Protein AF-A0A920KVA8-F1 (afdb_monomer_lite)

Structure (mmCIF, N/CA/C/O backbone):
data_AF-A0A920KVA8-F1
#
_entry.id   AF-A0A920KVA8-F1
#
loop_
_atom_site.group_PDB
_atom_site.id
_atom_site.type_symbol
_atom_site.label_atom_id
_atom_site.label_alt_id
_atom_site.label_comp_id
_atom_site.label_asym_id
_atom_site.label_entity_id
_atom_site.label_seq_id
_atom_site.pdbx_PDB_ins_code
_atom_site.Cartn_x
_atom_site.Cartn_y
_atom_site.Cartn_z
_atom_site.occupancy
_atom_site.B_iso_or_equiv
_atom_site.auth_seq_id
_atom_site.auth_comp_id
_atom_site.auth_asym_id
_atom_site.auth_atom_id
_atom_site.pdbx_PDB_model_num
ATOM 1 N N . MET A 1 1 ? 0.304 60.661 -22.947 1.00 27.61 1 MET A N 1
ATOM 2 C CA . MET A 1 1 ? 0.912 62.003 -22.865 1.00 27.61 1 MET A CA 1
ATOM 3 C C . MET A 1 1 ? 0.736 62.508 -21.443 1.00 27.61 1 MET A C 1
ATOM 5 O O . MET A 1 1 ? -0.394 62.587 -20.994 1.00 27.61 1 MET A O 1
ATOM 9 N N . SER A 1 2 ? 1.863 62.785 -20.783 1.00 23.61 2 SER A N 1
ATOM 10 C CA . SER A 1 2 ? 2.029 63.747 -19.680 1.00 23.61 2 SER A CA 1
ATOM 11 C C . SER A 1 2 ? 1.386 63.460 -18.308 1.00 23.61 2 SER A C 1
ATOM 13 O O . SER A 1 2 ? 0.220 63.736 -18.070 1.00 23.61 2 SER A O 1
ATOM 15 N N . TYR A 1 3 ? 2.236 62.929 -17.419 1.00 21.69 3 TYR A N 1
ATOM 16 C CA . TYR A 1 3 ? 2.513 63.321 -16.024 1.00 21.69 3 TYR A CA 1
ATOM 17 C C . TYR A 1 3 ? 1.590 64.331 -15.313 1.00 21.69 3 TYR A C 1
ATOM 19 O O . TYR A 1 3 ? 1.323 65.394 -15.859 1.00 21.69 3 TYR A O 1
ATOM 27 N N . ILE A 1 4 ? 1.326 64.089 -14.015 1.00 22.12 4 ILE A N 1
ATOM 28 C CA . ILE A 1 4 ? 1.802 64.928 -12.888 1.00 22.12 4 ILE A CA 1
ATOM 29 C C . ILE A 1 4 ? 1.651 64.169 -11.548 1.00 22.12 4 ILE A C 1
ATOM 31 O O . ILE A 1 4 ? 0.615 63.591 -11.237 1.00 22.12 4 ILE A O 1
ATOM 35 N N . TYR A 1 5 ? 2.747 64.175 -10.786 1.00 22.56 5 TYR A N 1
ATOM 36 C CA . TYR A 1 5 ? 2.920 63.760 -9.387 1.00 22.56 5 TYR A CA 1
ATOM 37 C C . TYR A 1 5 ? 2.296 64.786 -8.423 1.00 22.56 5 TYR A C 1
ATOM 39 O O . TYR A 1 5 ? 2.352 65.965 -8.739 1.00 22.56 5 TYR A O 1
ATOM 47 N N . ILE A 1 6 ? 1.894 64.384 -7.206 1.00 22.53 6 ILE A N 1
ATOM 48 C CA . ILE A 1 6 ? 2.215 65.078 -5.932 1.00 22.53 6 ILE A CA 1
ATOM 49 C C . ILE A 1 6 ? 2.002 64.118 -4.737 1.00 22.53 6 ILE A C 1
ATOM 51 O O . ILE A 1 6 ? 1.169 63.219 -4.759 1.00 22.53 6 ILE A O 1
ATOM 55 N N . LYS A 1 7 ? 2.868 64.303 -3.735 1.00 23.50 7 LYS A N 1
ATOM 56 C CA . LYS A 1 7 ? 3.206 63.501 -2.546 1.00 23.50 7 LYS A CA 1
ATOM 57 C C . LYS A 1 7 ? 2.140 63.517 -1.419 1.00 23.50 7 LYS A C 1
ATOM 59 O O . LYS A 1 7 ? 1.704 64.599 -1.063 1.00 23.50 7 LYS A O 1
ATOM 64 N N . SER A 1 8 ? 1.843 62.332 -0.845 1.00 21.55 8 SER A N 1
ATOM 65 C CA . SER A 1 8 ? 2.000 61.867 0.574 1.00 21.55 8 SER A CA 1
ATOM 66 C C . SER A 1 8 ? 1.672 62.802 1.775 1.00 21.55 8 SER A C 1
ATOM 68 O O . SER A 1 8 ? 1.954 63.990 1.648 1.00 21.55 8 SER A O 1
ATOM 70 N N . PRO A 1 9 ? 1.343 62.319 3.012 1.00 34.34 9 PRO A N 1
ATOM 71 C CA . PRO A 1 9 ? 0.908 60.982 3.488 1.00 34.34 9 PRO A CA 1
ATOM 72 C C . PRO A 1 9 ? -0.302 60.996 4.480 1.00 34.34 9 PRO A C 1
ATOM 74 O O . PRO A 1 9 ? -0.787 62.040 4.901 1.00 34.34 9 PRO A O 1
ATOM 77 N N . ILE A 1 10 ? -0.615 59.790 4.982 1.00 21.80 10 ILE A N 1
ATOM 78 C CA . ILE A 1 10 ? -1.175 59.419 6.304 1.00 21.80 10 ILE A CA 1
ATOM 79 C C . ILE A 1 10 ? -2.674 59.029 6.324 1.00 21.80 10 ILE A C 1
ATOM 81 O O . ILE A 1 10 ? -3.561 59.834 6.073 1.00 21.80 10 ILE A O 1
ATOM 85 N N . VAL A 1 11 ? -2.877 57.781 6.783 1.00 22.89 11 VAL A N 1
ATOM 86 C CA . VAL A 1 11 ? -4.024 57.182 7.503 1.00 22.89 11 VAL A CA 1
ATOM 87 C C . VAL A 1 11 ? -4.801 56.091 6.733 1.00 22.89 11 VAL A C 1
ATOM 89 O O . VAL A 1 11 ? -5.525 56.364 5.785 1.00 22.89 11 VAL A O 1
ATOM 92 N N . SER A 1 12 ? -4.673 54.860 7.261 1.00 24.38 12 SER A N 1
ATOM 93 C CA . SER A 1 12 ? -5.563 53.683 7.143 1.00 24.38 12 SER A CA 1
ATOM 94 C C . SER A 1 12 ? -5.568 52.935 5.803 1.00 24.38 12 SER A C 1
ATOM 96 O O . SER A 1 12 ? -6.163 53.359 4.825 1.00 24.38 12 SER A O 1
ATOM 98 N N . ILE A 1 13 ? -4.841 51.819 5.662 1.00 27.45 13 ILE A N 1
ATOM 99 C CA . ILE A 1 13 ? -5.216 50.475 6.162 1.00 27.45 13 ILE A CA 1
ATOM 100 C C . ILE A 1 13 ? -6.702 50.194 5.918 1.00 27.45 13 ILE A C 1
ATOM 102 O O . ILE A 1 13 ? -7.503 50.285 6.834 1.00 27.45 13 ILE A O 1
ATOM 106 N N . LEU A 1 14 ? -7.056 49.877 4.674 1.00 24.69 14 LEU A N 1
ATOM 107 C CA . LEU A 1 14 ? -8.008 48.829 4.302 1.00 24.69 14 LEU A CA 1
ATOM 108 C C . LEU A 1 14 ? -8.015 48.722 2.764 1.00 24.69 14 LEU A C 1
ATOM 110 O O . LEU A 1 14 ? -8.048 49.734 2.069 1.00 24.69 14 LEU A O 1
ATOM 114 N N . THR A 1 15 ? -8.099 47.495 2.245 1.00 25.34 15 THR A N 1
ATOM 115 C CA . THR A 1 15 ? -8.475 47.160 0.852 1.00 25.34 15 THR A CA 1
ATOM 116 C C . THR A 1 15 ? -7.378 47.163 -0.228 1.00 25.34 15 THR A C 1
ATOM 118 O O . THR A 1 15 ? -7.405 47.973 -1.142 1.00 25.34 15 THR A O 1
ATOM 121 N N . VAL A 1 16 ? -6.495 46.156 -0.220 1.00 22.83 16 VAL A N 1
ATOM 122 C CA . VAL A 1 16 ? -6.057 45.467 -1.458 1.00 22.83 16 VAL A CA 1
ATOM 123 C C . VAL A 1 16 ? -5.792 43.999 -1.115 1.00 22.83 16 VAL A C 1
ATOM 125 O O . VAL A 1 16 ? -4.697 43.660 -0.694 1.00 22.83 16 VAL A O 1
ATOM 128 N N . PHE A 1 17 ? -6.797 43.134 -1.254 1.00 23.02 17 PHE A N 1
ATOM 129 C CA . PHE A 1 17 ? -6.610 41.683 -1.414 1.00 23.02 17 PHE A CA 1
ATOM 130 C C . PHE A 1 17 ? -7.886 41.069 -2.004 1.00 23.02 17 PHE A C 1
ATOM 132 O O . PHE A 1 17 ? -8.590 40.293 -1.370 1.00 23.02 17 PHE A O 1
ATOM 139 N N . VAL A 1 18 ? -8.221 41.451 -3.236 1.00 27.81 18 VAL A N 1
ATOM 140 C CA . VAL A 1 18 ? -9.149 40.691 -4.083 1.00 27.81 18 VAL A CA 1
ATOM 141 C C . VAL A 1 18 ? -8.575 40.731 -5.497 1.00 27.81 18 VAL A C 1
ATOM 143 O O . VAL A 1 18 ? -8.206 41.807 -5.955 1.00 27.81 18 VAL A O 1
ATOM 146 N N . PHE A 1 19 ? -8.515 39.562 -6.143 1.00 23.75 19 PHE A N 1
ATOM 147 C CA . PHE A 1 19 ? -7.924 39.225 -7.454 1.00 23.75 19 PHE A CA 1
ATOM 148 C C . PHE A 1 19 ? -6.528 38.587 -7.444 1.00 23.75 19 PHE A C 1
ATOM 150 O O . PHE A 1 19 ? -5.557 39.183 -7.892 1.00 23.75 19 PHE A O 1
ATOM 157 N N . LEU A 1 20 ? -6.473 37.323 -6.997 1.00 22.80 20 LEU A N 1
ATOM 158 C CA . LEU A 1 20 ? -5.722 36.215 -7.625 1.00 22.80 20 LEU A CA 1
ATOM 159 C C . LEU A 1 20 ? -5.926 34.926 -6.804 1.00 22.80 20 LEU A C 1
ATOM 161 O O . LEU A 1 20 ? -5.044 34.485 -6.079 1.00 22.80 20 LEU A O 1
ATOM 165 N N . ILE A 1 21 ? -7.113 34.322 -6.895 1.00 26.53 21 ILE A N 1
ATOM 166 C CA . ILE A 1 21 ? -7.332 32.930 -6.472 1.00 26.53 21 ILE A CA 1
ATOM 167 C C . ILE A 1 21 ? -8.195 32.272 -7.541 1.00 26.53 21 ILE A C 1
ATOM 169 O O . ILE A 1 21 ? -9.412 32.320 -7.459 1.00 26.53 21 ILE A O 1
ATOM 173 N N . TYR A 1 22 ? -7.558 31.712 -8.565 1.00 24.75 22 TYR A N 1
ATOM 174 C CA . TYR A 1 22 ? -8.063 30.572 -9.329 1.00 24.75 22 TYR A CA 1
ATOM 175 C C . TYR A 1 22 ? -6.853 29.882 -9.975 1.00 24.75 22 TYR A C 1
ATOM 177 O O . TYR A 1 22 ? -6.018 30.545 -10.586 1.00 24.75 22 TYR A O 1
ATOM 185 N N . CYS A 1 23 ? -6.798 28.557 -9.819 1.00 24.09 23 CYS A N 1
ATOM 186 C CA . CYS A 1 23 ? -5.817 27.606 -10.361 1.00 24.09 23 CYS A CA 1
ATOM 187 C C . CYS A 1 23 ? -4.449 27.503 -9.661 1.00 24.09 23 CYS A C 1
ATOM 189 O O . CYS A 1 23 ? -3.454 28.022 -10.148 1.00 24.09 23 CYS A O 1
ATOM 191 N N . PHE A 1 24 ? -4.390 26.673 -8.613 1.00 22.62 24 PHE A N 1
ATOM 192 C CA . PHE A 1 24 ? -3.280 25.738 -8.376 1.00 22.62 24 PHE A CA 1
ATOM 193 C C . PHE A 1 24 ? -3.856 24.409 -7.846 1.00 22.62 24 PHE A C 1
ATOM 195 O O . PHE A 1 24 ? -4.851 24.447 -7.118 1.00 22.62 24 PHE A O 1
ATOM 202 N N . PRO A 1 25 ? -3.302 23.242 -8.228 1.00 26.17 25 PRO A N 1
ATOM 203 C CA . PRO A 1 25 ? -3.740 21.953 -7.708 1.00 26.17 25 PRO A CA 1
ATOM 204 C C . PRO A 1 25 ? -3.435 21.871 -6.209 1.00 26.17 25 PRO A C 1
ATOM 206 O O . PRO A 1 25 ? -2.351 22.242 -5.758 1.00 26.17 25 PRO A O 1
ATOM 209 N N . THR A 1 26 ? -4.409 21.394 -5.443 1.00 23.05 26 THR A N 1
ATOM 210 C CA . THR A 1 26 ? -4.281 21.068 -4.025 1.00 23.05 26 THR A CA 1
ATOM 211 C C . THR A 1 26 ? -3.357 19.863 -3.862 1.00 23.05 26 THR A C 1
ATOM 213 O O . THR A 1 26 ? -3.827 18.736 -3.779 1.00 23.05 26 THR A O 1
ATOM 216 N N . PHE A 1 27 ? -2.046 20.090 -3.806 1.00 25.67 27 PHE A N 1
ATOM 217 C CA . PHE A 1 27 ? -1.196 19.229 -2.991 1.00 25.67 27 PHE A CA 1
ATOM 218 C C . PHE A 1 27 ? -1.536 19.564 -1.540 1.00 25.67 27 PHE A C 1
ATOM 220 O O . PHE A 1 27 ? -1.301 20.691 -1.095 1.00 25.67 27 PHE A O 1
ATOM 227 N N . SER A 1 28 ? -2.155 18.626 -0.822 1.00 27.39 28 SER A N 1
ATOM 228 C CA . SER A 1 28 ? -2.306 18.749 0.625 1.00 27.39 28 SER A CA 1
ATOM 229 C C . SER A 1 28 ? -0.901 18.704 1.216 1.00 27.39 28 SER A C 1
ATOM 231 O O . SER A 1 28 ? -0.279 17.651 1.322 1.00 27.39 28 SER A O 1
ATOM 233 N N . ALA A 1 29 ? -0.344 19.879 1.494 1.00 27.50 29 ALA A N 1
ATOM 234 C CA . ALA A 1 29 ? 0.937 19.990 2.152 1.00 27.50 29 ALA A CA 1
ATOM 235 C C . ALA A 1 29 ? 0.803 19.361 3.541 1.00 27.50 29 ALA A C 1
ATOM 237 O O . ALA A 1 29 ? 0.185 19.945 4.434 1.00 27.50 29 ALA A O 1
ATOM 238 N N . VAL A 1 30 ? 1.419 18.190 3.730 1.00 33.53 30 VAL A N 1
ATOM 239 C CA . VAL A 1 30 ? 1.909 17.753 5.039 1.00 33.53 30 VAL A CA 1
ATOM 240 C C . VAL A 1 30 ? 2.523 18.994 5.684 1.00 33.53 30 VAL A C 1
ATOM 242 O O . VAL A 1 30 ? 3.420 19.614 5.106 1.00 33.53 30 VAL A O 1
ATOM 245 N N . LYS A 1 31 ? 2.007 19.438 6.835 1.00 30.92 31 LYS A N 1
ATOM 246 C CA . LYS A 1 31 ? 2.659 20.501 7.604 1.00 30.92 31 LYS A CA 1
ATOM 247 C C . LYS A 1 31 ? 3.991 19.931 8.082 1.00 30.92 31 LYS A C 1
ATOM 249 O O . LYS A 1 31 ? 4.070 19.331 9.146 1.00 30.92 31 LYS A O 1
ATOM 254 N N . ILE A 1 32 ? 5.032 20.108 7.271 1.00 35.34 32 ILE A N 1
ATOM 255 C CA . ILE A 1 32 ? 6.410 19.751 7.593 1.00 35.34 32 ILE A CA 1
ATOM 256 C C . ILE A 1 32 ? 6.805 20.588 8.816 1.00 35.34 32 ILE A C 1
ATOM 258 O O . ILE A 1 32 ? 7.227 21.734 8.689 1.00 35.34 32 ILE A O 1
ATOM 262 N N . LYS A 1 33 ? 6.678 20.017 10.017 1.00 36.16 33 LYS A N 1
ATOM 263 C CA . LYS A 1 33 ? 7.358 20.492 11.235 1.00 36.16 33 LYS A CA 1
ATOM 264 C C . LYS A 1 33 ? 8.818 19.999 11.279 1.00 36.16 33 LYS A C 1
ATOM 266 O O . LYS A 1 33 ? 9.376 19.800 12.349 1.00 36.16 33 LYS A O 1
ATOM 271 N N . GLY A 1 34 ? 9.444 19.782 10.122 1.00 32.84 34 GLY A N 1
ATOM 272 C CA . GLY A 1 34 ? 10.799 19.246 10.021 1.00 32.84 34 GLY A CA 1
ATOM 273 C C . GLY A 1 34 ? 11.842 20.263 10.477 1.00 32.84 34 GLY A C 1
ATOM 274 O O . GLY A 1 34 ? 12.143 21.222 9.765 1.00 32.84 34 GLY A O 1
ATOM 275 N N . GLY A 1 35 ? 12.411 20.043 11.661 1.00 38.97 35 GLY A N 1
ATOM 276 C CA . GLY A 1 35 ? 13.688 20.639 12.039 1.00 38.97 35 GLY A CA 1
ATOM 277 C C . GLY A 1 35 ? 14.836 19.984 11.265 1.00 38.97 35 GLY A C 1
ATOM 278 O O . GLY A 1 35 ? 14.750 18.836 10.840 1.00 38.97 35 GLY A O 1
ATOM 279 N N . VAL A 1 36 ? 15.945 20.701 11.074 1.00 42.09 36 VAL A N 1
ATOM 280 C CA . VAL A 1 36 ? 17.163 20.111 10.497 1.00 42.09 36 VAL A CA 1
ATOM 281 C C . VAL A 1 36 ? 17.782 19.165 11.533 1.00 42.09 36 VAL A C 1
ATOM 283 O O . VAL A 1 36 ? 18.306 19.627 12.544 1.00 42.09 36 VAL A O 1
ATOM 286 N N . ILE A 1 37 ? 17.735 17.848 11.303 1.00 53.16 37 ILE A N 1
ATOM 287 C CA . ILE A 1 37 ? 18.464 16.874 12.129 1.00 53.16 37 ILE A CA 1
ATOM 288 C C . ILE A 1 37 ? 19.926 16.832 11.686 1.00 53.16 37 ILE A C 1
ATOM 290 O O . ILE A 1 37 ? 20.227 16.580 10.519 1.00 53.16 37 ILE A O 1
ATOM 294 N N . THR A 1 38 ? 20.855 16.988 12.625 1.00 51.69 38 THR A N 1
ATOM 295 C CA . THR A 1 38 ? 22.242 16.569 12.420 1.00 51.69 38 THR A CA 1
ATOM 296 C C . THR A 1 38 ? 22.356 15.076 12.746 1.00 51.69 38 THR A C 1
ATOM 298 O O . THR A 1 38 ? 21.931 14.603 13.801 1.00 51.69 38 THR A O 1
ATOM 301 N N . SER A 1 39 ? 22.926 14.286 11.834 1.00 55.16 39 SER A N 1
ATOM 302 C CA . SER A 1 39 ? 23.033 12.824 11.972 1.00 55.16 39 SER A CA 1
ATOM 303 C C . SER A 1 39 ? 23.941 12.356 13.125 1.00 55.16 39 SER A C 1
ATOM 305 O O . SER A 1 39 ? 24.064 11.157 13.342 1.00 55.16 39 SER A O 1
ATOM 307 N N . ALA A 1 40 ? 24.606 13.272 13.838 1.00 52.56 40 ALA A N 1
ATOM 308 C CA . ALA A 1 40 ? 25.680 12.963 14.782 1.00 52.56 40 ALA A CA 1
ATOM 309 C C . ALA A 1 40 ? 25.247 12.907 16.259 1.00 52.56 40 ALA A C 1
ATOM 311 O O . ALA A 1 40 ? 25.910 12.243 17.052 1.00 52.56 40 ALA A O 1
ATOM 312 N N . GLU A 1 41 ? 24.161 13.576 16.653 1.00 64.19 41 GLU A N 1
ATOM 313 C CA . GLU A 1 41 ? 23.796 13.674 18.072 1.00 64.19 41 GLU A CA 1
ATOM 314 C C . GLU A 1 41 ? 22.977 12.467 18.545 1.00 64.19 41 GLU A C 1
ATOM 316 O O . GLU A 1 41 ? 21.982 12.083 17.921 1.00 64.19 41 GLU A O 1
ATOM 321 N N . ILE A 1 42 ? 23.396 11.878 19.669 1.00 67.62 42 ILE A N 1
ATOM 322 C CA . ILE A 1 42 ? 22.612 10.889 20.415 1.00 67.62 42 ILE A CA 1
ATOM 323 C C . ILE A 1 42 ? 21.618 11.667 21.275 1.00 67.62 42 ILE A C 1
ATOM 325 O O . ILE A 1 42 ? 22.004 12.369 22.211 1.00 67.62 42 ILE A O 1
ATOM 329 N N . LEU A 1 43 ? 20.338 11.557 20.936 1.00 81.00 43 LEU A N 1
ATOM 330 C CA . LEU A 1 43 ? 19.275 12.265 21.637 1.00 81.00 43 LEU A CA 1
ATOM 331 C C . LEU A 1 43 ? 18.841 11.453 22.857 1.00 81.00 43 LEU A C 1
ATOM 333 O O . LEU A 1 43 ? 18.553 10.262 22.736 1.00 81.00 43 LEU A O 1
ATOM 337 N N . LYS A 1 44 ? 18.807 12.097 24.027 1.00 78.31 44 LYS A N 1
ATOM 338 C CA . LYS A 1 44 ? 18.371 11.463 25.276 1.00 78.31 44 LYS A CA 1
ATOM 339 C C . LYS A 1 44 ? 16.861 11.260 25.272 1.00 78.31 44 LYS A C 1
ATOM 341 O O . LYS A 1 44 ? 16.118 12.154 24.872 1.00 78.31 44 LYS A O 1
ATOM 346 N N . THR A 1 45 ? 16.430 10.118 25.782 1.00 88.19 45 THR A N 1
ATOM 347 C CA . THR A 1 45 ? 15.018 9.762 25.929 1.00 88.19 45 THR A CA 1
ATOM 348 C C . THR A 1 45 ? 14.715 9.429 27.384 1.00 88.19 45 THR A C 1
ATOM 350 O O . THR A 1 45 ? 15.632 9.242 28.189 1.00 88.19 45 THR A O 1
ATOM 353 N N . GLN A 1 46 ? 13.436 9.428 27.747 1.00 88.31 46 GLN A N 1
ATOM 354 C CA . GLN A 1 46 ? 12.988 9.149 29.109 1.00 88.31 46 GLN A CA 1
ATOM 355 C C . GLN A 1 46 ? 12.122 7.901 29.127 1.00 88.31 46 GLN A C 1
ATOM 357 O O . GLN A 1 46 ? 11.431 7.597 28.156 1.00 88.31 46 GLN A O 1
ATOM 362 N N . LYS A 1 47 ? 12.167 7.177 30.245 1.00 93.38 47 LYS A N 1
ATOM 363 C CA . LYS A 1 47 ? 11.274 6.046 30.460 1.00 93.38 47 LYS A CA 1
ATOM 364 C C . LYS A 1 47 ? 9.832 6.567 30.576 1.00 93.38 47 LYS A C 1
ATOM 366 O O . LYS A 1 47 ? 9.626 7.530 31.312 1.00 93.38 47 LYS A O 1
ATOM 371 N N . PRO A 1 48 ? 8.856 5.956 29.888 1.00 94.50 48 PRO A N 1
ATOM 372 C CA . PRO A 1 48 ? 7.465 6.373 29.980 1.00 94.50 48 PRO A CA 1
ATOM 373 C C . PRO A 1 48 ? 6.866 6.061 31.351 1.00 94.50 48 PRO A C 1
ATOM 375 O O . PRO A 1 48 ? 7.248 5.087 32.010 1.00 94.50 48 PRO A O 1
ATOM 378 N N . GLU A 1 49 ? 5.888 6.872 31.746 1.00 92.62 49 GLU A N 1
ATOM 379 C CA . GLU A 1 49 ? 5.128 6.662 32.974 1.00 92.62 49 GLU A CA 1
ATOM 380 C C . GLU A 1 49 ? 4.239 5.405 32.878 1.00 92.62 49 GLU A C 1
ATOM 382 O O . GLU A 1 49 ? 3.692 5.102 31.809 1.00 92.62 49 GLU A O 1
ATOM 387 N N . PRO A 1 50 ? 4.060 4.649 33.978 1.00 93.81 50 PRO A N 1
ATOM 388 C CA . PRO A 1 50 ? 3.135 3.520 34.009 1.00 93.81 50 PRO A CA 1
ATOM 389 C C . PRO A 1 50 ? 1.679 3.947 33.765 1.00 93.81 50 PRO A C 1
ATOM 391 O O . PRO A 1 50 ? 1.219 4.959 34.286 1.00 93.81 50 PRO A O 1
ATOM 394 N N . ARG A 1 51 ? 0.919 3.117 33.041 1.00 95.56 51 ARG A N 1
ATOM 395 C CA . ARG A 1 51 ? -0.515 3.315 32.759 1.00 95.56 51 ARG A CA 1
ATOM 396 C C . ARG A 1 51 ? -1.370 2.261 33.453 1.00 95.56 51 ARG A C 1
ATOM 398 O O . ARG A 1 51 ? -1.857 1.316 32.832 1.00 95.56 51 ARG A O 1
ATOM 405 N N . ASN A 1 52 ? -1.499 2.398 34.773 1.00 95.38 52 ASN A N 1
ATOM 406 C CA . ASN A 1 52 ? -2.292 1.479 35.602 1.00 95.38 52 ASN A CA 1
ATOM 407 C C . ASN A 1 52 ? -3.797 1.574 35.310 1.00 95.38 52 ASN A C 1
ATOM 409 O O . ASN A 1 52 ? -4.525 0.616 35.538 1.00 95.38 52 ASN A O 1
ATOM 413 N N . ASP A 1 53 ? -4.243 2.706 34.767 1.00 96.38 53 ASP A N 1
ATOM 414 C CA . ASP A 1 53 ? -5.605 2.948 34.291 1.00 96.38 53 ASP A CA 1
ATOM 415 C C . ASP A 1 53 ? -6.003 2.065 33.097 1.00 96.38 53 ASP A C 1
ATOM 417 O O . ASP A 1 53 ? -7.187 1.891 32.842 1.00 96.38 53 ASP A O 1
ATOM 421 N N . LEU A 1 54 ? -5.035 1.468 32.390 1.00 96.81 54 LEU A N 1
ATOM 422 C CA . LEU A 1 54 ? -5.276 0.559 31.264 1.00 96.81 54 LEU A CA 1
ATOM 423 C C . LEU A 1 54 ? -5.260 -0.928 31.662 1.00 96.81 54 LEU A C 1
ATOM 425 O O . LEU A 1 54 ? -5.296 -1.800 30.791 1.00 96.81 54 LEU A O 1
ATOM 429 N N . ILE A 1 55 ? -5.161 -1.235 32.959 1.00 95.94 55 ILE A N 1
ATOM 430 C CA . ILE A 1 55 ? -5.079 -2.605 33.473 1.00 95.94 55 ILE A CA 1
ATOM 431 C C . ILE A 1 55 ? -6.441 -3.025 34.028 1.00 95.94 55 ILE A C 1
ATOM 433 O O . ILE A 1 55 ? -6.956 -2.421 34.964 1.00 95.94 55 ILE A O 1
ATOM 437 N N . PHE A 1 56 ? -6.987 -4.114 33.492 1.00 97.88 56 PHE A N 1
ATOM 438 C CA . PHE A 1 56 ? -8.242 -4.715 33.930 1.00 97.88 56 PHE A CA 1
ATOM 439 C C . PHE A 1 56 ? -8.083 -6.227 34.113 1.00 97.88 56 PHE A C 1
ATOM 441 O O . PHE A 1 56 ? -7.546 -6.933 33.252 1.00 97.88 56 PHE A O 1
ATOM 448 N N . ASN A 1 57 ? -8.591 -6.760 35.224 1.00 97.25 57 ASN A N 1
ATOM 449 C CA . ASN A 1 57 ? -8.653 -8.200 35.437 1.00 97.25 57 ASN A CA 1
ATOM 450 C C . ASN A 1 57 ? -9.827 -8.791 34.645 1.00 97.25 57 ASN A C 1
ATOM 452 O O . ASN A 1 57 ? -10.972 -8.744 35.072 1.00 97.25 57 ASN A O 1
ATOM 456 N N . LEU A 1 58 ? -9.540 -9.405 33.494 1.00 96.25 58 LEU A N 1
ATOM 457 C CA . LEU A 1 58 ? -10.558 -9.938 32.570 1.00 96.25 58 LEU A CA 1
ATOM 458 C C . LEU A 1 58 ? -11.490 -11.016 33.168 1.00 96.25 58 LEU A C 1
ATOM 460 O O . LEU A 1 58 ? -12.469 -11.396 32.521 1.00 96.25 58 LEU A O 1
ATOM 464 N N . ASN A 1 59 ? -11.198 -11.537 34.363 1.00 96.00 59 ASN A N 1
ATOM 465 C CA . ASN A 1 59 ? -12.114 -12.419 35.088 1.00 96.00 59 ASN A CA 1
ATOM 466 C C . ASN A 1 59 ? -13.296 -11.661 35.711 1.00 96.00 59 ASN A C 1
ATOM 468 O O . ASN A 1 59 ? -14.353 -12.262 35.883 1.00 96.00 59 ASN A O 1
ATOM 472 N N . ASP A 1 60 ? -13.131 -10.364 35.969 1.00 96.50 60 ASP A N 1
ATOM 473 C CA . ASP A 1 60 ? -14.133 -9.495 36.595 1.00 96.50 60 ASP A CA 1
ATOM 474 C C . ASP A 1 60 ? -15.115 -8.910 35.564 1.00 96.50 60 ASP A C 1
ATOM 476 O O . ASP A 1 60 ? -16.079 -8.239 35.920 1.00 96.50 60 ASP A O 1
ATOM 480 N N . PHE A 1 61 ? -14.901 -9.187 34.271 1.00 96.19 61 PHE A N 1
ATOM 481 C CA . PHE A 1 61 ? -15.785 -8.751 33.194 1.00 96.19 61 PHE A CA 1
ATOM 482 C C . PHE A 1 61 ? -17.185 -9.366 33.341 1.00 96.19 61 PHE A C 1
ATOM 484 O O . PHE A 1 61 ? -17.339 -10.592 33.276 1.00 96.19 61 PHE A O 1
ATOM 491 N N . ASP A 1 62 ? -18.206 -8.515 33.476 1.00 94.00 62 ASP A N 1
ATOM 492 C CA . ASP A 1 62 ? -19.610 -8.927 33.522 1.00 94.00 62 ASP A CA 1
ATOM 493 C C . ASP A 1 62 ? -20.043 -9.541 32.181 1.00 94.00 62 ASP A C 1
ATOM 495 O O . ASP A 1 62 ? -20.070 -8.888 31.138 1.00 94.00 62 ASP A O 1
ATOM 499 N N . LYS A 1 63 ? -20.392 -10.829 32.217 1.00 94.88 63 LYS A N 1
ATOM 500 C CA . LYS A 1 63 ? -20.846 -11.606 31.052 1.00 94.88 63 LYS A CA 1
ATOM 501 C C . LYS A 1 63 ? -22.348 -11.867 31.072 1.00 94.88 63 LYS A C 1
ATOM 503 O O . LYS A 1 63 ? -22.852 -12.521 30.163 1.00 94.88 63 LYS A O 1
ATOM 508 N N . THR A 1 64 ? -23.071 -11.399 32.088 1.00 96.38 64 THR A N 1
ATOM 509 C CA . THR A 1 64 ? -24.487 -11.746 32.283 1.00 96.38 64 THR A CA 1
ATOM 510 C C . THR A 1 64 ? -25.361 -11.279 31.120 1.00 96.38 64 THR A C 1
ATOM 512 O O . THR A 1 64 ? -26.261 -12.004 30.691 1.00 96.38 64 THR A O 1
ATOM 515 N N . HIS A 1 65 ? -25.063 -10.117 30.527 1.00 96.38 65 HIS A N 1
ATOM 516 C CA . HIS A 1 65 ? -25.793 -9.610 29.361 1.00 96.38 65 HIS A CA 1
ATOM 517 C C . HIS A 1 65 ? -25.577 -10.452 28.104 1.00 96.38 65 HIS A C 1
ATOM 519 O O . HIS A 1 65 ? -26.395 -10.347 27.190 1.00 96.38 65 HIS A O 1
ATOM 525 N N . LEU A 1 66 ? -24.518 -11.268 28.032 1.00 97.94 66 LEU A N 1
ATOM 526 C CA . LEU A 1 66 ? -24.203 -12.085 26.857 1.00 97.94 66 LEU A CA 1
ATOM 527 C C . LEU A 1 66 ? -25.105 -13.320 26.714 1.00 97.94 66 LEU A C 1
ATOM 529 O O . LEU A 1 66 ? -25.191 -13.883 25.624 1.00 97.94 66 LEU A O 1
ATOM 533 N N . GLU A 1 67 ? -25.809 -13.708 27.779 1.00 98.12 67 GLU A N 1
ATOM 534 C CA . GLU A 1 67 ? -26.771 -14.820 27.771 1.00 98.12 67 GLU A CA 1
ATOM 535 C C . GLU A 1 67 ? -28.157 -14.401 27.237 1.00 98.12 67 GLU A C 1
ATOM 537 O O . GLU A 1 67 ? -29.041 -15.236 27.039 1.00 98.12 67 GLU A O 1
ATOM 542 N N . GLN A 1 68 ? -28.363 -13.107 26.955 1.00 97.50 68 GLN A N 1
ATOM 543 C CA . GLN A 1 68 ? -29.600 -12.608 26.348 1.00 97.50 68 GLN A CA 1
ATOM 544 C C . GLN A 1 68 ? -29.735 -13.102 24.903 1.00 97.50 68 GLN A C 1
ATOM 546 O O . GLN A 1 68 ? -28.774 -13.057 24.131 1.00 97.50 68 GLN A O 1
ATOM 551 N N . LYS A 1 69 ? -30.937 -13.566 24.541 1.00 97.88 69 LYS A N 1
ATOM 552 C CA . LYS A 1 69 ? -31.255 -14.040 23.189 1.00 97.88 69 LYS A CA 1
ATOM 553 C C . LYS A 1 69 ? -31.517 -12.878 22.240 1.00 97.88 69 LYS A C 1
ATOM 555 O O . LYS A 1 69 ? -32.249 -11.963 22.597 1.00 97.88 69 LYS A O 1
ATOM 560 N N . LEU A 1 70 ? -30.987 -12.973 21.025 1.00 96.88 70 LEU A N 1
ATOM 561 C CA . LEU A 1 70 ? -31.165 -11.967 19.988 1.00 96.88 70 LEU A CA 1
ATOM 562 C C . LEU A 1 70 ? -32.578 -12.018 19.419 1.00 96.88 70 LEU A C 1
ATOM 564 O O . LEU A 1 70 ? -33.018 -13.030 18.857 1.00 96.88 70 LEU A O 1
ATOM 568 N N . THR A 1 71 ? -33.251 -10.879 19.507 1.00 93.44 71 THR A N 1
ATOM 569 C CA . THR A 1 71 ? -34.410 -10.554 18.675 1.00 93.44 71 THR A CA 1
ATOM 570 C C . THR A 1 71 ? -34.000 -10.363 17.209 1.00 93.44 71 THR A C 1
ATOM 572 O O . THR A 1 71 ? -32.816 -10.312 16.866 1.00 93.44 71 THR A O 1
ATOM 575 N N . LEU A 1 72 ? -34.985 -10.239 16.314 1.00 89.12 72 LEU A N 1
ATOM 576 C CA . LEU A 1 72 ? -34.731 -9.895 14.913 1.00 89.12 72 LEU A CA 1
ATOM 577 C C . LEU A 1 72 ? -33.978 -8.559 14.783 1.00 89.12 72 LEU A C 1
ATOM 579 O O . LEU A 1 72 ? -32.999 -8.481 14.049 1.00 89.12 72 LEU A O 1
ATOM 583 N N . GLU A 1 73 ? -34.412 -7.526 15.501 1.00 86.75 73 GLU A N 1
ATOM 584 C CA . GLU A 1 73 ? -33.808 -6.187 15.448 1.00 86.75 73 GLU A CA 1
ATOM 585 C C . GLU A 1 73 ? -32.357 -6.203 15.935 1.00 86.75 73 GLU A C 1
ATOM 587 O O . GLU A 1 73 ? -31.471 -5.674 15.263 1.00 86.75 73 GLU A O 1
ATOM 592 N N . GLU A 1 74 ? -32.081 -6.891 17.047 1.00 91.19 74 GLU A N 1
ATOM 593 C CA . GLU A 1 74 ? -30.714 -7.048 17.552 1.00 91.19 74 GLU A CA 1
ATOM 594 C C . GLU A 1 74 ? -29.828 -7.836 16.584 1.00 91.19 74 GLU A C 1
ATOM 596 O O . GLU A 1 74 ? -28.667 -7.480 16.404 1.00 91.19 74 GLU A O 1
ATOM 601 N N . ALA A 1 75 ? -30.361 -8.868 15.923 1.00 93.81 75 ALA A N 1
ATOM 602 C CA . ALA A 1 75 ? -29.634 -9.609 14.894 1.00 93.81 75 ALA A CA 1
ATOM 603 C C . ALA A 1 75 ? -29.292 -8.737 13.674 1.00 93.81 75 ALA A C 1
ATOM 605 O O . ALA A 1 75 ? -28.187 -8.840 13.137 1.00 93.81 75 ALA A O 1
ATOM 606 N N . ILE A 1 76 ? -30.210 -7.862 13.247 1.00 90.00 76 ILE A N 1
ATOM 607 C CA . ILE A 1 76 ? -29.980 -6.911 12.148 1.00 90.00 76 ILE A CA 1
ATOM 608 C C . ILE A 1 76 ? -28.921 -5.882 12.545 1.00 90.00 76 ILE A C 1
ATOM 610 O O . ILE A 1 76 ? -28.009 -5.614 11.760 1.00 90.00 76 ILE A O 1
ATOM 614 N N . ARG A 1 77 ? -29.020 -5.308 13.750 1.00 89.25 77 ARG A N 1
ATOM 615 C CA . ARG A 1 77 ? -28.042 -4.341 14.267 1.00 89.25 77 ARG A CA 1
ATOM 616 C C . ARG A 1 77 ? -26.660 -4.971 14.412 1.00 89.25 77 ARG A C 1
ATOM 618 O O . ARG A 1 77 ? -25.680 -4.380 13.969 1.00 89.25 77 ARG A O 1
ATOM 625 N N . PHE A 1 78 ? -26.590 -6.177 14.977 1.00 94.25 78 PHE A N 1
ATOM 626 C CA . PHE A 1 78 ? -25.344 -6.920 15.140 1.00 94.25 78 PHE A CA 1
ATOM 627 C C . PHE A 1 78 ? -24.636 -7.112 13.798 1.00 94.25 78 PHE A C 1
ATOM 629 O O . PHE A 1 78 ? -23.492 -6.693 13.661 1.00 94.25 78 PHE A O 1
ATOM 636 N N . GLU A 1 79 ? -25.328 -7.654 12.790 1.00 93.62 79 GLU A N 1
ATOM 637 C CA . GLU A 1 79 ? -24.744 -7.894 11.464 1.00 93.62 79 GLU A CA 1
ATOM 638 C C . GLU A 1 79 ? -24.329 -6.592 10.757 1.00 93.62 79 GLU A C 1
ATOM 640 O O . GLU A 1 79 ? -23.237 -6.533 10.191 1.00 93.62 79 GLU A O 1
ATOM 645 N N . ASN A 1 80 ? -25.152 -5.537 10.838 1.00 89.19 80 ASN A N 1
ATOM 646 C CA . ASN A 1 80 ? -24.845 -4.231 10.243 1.00 89.19 80 ASN A CA 1
ATOM 647 C C . ASN A 1 80 ? -23.591 -3.577 10.836 1.00 89.19 80 ASN A C 1
ATOM 649 O O . ASN A 1 80 ? -22.893 -2.875 10.111 1.00 89.19 80 ASN A O 1
ATOM 653 N N . ARG A 1 81 ? -23.331 -3.765 12.137 1.00 91.00 81 ARG A N 1
ATOM 654 C CA . ARG A 1 81 ? -22.185 -3.158 12.829 1.00 91.00 81 ARG A CA 1
ATOM 655 C C . ARG A 1 81 ? -20.870 -3.816 12.478 1.00 91.00 81 ARG A C 1
ATOM 657 O O . ARG A 1 81 ? -19.858 -3.142 12.339 1.00 91.00 81 ARG A O 1
ATOM 664 N N . ILE A 1 82 ? -20.874 -5.136 12.367 1.00 94.62 82 ILE A N 1
ATOM 665 C CA . ILE A 1 82 ? -19.637 -5.914 12.274 1.00 94.62 82 ILE A CA 1
ATOM 666 C C . ILE A 1 82 ? -19.249 -6.249 10.830 1.00 94.62 82 ILE A C 1
ATOM 668 O O . ILE A 1 82 ? -18.136 -6.706 10.604 1.00 94.62 82 ILE A O 1
ATOM 672 N N . GLY A 1 83 ? -20.138 -6.041 9.855 1.00 92.75 83 GLY A N 1
ATOM 673 C CA . GLY A 1 83 ? -19.894 -6.329 8.442 1.00 92.75 83 GLY A CA 1
ATOM 674 C C . GLY A 1 83 ? -20.494 -5.280 7.504 1.00 92.75 83 GLY A C 1
ATOM 675 O O . GLY A 1 83 ? -20.701 -4.130 7.874 1.00 92.75 83 GLY A O 1
ATOM 676 N N . PHE A 1 84 ? -20.783 -5.687 6.266 1.00 90.31 84 PHE A N 1
ATOM 677 C CA . PHE A 1 84 ? -21.383 -4.830 5.243 1.00 90.31 84 PHE A CA 1
ATOM 678 C C . PHE A 1 84 ? -22.867 -5.148 5.059 1.00 90.31 84 PHE A C 1
ATOM 680 O O . PHE A 1 84 ? -23.231 -6.136 4.419 1.00 90.31 84 PHE A O 1
ATOM 687 N N . GLY A 1 85 ? -23.729 -4.276 5.582 1.00 87.75 85 GLY A N 1
ATOM 688 C CA . GLY A 1 85 ? -25.179 -4.465 5.521 1.00 87.75 85 GLY A CA 1
ATOM 689 C C . GLY A 1 85 ? -25.665 -5.651 6.360 1.00 87.75 85 GLY A C 1
ATOM 690 O O . GLY A 1 85 ? -24.906 -6.262 7.102 1.00 87.75 85 GLY A O 1
ATOM 691 N N . ALA A 1 86 ? -26.943 -5.991 6.224 1.00 89.31 86 ALA A N 1
ATOM 692 C CA . ALA A 1 86 ? -27.594 -7.078 6.947 1.00 89.31 86 ALA A CA 1
ATOM 693 C C . ALA A 1 86 ? -28.487 -7.915 6.013 1.00 89.31 86 ALA A C 1
ATOM 695 O O . ALA A 1 86 ? -29.715 -7.874 6.115 1.00 89.31 86 ALA A O 1
ATOM 696 N N . PRO A 1 87 ? -27.899 -8.683 5.074 1.00 85.88 87 PRO A N 1
ATOM 697 C CA . PRO A 1 87 ? -28.668 -9.571 4.207 1.00 85.88 87 PRO A CA 1
ATOM 698 C C . PRO A 1 87 ? -29.467 -10.586 5.022 1.00 85.88 87 PRO A C 1
ATOM 700 O O . PRO A 1 87 ? -28.972 -11.129 6.011 1.00 85.88 87 PRO A O 1
ATOM 703 N N . TYR A 1 88 ? -30.673 -10.908 4.557 1.00 85.06 88 TYR A N 1
ATOM 704 C CA . TYR A 1 88 ? -31.582 -11.848 5.220 1.00 85.06 88 TYR A CA 1
ATOM 705 C C . TYR A 1 88 ? -30.910 -13.170 5.630 1.00 85.06 88 TYR A C 1
ATOM 707 O O . TYR A 1 88 ? -31.000 -13.588 6.786 1.00 85.06 88 TYR A O 1
ATOM 715 N N . ASP A 1 89 ? -30.172 -13.799 4.709 1.00 86.12 89 ASP A N 1
ATOM 716 C CA . ASP A 1 89 ? -29.512 -15.087 4.953 1.00 86.12 89 ASP A CA 1
ATOM 717 C C . ASP A 1 89 ? -28.416 -15.019 6.029 1.00 86.12 89 ASP A C 1
ATOM 719 O O . ASP A 1 89 ? -28.096 -16.040 6.642 1.00 86.12 89 ASP A O 1
ATOM 723 N N . ARG A 1 90 ? -27.862 -13.827 6.284 1.00 91.31 90 ARG A N 1
ATOM 724 C CA . ARG A 1 90 ? -26.907 -13.581 7.370 1.00 91.31 90 ARG A CA 1
ATOM 725 C C . ARG A 1 90 ? -27.645 -13.372 8.692 1.00 91.31 90 ARG A C 1
ATOM 727 O O . ARG A 1 90 ? -27.383 -14.091 9.650 1.00 91.31 90 ARG A O 1
ATOM 734 N N . VAL A 1 91 ? -28.622 -12.464 8.714 1.00 91.62 91 VAL A N 1
ATOM 735 C CA . VAL A 1 91 ? -29.387 -12.084 9.917 1.00 91.62 91 VAL A CA 1
ATOM 736 C C . VAL A 1 91 ? -30.081 -13.281 10.564 1.00 91.62 91 VAL A C 1
ATOM 738 O O . VAL A 1 91 ? -29.979 -13.479 11.776 1.00 91.62 91 VAL A O 1
ATOM 741 N N . LYS A 1 92 ? -30.756 -14.121 9.768 1.00 91.94 92 LYS A N 1
ATOM 742 C CA . LYS A 1 92 ? -31.560 -15.243 10.285 1.00 91.94 92 LYS A CA 1
ATOM 743 C C . LYS A 1 92 ? -30.760 -16.259 11.106 1.00 91.94 92 LYS A C 1
ATOM 745 O O . LYS A 1 92 ? -31.336 -17.007 11.886 1.00 91.94 92 LYS A O 1
ATOM 750 N N . ARG A 1 93 ? -29.433 -16.284 10.947 1.00 95.06 93 ARG A N 1
ATOM 751 C CA . ARG A 1 93 ? -28.530 -17.184 11.676 1.00 95.06 93 ARG A CA 1
ATOM 752 C C . ARG A 1 93 ? -28.412 -16.842 13.159 1.00 95.06 93 ARG A C 1
ATOM 754 O O . ARG A 1 93 ? -28.026 -17.716 13.931 1.00 95.06 93 ARG A O 1
ATOM 761 N N . TYR A 1 94 ? -28.693 -15.597 13.541 1.00 97.25 94 TYR A N 1
ATOM 762 C CA . TYR A 1 94 ? -28.513 -15.111 14.911 1.00 97.25 94 TYR A CA 1
ATOM 763 C C . TYR A 1 94 ? -29.797 -15.117 15.736 1.00 97.25 94 TYR A C 1
ATOM 765 O O . TYR A 1 94 ? -29.733 -15.120 16.961 1.00 97.25 94 TYR A O 1
ATOM 773 N N . ILE A 1 95 ? -30.959 -15.122 15.086 1.00 95.56 95 ILE A N 1
ATOM 774 C CA . ILE A 1 95 ? -32.251 -14.994 15.762 1.00 95.56 95 ILE A CA 1
ATOM 775 C C . ILE A 1 95 ? -32.442 -16.152 16.745 1.00 95.56 95 ILE A C 1
ATOM 777 O O . ILE A 1 95 ? -32.306 -17.322 16.388 1.00 95.56 95 ILE A O 1
ATOM 781 N N . GLY A 1 96 ? -32.750 -15.816 17.998 1.00 96.88 96 GLY A N 1
ATOM 782 C CA . GLY A 1 96 ? -32.955 -16.781 19.076 1.00 96.88 96 GLY A CA 1
ATOM 783 C C . GLY A 1 96 ? -31.676 -17.369 19.686 1.00 96.88 96 GLY A C 1
ATOM 784 O O . GLY A 1 96 ? -31.787 -18.061 20.702 1.00 96.88 96 GLY A O 1
ATOM 785 N N . LYS A 1 97 ? -30.491 -17.081 19.126 1.00 98.50 97 LYS A N 1
ATOM 786 C CA . LYS A 1 97 ? -29.193 -17.376 19.756 1.00 98.50 97 LYS A CA 1
ATOM 787 C C . LYS A 1 97 ? -28.904 -16.387 20.871 1.00 98.50 97 LYS A C 1
ATOM 789 O O . LYS A 1 97 ? -29.369 -15.251 20.808 1.00 98.50 97 LYS A O 1
ATOM 794 N N . THR A 1 98 ? -28.109 -16.778 21.860 1.00 98.69 98 THR A N 1
ATOM 795 C CA . THR A 1 98 ? -27.561 -15.803 22.812 1.00 98.69 98 THR A CA 1
ATOM 796 C C . THR A 1 98 ? -26.550 -14.884 22.121 1.00 98.69 98 THR A C 1
ATOM 798 O O . THR A 1 98 ? -25.966 -15.242 21.092 1.00 98.69 98 THR A O 1
ATOM 801 N N . ARG A 1 99 ? -26.307 -13.688 22.671 1.00 98.38 99 ARG A N 1
ATOM 802 C CA . ARG A 1 99 ? -25.257 -12.779 22.166 1.00 98.38 99 ARG A CA 1
ATOM 803 C C . ARG A 1 99 ? -23.905 -13.467 22.113 1.00 98.38 99 ARG A C 1
ATOM 805 O O . ARG A 1 99 ? -23.200 -13.342 21.117 1.00 98.38 99 ARG A O 1
ATOM 812 N N . LYS A 1 100 ? -23.581 -14.259 23.136 1.00 98.62 100 LYS A N 1
ATOM 813 C CA . LYS A 1 100 ? -22.370 -15.082 23.165 1.00 98.62 100 LYS A CA 1
ATOM 814 C C . LYS A 1 100 ? -22.297 -16.048 21.983 1.00 98.62 100 LYS A C 1
ATOM 816 O O . LYS A 1 100 ? -21.294 -16.062 21.282 1.00 98.62 100 LYS A O 1
ATOM 821 N N . GLU A 1 101 ? -23.357 -16.813 21.730 1.00 98.69 101 GLU A N 1
ATOM 822 C CA . GLU A 1 101 ? -23.410 -17.761 20.611 1.00 98.69 101 GLU A CA 1
ATOM 823 C C . GLU A 1 101 ? -23.289 -17.064 19.246 1.00 98.69 101 GLU A C 1
ATOM 825 O O . GLU A 1 101 ? -22.643 -17.591 18.340 1.00 98.69 101 GLU A O 1
ATOM 830 N N . ALA A 1 102 ? -23.898 -15.885 19.085 1.00 98.62 102 ALA A N 1
ATOM 831 C CA . ALA A 1 102 ? -23.790 -15.088 17.864 1.00 98.62 102 ALA A CA 1
ATOM 832 C C . ALA A 1 102 ? -22.359 -14.565 17.644 1.00 98.62 102 ALA A C 1
ATOM 834 O O . ALA A 1 102 ? -21.827 -14.681 16.539 1.00 98.62 102 ALA A O 1
ATOM 835 N N . ILE A 1 103 ? -21.720 -14.056 18.704 1.00 98.75 103 ILE A N 1
ATOM 836 C CA . ILE A 1 103 ? -20.317 -13.621 18.705 1.00 98.75 103 ILE A CA 1
ATOM 837 C C . ILE A 1 103 ? -19.390 -14.794 18.378 1.00 98.75 103 ILE A C 1
ATOM 839 O O . ILE A 1 103 ? -18.569 -14.688 17.472 1.00 98.75 103 ILE A O 1
ATOM 843 N N . ASP A 1 104 ? -19.528 -15.924 19.073 1.00 98.62 104 ASP A N 1
ATOM 844 C CA . ASP A 1 104 ? -18.669 -17.095 18.880 1.00 98.62 104 ASP A CA 1
ATOM 845 C C . ASP A 1 104 ? -18.779 -17.652 17.456 1.00 98.62 104 ASP A C 1
ATOM 847 O O . ASP A 1 104 ? -17.772 -18.043 16.869 1.00 98.62 104 ASP A O 1
ATOM 851 N N . LEU A 1 105 ? -19.974 -17.614 16.861 1.00 98.44 105 LEU A N 1
ATOM 852 C CA . LEU A 1 105 ? -20.174 -17.981 15.463 1.00 98.44 105 LEU A CA 1
ATOM 853 C C . LEU A 1 105 ? -19.379 -17.068 14.512 1.00 98.44 105 LEU A C 1
ATOM 855 O O . LEU A 1 105 ? -18.736 -17.579 13.599 1.00 98.44 105 LEU A O 1
ATOM 859 N N . VAL A 1 106 ? -19.388 -15.747 14.723 1.00 98.25 106 VAL A N 1
ATOM 860 C CA . VAL A 1 106 ? -18.641 -14.790 13.885 1.00 98.25 106 VAL A CA 1
ATOM 861 C C . VAL A 1 106 ? -17.137 -14.982 14.044 1.00 98.25 106 VAL A C 1
ATOM 863 O O . VAL A 1 106 ? -16.401 -15.015 13.061 1.00 98.25 106 VAL A O 1
ATOM 866 N N . ILE A 1 107 ? -16.680 -15.126 15.286 1.00 98.50 107 ILE A N 1
ATOM 867 C CA . ILE A 1 107 ? -15.263 -15.318 15.589 1.00 98.50 107 ILE A CA 1
ATOM 868 C C . ILE A 1 107 ? -14.756 -16.622 14.977 1.00 98.50 107 ILE A C 1
ATOM 870 O O . ILE A 1 107 ? -13.707 -16.616 14.343 1.00 98.50 107 ILE A O 1
ATOM 874 N N . ASN A 1 108 ? -15.526 -17.707 15.071 1.00 98.44 108 ASN A N 1
ATOM 875 C CA . ASN A 1 108 ? -15.168 -18.968 14.434 1.00 98.44 108 ASN A CA 1
ATOM 876 C C . ASN A 1 108 ? -15.134 -18.854 12.899 1.00 98.44 108 ASN A C 1
ATOM 878 O O . ASN A 1 108 ? -14.275 -19.461 12.267 1.00 98.44 108 ASN A O 1
ATOM 882 N N . GLU A 1 109 ? -16.028 -18.083 12.273 1.00 97.38 109 GLU A N 1
ATOM 883 C CA . GLU A 1 109 ? -15.934 -17.821 10.829 1.00 97.38 109 GLU A CA 1
ATOM 884 C C . GLU A 1 109 ? -14.642 -17.093 10.460 1.00 97.38 109 GLU A C 1
ATOM 886 O O . GLU A 1 109 ? -13.997 -17.495 9.499 1.00 97.38 109 GLU A O 1
ATOM 891 N N . LEU A 1 110 ? -14.251 -16.069 11.224 1.00 98.00 110 LEU A N 1
ATOM 892 C CA . LEU A 1 110 ? -13.015 -15.315 10.994 1.00 98.00 110 LEU A CA 1
ATOM 893 C C . LEU A 1 110 ? -11.762 -16.167 11.214 1.00 98.00 110 LEU A C 1
ATOM 895 O O . LEU A 1 110 ? -10.865 -16.143 10.380 1.00 98.00 110 LEU A O 1
ATOM 899 N N . GLU A 1 111 ? -11.707 -16.947 12.296 1.00 97.19 111 GLU A N 1
ATOM 900 C CA . GLU A 1 111 ? -10.562 -17.815 12.617 1.00 97.19 111 GLU A CA 1
ATOM 901 C C . GLU A 1 111 ? -10.338 -18.905 11.554 1.00 97.19 111 GLU A C 1
ATOM 903 O O . GLU A 1 111 ? -9.205 -19.320 11.326 1.00 97.19 111 GLU A O 1
ATOM 908 N N . ASN A 1 112 ? -11.402 -19.341 10.872 1.00 97.12 112 ASN A N 1
ATOM 909 C CA . ASN A 1 112 ? -11.334 -20.336 9.799 1.00 97.12 112 ASN A CA 1
ATOM 910 C C . ASN A 1 112 ? -11.381 -19.717 8.389 1.00 97.12 112 ASN A C 1
ATOM 912 O O . ASN A 1 112 ? -11.436 -20.451 7.397 1.00 97.12 112 ASN A O 1
ATOM 916 N N . TYR A 1 113 ? -11.401 -18.387 8.277 1.00 97.06 113 TYR A N 1
ATOM 917 C CA . TYR A 1 113 ? -11.511 -17.716 6.990 1.00 97.06 113 TYR A CA 1
ATOM 918 C C . TYR A 1 113 ? -10.179 -17.763 6.239 1.00 97.06 113 TYR A C 1
ATOM 920 O O . TYR A 1 113 ? -9.124 -17.433 6.776 1.00 97.06 113 TYR A O 1
ATOM 928 N N . GLN A 1 114 ? -10.243 -18.134 4.963 1.00 95.38 114 GLN A N 1
ATOM 929 C CA . GLN A 1 114 ? -9.137 -17.994 4.025 1.00 95.38 114 GLN A CA 1
ATOM 930 C C . GLN A 1 114 ? -9.531 -16.964 2.980 1.00 95.38 114 GLN A C 1
ATOM 932 O O . GLN A 1 114 ? -10.546 -17.126 2.299 1.00 95.38 114 GLN A O 1
ATOM 937 N N . ASP A 1 115 ? -8.728 -15.909 2.863 1.00 95.12 115 ASP A N 1
ATOM 938 C CA . ASP A 1 115 ? -8.988 -14.871 1.881 1.00 95.12 115 ASP A CA 1
ATOM 939 C C . ASP A 1 115 ? -8.791 -15.404 0.460 1.00 95.12 115 ASP A C 1
ATOM 941 O O . ASP A 1 115 ? -7.704 -15.836 0.080 1.00 95.12 115 ASP A O 1
ATOM 945 N N . ASN A 1 116 ? -9.864 -15.374 -0.325 1.00 90.81 116 ASN A N 1
ATOM 946 C CA . ASN A 1 116 ? -9.901 -15.839 -1.707 1.00 90.81 116 ASN A CA 1
ATOM 947 C C . ASN A 1 116 ? -9.993 -14.674 -2.702 1.00 90.81 116 ASN A C 1
ATOM 949 O O . ASN A 1 116 ? -10.556 -14.828 -3.787 1.00 90.81 116 ASN A O 1
ATOM 953 N N . PHE A 1 117 ? -9.470 -13.505 -2.319 1.00 94.94 117 PHE A N 1
ATOM 954 C CA . PHE A 1 117 ? -9.466 -12.312 -3.152 1.00 94.94 117 PHE A CA 1
ATOM 955 C C . PHE A 1 117 ? -8.875 -12.590 -4.539 1.00 94.94 117 PHE A C 1
ATOM 957 O O . PHE A 1 117 ? -7.735 -13.033 -4.686 1.00 94.94 117 PHE A O 1
ATOM 964 N N . GLU A 1 118 ? -9.656 -12.300 -5.577 1.00 91.81 118 GLU A N 1
ATOM 965 C CA . GLU A 1 118 ? -9.225 -12.479 -6.958 1.00 91.81 118 GLU A CA 1
ATOM 966 C C . GLU A 1 118 ? -8.343 -11.312 -7.413 1.00 91.81 118 GLU A C 1
ATOM 968 O O . GLU A 1 118 ? -8.836 -10.325 -7.973 1.00 91.81 118 GLU A O 1
ATOM 973 N N . TRP A 1 119 ? -7.031 -11.445 -7.232 1.00 94.25 119 TRP A N 1
ATOM 974 C CA . TRP A 1 119 ? -6.064 -10.485 -7.761 1.00 94.25 119 TRP A CA 1
ATOM 975 C C . TRP A 1 119 ? -6.175 -10.339 -9.287 1.00 94.25 119 TRP A C 1
ATOM 977 O O . TRP A 1 119 ? -6.512 -11.297 -9.991 1.00 94.25 119 TRP A O 1
ATOM 987 N N . PRO A 1 120 ? -5.928 -9.138 -9.830 1.00 91.56 120 PRO A N 1
ATOM 988 C CA . PRO A 1 120 ? -5.964 -8.942 -11.267 1.00 91.56 120 PRO A CA 1
ATOM 989 C C . PRO A 1 120 ? -4.740 -9.573 -11.945 1.00 91.56 120 PRO A C 1
ATOM 991 O O . PRO A 1 120 ? -3.620 -9.465 -11.452 1.00 91.56 120 PRO A O 1
ATOM 994 N N . ASN A 1 121 ? -4.935 -10.172 -13.123 1.00 87.69 121 ASN A N 1
ATOM 995 C CA . ASN A 1 121 ? -3.883 -10.908 -13.845 1.00 87.69 121 ASN A CA 1
ATOM 996 C C . ASN A 1 121 ? -2.649 -10.062 -14.187 1.00 87.69 121 ASN A C 1
ATOM 998 O O . ASN A 1 121 ? -1.556 -10.599 -14.370 1.00 87.69 121 ASN A O 1
ATOM 1002 N N . TRP A 1 122 ? -2.820 -8.745 -14.317 1.00 91.44 122 TRP A N 1
ATOM 1003 C CA . TRP A 1 122 ? -1.720 -7.846 -14.643 1.00 91.44 122 TRP A CA 1
ATOM 1004 C C . TRP A 1 122 ? -0.732 -7.679 -13.494 1.00 91.44 122 TRP A C 1
ATOM 1006 O O . TRP A 1 122 ? 0.405 -7.324 -13.774 1.00 91.44 122 TRP A O 1
ATOM 1016 N N . LYS A 1 123 ? -1.116 -7.980 -12.246 1.00 92.31 123 LYS A N 1
ATOM 1017 C CA . LYS A 1 123 ? -0.225 -7.905 -11.080 1.00 92.31 123 LYS A CA 1
ATOM 1018 C C . LYS A 1 123 ? 1.109 -8.623 -11.327 1.00 92.31 123 LYS A C 1
ATOM 1020 O O . LYS A 1 123 ? 2.152 -8.104 -10.954 1.00 92.31 123 LYS A O 1
ATOM 1025 N N . ASP A 1 124 ? 1.056 -9.805 -11.941 1.00 88.31 124 ASP A N 1
ATOM 1026 C CA . ASP A 1 124 ? 2.232 -10.665 -12.113 1.00 88.31 124 ASP A CA 1
ATOM 1027 C C . ASP A 1 124 ? 2.816 -10.608 -13.539 1.00 88.31 124 ASP A C 1
ATOM 1029 O O . ASP A 1 124 ? 3.933 -11.058 -13.771 1.00 88.31 124 ASP A O 1
ATOM 1033 N N . ASN A 1 125 ? 2.071 -10.060 -14.510 1.00 84.81 125 ASN A N 1
ATOM 1034 C CA . ASN A 1 125 ? 2.408 -10.140 -15.941 1.00 84.81 125 ASN A CA 1
ATOM 1035 C C . ASN A 1 125 ? 2.646 -8.777 -16.614 1.00 84.81 125 ASN A C 1
ATOM 1037 O O . ASN A 1 125 ? 2.949 -8.720 -17.810 1.00 84.81 125 ASN A O 1
ATOM 1041 N N . TYR A 1 126 ? 2.475 -7.669 -15.888 1.00 90.69 126 TYR A N 1
ATOM 1042 C CA . TYR A 1 126 ? 2.674 -6.321 -16.409 1.00 90.69 126 TYR A CA 1
ATOM 1043 C C . TYR A 1 126 ? 3.935 -5.687 -15.823 1.00 90.69 126 TYR A C 1
ATOM 1045 O O . TYR A 1 126 ? 4.088 -5.566 -14.615 1.00 90.69 126 TYR A O 1
ATOM 1053 N N . ILE A 1 127 ? 4.827 -5.212 -16.691 1.00 93.50 127 ILE A N 1
ATOM 1054 C CA . ILE A 1 127 ? 6.020 -4.491 -16.252 1.00 93.50 127 ILE A CA 1
ATOM 1055 C C . ILE A 1 127 ? 5.626 -3.045 -15.904 1.00 93.50 127 ILE A C 1
ATOM 1057 O O . ILE A 1 127 ? 5.062 -2.349 -16.765 1.00 93.50 127 ILE A O 1
ATOM 1061 N N . PRO A 1 128 ? 5.956 -2.539 -14.702 1.00 94.25 128 PRO A N 1
ATOM 1062 C CA . PRO A 1 128 ? 5.629 -1.172 -14.323 1.00 94.25 128 PRO A CA 1
ATOM 1063 C C . PRO A 1 128 ? 6.296 -0.130 -15.229 1.00 94.25 128 PRO A C 1
ATOM 1065 O O . PRO A 1 128 ? 7.419 -0.298 -15.695 1.00 94.25 128 PRO A O 1
ATOM 1068 N N . THR A 1 129 ? 5.624 0.998 -15.461 1.00 94.19 129 THR A N 1
ATOM 1069 C CA . THR A 1 129 ? 6.121 2.060 -16.359 1.00 94.19 129 THR A CA 1
ATOM 1070 C C . THR A 1 129 ? 6.694 3.277 -15.631 1.00 94.19 129 THR A C 1
ATOM 1072 O O . THR A 1 129 ? 7.156 4.204 -16.290 1.00 94.19 129 THR A O 1
ATOM 1075 N N . SER A 1 130 ? 6.710 3.293 -14.294 1.00 92.31 130 SER A N 1
ATOM 1076 C CA . SER A 1 130 ? 7.206 4.431 -13.495 1.00 92.31 130 SER A CA 1
ATOM 1077 C C . SER A 1 130 ? 8.649 4.813 -13.831 1.00 92.31 130 SER A C 1
ATOM 1079 O O . SER A 1 130 ? 8.981 5.989 -13.947 1.00 92.31 130 SER A O 1
ATOM 1081 N N . PHE A 1 131 ? 9.527 3.830 -14.057 1.00 94.19 131 PHE A N 1
ATOM 1082 C CA . PHE A 1 131 ? 10.942 4.088 -14.356 1.00 94.19 131 PHE A CA 1
ATOM 1083 C C . PHE A 1 131 ? 11.187 4.694 -15.752 1.00 94.19 131 PHE A C 1
ATOM 1085 O O . PHE A 1 131 ? 12.300 5.154 -16.034 1.00 94.19 131 PHE A O 1
ATOM 1092 N N . ILE A 1 132 ? 10.168 4.694 -16.621 1.00 94.31 132 ILE A N 1
ATOM 1093 C CA . ILE A 1 132 ? 10.174 5.330 -17.949 1.00 94.31 132 ILE A CA 1
ATOM 1094 C C . ILE A 1 132 ? 9.180 6.493 -18.066 1.00 94.31 132 ILE A C 1
ATOM 1096 O O . ILE A 1 132 ? 8.978 7.034 -19.154 1.00 94.31 132 ILE A O 1
ATOM 1100 N N . GLU A 1 133 ? 8.555 6.894 -16.959 1.00 91.81 133 GLU A N 1
ATOM 1101 C CA . GLU A 1 133 ? 7.458 7.860 -16.957 1.00 91.81 133 GLU A CA 1
ATOM 1102 C C . GLU A 1 133 ? 7.865 9.216 -17.532 1.00 91.81 133 GLU A C 1
ATOM 1104 O O . GLU A 1 133 ? 7.174 9.745 -18.398 1.00 91.81 133 GLU A O 1
ATOM 1109 N N . GLN A 1 134 ? 9.037 9.735 -17.157 1.00 90.06 134 GLN A N 1
ATOM 1110 C CA . GLN A 1 134 ? 9.514 11.027 -17.663 1.00 90.06 134 GLN A CA 1
ATOM 1111 C C . GLN A 1 134 ? 9.602 11.060 -19.193 1.00 90.06 134 GLN A C 1
ATOM 1113 O O . GLN A 1 134 ? 9.307 12.079 -19.824 1.00 90.06 134 GLN A O 1
ATOM 1118 N N . GLY A 1 135 ? 10.032 9.956 -19.809 1.00 89.69 135 GLY A N 1
ATOM 1119 C CA . GLY A 1 135 ? 10.091 9.865 -21.261 1.00 89.69 135 GLY A CA 1
ATOM 1120 C C . GLY A 1 135 ? 8.716 9.669 -21.900 1.00 89.69 135 GLY A C 1
ATOM 1121 O O . GLY A 1 135 ? 8.475 10.230 -22.971 1.00 89.69 135 GLY A O 1
ATOM 1122 N N . LEU A 1 136 ? 7.796 8.955 -21.240 1.00 90.81 136 LEU A N 1
ATOM 1123 C CA . LEU A 1 136 ? 6.400 8.827 -21.672 1.00 90.81 136 LEU A CA 1
ATOM 1124 C C . LEU A 1 136 ? 5.668 10.177 -21.642 1.00 90.81 136 LEU A C 1
ATOM 1126 O O . LEU A 1 136 ? 5.053 10.553 -22.640 1.00 90.81 136 LEU A O 1
ATOM 1130 N N . GLU A 1 137 ? 5.786 10.936 -20.552 1.00 88.94 137 GLU A N 1
ATOM 1131 C CA . GLU A 1 137 ? 5.171 12.257 -20.380 1.00 88.94 137 GLU A CA 1
ATOM 1132 C C . GLU A 1 137 ? 5.656 13.260 -21.422 1.00 88.94 137 GLU A C 1
ATOM 1134 O O . GLU A 1 137 ? 4.850 13.930 -22.073 1.00 88.94 137 GLU A O 1
ATOM 1139 N N . ARG A 1 138 ? 6.977 13.341 -21.635 1.00 85.00 138 ARG A N 1
ATOM 1140 C CA . ARG A 1 138 ? 7.547 14.196 -22.688 1.00 85.00 138 ARG A CA 1
ATOM 1141 C C . ARG A 1 138 ? 7.024 13.784 -24.044 1.00 85.00 138 ARG A C 1
ATOM 1143 O O . ARG A 1 138 ? 6.524 14.607 -24.799 1.00 85.00 138 ARG A O 1
ATOM 1150 N N . SER A 1 139 ? 7.015 12.486 -24.288 1.00 83.25 139 SER A N 1
ATOM 1151 C CA . SER A 1 139 ? 6.413 11.901 -25.472 1.00 83.25 139 SER A CA 1
ATOM 1152 C C . SER A 1 139 ? 4.887 11.953 -25.455 1.00 83.25 139 SER A C 1
ATOM 1154 O O . SER A 1 139 ? 4.293 11.257 -26.262 1.00 83.25 139 SER A O 1
ATOM 1156 N N . LYS A 1 140 ? 4.213 12.706 -24.572 1.00 86.69 140 LYS A N 1
ATOM 1157 C CA . LYS A 1 140 ? 2.743 12.829 -24.486 1.00 86.69 140 LYS A CA 1
ATOM 1158 C C . LYS A 1 140 ? 2.004 11.482 -24.587 1.00 86.69 140 LYS A C 1
ATOM 1160 O O . LYS A 1 140 ? 0.883 11.405 -25.095 1.00 86.69 140 LYS A O 1
ATOM 1165 N N . ARG A 1 141 ? 2.640 10.398 -24.136 1.00 87.12 141 ARG A N 1
ATOM 1166 C CA . ARG A 1 141 ? 2.139 9.027 -24.209 1.00 87.12 141 ARG A CA 1
ATOM 1167 C C . ARG A 1 141 ? 1.554 8.688 -22.849 1.00 87.12 141 ARG A C 1
ATOM 1169 O O . ARG A 1 141 ? 2.275 8.562 -21.872 1.00 87.12 141 ARG A O 1
ATOM 1176 N N . SER A 1 142 ? 0.237 8.528 -22.790 1.00 89.19 142 SER A N 1
ATOM 1177 C CA . SER A 1 142 ? -0.436 8.096 -21.566 1.00 89.19 142 SER A CA 1
ATOM 1178 C C . SER A 1 142 ? -0.578 6.577 -21.535 1.00 89.19 142 SER A C 1
ATOM 1180 O O . SER A 1 142 ? -1.155 5.995 -22.455 1.00 89.19 142 SER A O 1
ATOM 1182 N N . CYS A 1 143 ? -0.120 5.962 -20.444 1.00 90.69 143 CYS A N 1
ATOM 1183 C CA . CYS A 1 143 ? -0.369 4.554 -20.124 1.00 90.69 143 CYS A CA 1
ATOM 1184 C C . CYS A 1 143 ? -1.588 4.361 -19.207 1.00 90.69 143 CYS A C 1
ATOM 1186 O O . CYS A 1 143 ? -1.834 3.255 -18.744 1.00 90.69 143 CYS A O 1
ATOM 1188 N N . ARG A 1 144 ? -2.375 5.422 -18.959 1.00 89.62 144 ARG A N 1
ATOM 1189 C CA . ARG A 1 144 ? -3.636 5.379 -18.194 1.00 89.62 144 ARG A CA 1
ATOM 1190 C C . ARG A 1 144 ? -3.516 4.639 -16.851 1.00 89.62 144 ARG A C 1
ATOM 1192 O O . ARG A 1 144 ? -4.306 3.742 -16.580 1.00 89.62 144 ARG A O 1
ATOM 1199 N N . ILE A 1 145 ? -2.558 5.027 -16.008 1.00 89.19 145 ILE A N 1
ATOM 1200 C CA . ILE A 1 145 ? -2.279 4.345 -14.731 1.00 89.19 145 ILE A CA 1
ATOM 1201 C C . ILE A 1 145 ? -3.518 4.231 -13.824 1.00 89.19 145 ILE A C 1
ATOM 1203 O O . ILE A 1 145 ? -3.758 3.175 -13.243 1.00 89.19 145 ILE A O 1
ATOM 1207 N N . SER A 1 146 ? -4.386 5.247 -13.810 1.00 89.06 146 SER A N 1
ATOM 1208 C CA . SER A 1 146 ? -5.664 5.227 -13.076 1.00 89.06 146 SER A CA 1
ATOM 1209 C C . SER A 1 146 ? -6.595 4.067 -13.453 1.00 89.06 146 SER A C 1
ATOM 1211 O O . SER A 1 146 ? -7.455 3.675 -12.673 1.00 89.06 146 SER A O 1
ATOM 1213 N N . SER A 1 147 ? -6.420 3.471 -14.634 1.00 91.44 147 SER A N 1
ATOM 1214 C CA . SER A 1 147 ? -7.196 2.307 -15.065 1.00 91.44 147 SER A CA 1
ATOM 1215 C C . SER A 1 147 ? -6.861 1.049 -14.248 1.00 91.44 147 SER A C 1
ATOM 1217 O O . SER A 1 147 ? -7.755 0.246 -13.998 1.00 91.44 147 SER A O 1
ATOM 1219 N N . PHE A 1 148 ? -5.619 0.896 -13.774 1.00 94.19 148 PHE A N 1
ATOM 1220 C CA . PHE A 1 148 ? -5.242 -0.201 -12.872 1.00 94.19 148 PHE A CA 1
ATOM 1221 C C . PHE A 1 148 ? -5.914 -0.063 -11.505 1.00 94.19 148 PHE A C 1
ATOM 1223 O O . PHE A 1 148 ? -6.433 -1.042 -10.973 1.00 94.19 148 PHE A O 1
ATOM 1230 N N . ARG A 1 149 ? -5.986 1.168 -10.982 1.00 94.12 149 ARG A N 1
ATOM 1231 C CA . ARG A 1 149 ? -6.756 1.481 -9.773 1.00 94.12 149 ARG A CA 1
ATOM 1232 C C . ARG A 1 149 ? -8.216 1.087 -9.939 1.00 94.12 149 ARG A C 1
ATOM 1234 O O . ARG A 1 149 ? -8.751 0.362 -9.115 1.00 94.12 149 ARG A O 1
ATOM 1241 N N . THR A 1 150 ? -8.832 1.496 -11.047 1.00 92.31 150 THR A N 1
ATOM 1242 C CA . THR A 1 150 ? -10.218 1.144 -11.366 1.00 92.31 150 THR A CA 1
ATOM 1243 C C . THR A 1 150 ? -10.445 -0.371 -11.437 1.00 92.31 150 THR A C 1
ATOM 1245 O O . THR A 1 150 ? -11.482 -0.848 -10.987 1.00 92.31 150 THR A O 1
ATOM 1248 N N . ASP A 1 151 ? -9.505 -1.147 -11.982 1.00 93.31 151 ASP A N 1
ATOM 1249 C CA . ASP A 1 151 ? -9.606 -2.613 -11.977 1.00 93.31 151 ASP A CA 1
ATOM 1250 C C . ASP A 1 151 ? -9.564 -3.188 -10.548 1.00 93.31 151 ASP A C 1
ATOM 1252 O O . ASP A 1 151 ? -10.450 -3.954 -10.163 1.00 93.31 151 ASP A O 1
ATOM 1256 N N . LEU A 1 152 ? -8.620 -2.732 -9.713 1.00 95.62 152 LEU A N 1
ATOM 1257 C CA . LEU A 1 152 ? -8.563 -3.106 -8.293 1.00 95.62 152 LEU A CA 1
ATOM 1258 C C . LEU A 1 152 ? -9.843 -2.719 -7.544 1.00 95.62 152 LEU A C 1
ATOM 1260 O O . LEU A 1 152 ? -10.354 -3.511 -6.755 1.00 95.62 152 LEU A O 1
ATOM 1264 N N . GLU A 1 153 ? -10.382 -1.523 -7.796 1.00 95.38 153 GLU A N 1
ATOM 1265 C CA . GLU A 1 153 ? -11.609 -1.033 -7.164 1.00 95.38 153 GLU A CA 1
ATOM 1266 C C . GLU A 1 153 ? -12.776 -1.971 -7.491 1.00 95.38 153 GLU A C 1
ATOM 1268 O O . GLU A 1 153 ? -13.568 -2.306 -6.610 1.00 95.38 153 GLU A O 1
ATOM 1273 N N . PHE A 1 154 ? -12.872 -2.459 -8.734 1.00 92.69 154 PHE A N 1
ATOM 1274 C CA . PHE A 1 154 ? -13.888 -3.438 -9.123 1.00 92.69 154 PHE A CA 1
ATOM 1275 C C . PHE A 1 154 ? -13.670 -4.813 -8.494 1.00 92.69 154 PHE A C 1
ATOM 1277 O O . PHE A 1 154 ? -14.649 -5.444 -8.087 1.00 92.69 154 PHE A O 1
ATOM 1284 N N . LYS A 1 155 ? -12.423 -5.280 -8.371 1.00 93.00 155 LYS A N 1
ATOM 1285 C CA . LYS A 1 155 ? -12.109 -6.525 -7.652 1.00 93.00 155 LYS A CA 1
ATOM 1286 C C . LYS A 1 155 ? -12.500 -6.433 -6.175 1.00 93.00 155 LYS A C 1
ATOM 1288 O O . LYS A 1 155 ? -13.194 -7.316 -5.673 1.00 93.00 155 LYS A O 1
ATOM 1293 N N . TRP A 1 156 ? -12.180 -5.322 -5.516 1.00 95.19 156 TRP A N 1
ATOM 1294 C CA . TRP A 1 156 ? -12.579 -5.058 -4.132 1.00 95.19 156 TRP A CA 1
ATOM 1295 C C . TRP A 1 156 ? -14.090 -4.896 -3.965 1.00 95.19 156 TRP A C 1
ATOM 1297 O O . TRP A 1 156 ? -14.681 -5.461 -3.047 1.00 95.19 156 TRP A O 1
ATOM 1307 N N . SER A 1 157 ? -14.748 -4.216 -4.905 1.00 92.69 157 SER A N 1
ATOM 1308 C CA . SER A 1 157 ? -16.211 -4.107 -4.953 1.00 92.69 157 SER A CA 1
ATOM 1309 C C . SER A 1 157 ? -16.875 -5.483 -4.959 1.00 92.69 157 SER A C 1
ATOM 1311 O O . SER A 1 157 ? -17.841 -5.713 -4.232 1.00 92.69 157 SER A O 1
ATOM 1313 N N . ARG A 1 158 ? -16.353 -6.418 -5.766 1.00 90.38 158 ARG A N 1
ATOM 1314 C CA . ARG A 1 158 ? -16.848 -7.799 -5.801 1.00 90.38 158 ARG A CA 1
ATOM 1315 C C . ARG A 1 158 ? -16.620 -8.500 -4.468 1.00 90.38 158 ARG A C 1
ATOM 1317 O O . ARG A 1 158 ? -17.563 -9.102 -3.968 1.00 90.38 158 ARG A O 1
ATOM 1324 N N . ALA A 1 159 ? -15.432 -8.366 -3.879 1.00 92.69 159 ALA A N 1
ATOM 1325 C CA . ALA A 1 159 ? -15.113 -8.957 -2.582 1.00 92.69 159 ALA A CA 1
ATOM 1326 C C . ALA A 1 159 ? -16.111 -8.516 -1.493 1.00 92.69 159 ALA A C 1
ATOM 1328 O O . ALA A 1 159 ? -16.764 -9.370 -0.895 1.00 92.69 159 ALA A O 1
ATOM 1329 N N . ILE A 1 160 ? -16.354 -7.207 -1.327 1.00 92.56 160 ILE A N 1
ATOM 1330 C CA . ILE A 1 160 ? -17.342 -6.683 -0.360 1.00 92.56 160 ILE A CA 1
ATOM 1331 C C . ILE A 1 160 ? -18.732 -7.300 -0.580 1.00 92.56 160 ILE A C 1
ATOM 1333 O O . ILE A 1 160 ? -19.415 -7.708 0.366 1.00 92.56 160 ILE A O 1
ATOM 1337 N N . LEU A 1 161 ? -19.171 -7.379 -1.834 1.00 89.00 161 LEU A N 1
ATOM 1338 C CA . LEU A 1 161 ? -20.511 -7.850 -2.166 1.00 89.00 161 LEU A CA 1
ATOM 1339 C C . LEU A 1 161 ? -20.669 -9.368 -1.982 1.00 89.00 161 LEU A C 1
ATOM 1341 O O . LEU A 1 161 ? -21.669 -9.787 -1.406 1.00 89.00 161 LEU A O 1
ATOM 1345 N N . SER A 1 162 ? -19.712 -10.195 -2.417 1.00 87.12 162 SER A N 1
ATOM 1346 C CA . SER A 1 162 ? -19.869 -11.661 -2.428 1.00 87.12 162 SER A CA 1
ATOM 1347 C C . SER A 1 162 ? -19.235 -12.409 -1.258 1.00 87.12 162 SER A C 1
ATOM 1349 O O . SER A 1 162 ? -19.532 -13.592 -1.081 1.00 87.12 162 SER A O 1
ATOM 1351 N N . ASN A 1 163 ? -18.354 -11.783 -0.472 1.00 90.25 163 ASN A N 1
ATOM 1352 C CA . ASN A 1 163 ? -17.642 -12.490 0.593 1.00 90.25 163 ASN A CA 1
ATOM 1353 C C . ASN A 1 163 ? -18.626 -13.033 1.644 1.00 90.25 163 ASN A C 1
ATOM 1355 O O . ASN A 1 163 ? -19.495 -12.313 2.137 1.00 90.25 163 ASN A O 1
ATOM 1359 N N . LYS A 1 164 ? -18.514 -14.315 1.999 1.00 90.31 164 LYS A N 1
ATOM 1360 C CA . LYS A 1 164 ? -19.390 -14.968 2.988 1.00 90.31 164 LYS A CA 1
ATOM 1361 C C . LYS A 1 164 ? -19.090 -14.542 4.432 1.00 90.31 164 LYS A C 1
ATOM 1363 O O . LYS A 1 164 ? -19.975 -14.676 5.281 1.00 90.31 164 LYS A O 1
ATOM 1368 N N . VAL A 1 165 ? -17.901 -13.985 4.670 1.00 95.12 165 VAL A N 1
ATOM 1369 C CA . VAL A 1 165 ? -17.426 -13.422 5.941 1.00 95.12 165 VAL A CA 1
ATOM 1370 C C . VAL A 1 165 ? -17.220 -11.908 5.762 1.00 95.12 165 VAL A C 1
ATOM 1372 O O . VAL A 1 165 ? -16.091 -11.434 5.667 1.00 95.12 165 VAL A O 1
ATOM 1375 N N . PRO A 1 166 ? -18.300 -11.105 5.666 1.00 94.31 166 PRO A N 1
ATOM 1376 C CA . PRO A 1 166 ? -18.193 -9.658 5.440 1.00 94.31 166 PRO A CA 1
ATOM 1377 C C . PRO A 1 166 ? -17.452 -8.916 6.564 1.00 94.31 166 PRO A C 1
ATOM 1379 O O . PRO A 1 166 ? -16.984 -7.803 6.348 1.00 94.31 166 PRO A O 1
ATOM 1382 N N . GLN A 1 167 ? -17.314 -9.535 7.739 1.00 97.25 167 GLN A N 1
ATOM 1383 C CA . GLN A 1 167 ? -16.497 -9.038 8.844 1.00 97.25 167 GLN A CA 1
ATOM 1384 C C . GLN A 1 167 ? -15.021 -8.926 8.452 1.00 97.25 167 GLN A C 1
ATOM 1386 O O . GLN A 1 167 ? -14.356 -7.977 8.857 1.00 97.25 167 GLN A O 1
ATOM 1391 N N . PHE A 1 168 ? -14.519 -9.852 7.626 1.00 98.38 168 PHE A N 1
ATOM 1392 C CA . PHE A 1 168 ? -13.157 -9.778 7.103 1.00 98.38 168 PHE A CA 1
ATOM 1393 C C . PHE A 1 168 ? -12.981 -8.539 6.225 1.00 98.38 168 PHE A C 1
ATOM 1395 O O . PHE A 1 168 ? -12.038 -7.783 6.420 1.00 98.38 168 PHE A O 1
ATOM 1402 N N . GLU A 1 169 ? -13.913 -8.289 5.300 1.00 97.62 169 GLU A N 1
ATOM 1403 C CA . GLU A 1 169 ? -13.844 -7.105 4.434 1.00 97.62 169 GLU A CA 1
ATOM 1404 C C . GLU A 1 169 ? -13.957 -5.808 5.243 1.00 97.62 169 GLU A C 1
ATOM 1406 O O . GLU A 1 169 ? -13.321 -4.816 4.892 1.00 97.62 169 GLU A O 1
ATOM 1411 N N . LYS A 1 170 ? -14.761 -5.798 6.319 1.00 97.44 170 LYS A N 1
ATOM 1412 C CA . LYS A 1 170 ? -14.897 -4.622 7.189 1.00 97.44 170 LYS A CA 1
ATOM 1413 C C . LYS A 1 170 ? -13.588 -4.337 7.927 1.00 97.44 170 LYS A C 1
ATOM 1415 O O . LYS A 1 170 ? -13.120 -3.203 7.906 1.00 97.44 170 LYS A O 1
ATOM 1420 N N . LEU A 1 171 ? -12.952 -5.367 8.491 1.00 98.31 171 LEU A N 1
ATOM 1421 C CA . LEU A 1 171 ? -11.614 -5.244 9.076 1.00 98.31 171 LEU A CA 1
ATOM 1422 C C . LEU A 1 171 ? -10.578 -4.811 8.031 1.00 98.31 171 LEU A C 1
ATOM 1424 O O . LEU A 1 171 ? -9.780 -3.923 8.305 1.00 98.31 171 LEU A O 1
ATOM 1428 N N . ALA A 1 172 ? -10.607 -5.377 6.824 1.00 98.31 172 ALA A N 1
ATOM 1429 C CA . ALA A 1 172 ? -9.676 -5.006 5.763 1.00 98.31 172 ALA A CA 1
ATOM 1430 C C . ALA A 1 172 ? -9.816 -3.533 5.355 1.00 98.31 172 ALA A C 1
ATOM 1432 O O . ALA A 1 172 ? -8.806 -2.863 5.161 1.00 98.31 172 ALA A O 1
ATOM 1433 N N . LEU A 1 173 ? -11.041 -3.000 5.273 1.00 97.94 173 LEU A N 1
ATOM 1434 C CA . LEU A 1 173 ? -11.258 -1.574 5.016 1.00 97.94 173 LEU A CA 1
ATOM 1435 C C . LEU A 1 173 ? -10.799 -0.699 6.194 1.00 97.94 173 LEU A C 1
ATOM 1437 O O . LEU A 1 173 ? -10.171 0.329 5.959 1.00 97.94 173 LEU A O 1
ATOM 1441 N N . PHE A 1 174 ? -11.059 -1.119 7.436 1.00 97.88 174 PHE A N 1
ATOM 1442 C CA . PHE A 1 174 ? -10.570 -0.431 8.635 1.00 97.88 174 PHE A CA 1
ATOM 1443 C C . PHE A 1 174 ? -9.036 -0.335 8.647 1.00 97.88 174 PHE A C 1
ATOM 1445 O O . PHE A 1 174 ? -8.474 0.724 8.913 1.00 97.88 174 PHE A O 1
ATOM 1452 N N . TRP A 1 175 ? -8.337 -1.423 8.317 1.00 98.19 175 TRP A N 1
ATOM 1453 C CA . TRP A 1 175 ? -6.874 -1.430 8.288 1.00 98.19 175 TRP A CA 1
ATOM 1454 C C . TRP A 1 175 ? -6.298 -0.677 7.091 1.00 98.19 175 TRP A C 1
ATOM 1456 O O . TRP A 1 175 ? -5.264 -0.031 7.240 1.00 98.19 175 TRP A O 1
ATOM 1466 N N . LEU A 1 176 ? -6.975 -0.707 5.939 1.00 98.19 176 LEU A N 1
ATOM 1467 C CA . LEU A 1 176 ? -6.631 0.128 4.786 1.00 98.19 176 LEU A CA 1
ATOM 1468 C C . LEU A 1 176 ? -6.729 1.625 5.118 1.00 98.19 176 LEU A C 1
ATOM 1470 O O . LEU A 1 176 ? -5.922 2.411 4.637 1.00 98.19 176 LEU A O 1
ATOM 1474 N N . ASP A 1 177 ? -7.709 2.015 5.936 1.00 97.69 177 ASP A N 1
ATOM 1475 C CA . ASP A 1 177 ? -7.843 3.381 6.448 1.00 97.69 177 ASP A CA 1
ATOM 1476 C C . ASP A 1 177 ? -6.798 3.716 7.524 1.00 97.69 177 ASP A C 1
ATOM 1478 O O . ASP A 1 177 ? -6.300 4.834 7.590 1.00 97.69 177 ASP A O 1
ATOM 1482 N N . HIS A 1 178 ? -6.427 2.754 8.370 1.00 97.81 178 HIS A N 1
ATOM 1483 C CA . HIS A 1 178 ? -5.427 2.971 9.415 1.00 97.81 178 HIS A CA 1
ATOM 1484 C C . HIS A 1 178 ? -4.005 3.129 8.854 1.00 97.81 178 HIS A C 1
ATOM 1486 O O . HIS A 1 178 ? -3.280 4.031 9.261 1.00 97.81 178 HIS A O 1
ATOM 1492 N N . PHE A 1 179 ? -3.610 2.277 7.907 1.00 97.94 179 PHE A N 1
ATOM 1493 C CA . PHE A 1 179 ? -2.310 2.326 7.232 1.00 97.94 179 PHE A CA 1
ATOM 1494 C C . PHE A 1 179 ? -2.443 3.009 5.869 1.00 97.94 179 PHE A C 1
ATOM 1496 O O . PHE A 1 179 ? -2.089 2.444 4.841 1.00 97.94 179 PHE A O 1
ATOM 1503 N N . SER A 1 180 ? -3.027 4.203 5.845 1.00 96.56 180 SER A N 1
ATOM 1504 C CA . SER A 1 180 ? -3.543 4.767 4.602 1.00 96.56 180 SER A CA 1
ATOM 1505 C C . SER A 1 180 ? -2.455 5.230 3.625 1.00 96.56 180 SER A C 1
ATOM 1507 O O . SER A 1 180 ? -1.443 5.812 3.999 1.00 96.56 180 SER A O 1
ATOM 1509 N N . VAL A 1 181 ? -2.679 5.005 2.332 1.00 96.69 181 VAL A N 1
ATOM 1510 C CA . VAL A 1 181 ? -1.874 5.561 1.235 1.00 96.69 181 VAL A CA 1
ATOM 1511 C C . VAL A 1 181 ? -2.807 5.911 0.081 1.00 96.69 181 VAL A C 1
ATOM 1513 O O . VAL A 1 181 ? -3.735 5.159 -0.222 1.00 96.69 181 VAL A O 1
ATOM 1516 N N . ALA A 1 182 ? -2.578 7.045 -0.581 1.00 96.06 182 ALA A N 1
ATOM 1517 C CA . ALA A 1 182 ? -3.387 7.451 -1.731 1.00 96.06 182 ALA A CA 1
ATOM 1518 C C . ALA A 1 182 ? -2.710 7.052 -3.043 1.00 96.06 182 ALA A C 1
ATOM 1520 O O . ALA A 1 182 ? -1.605 7.506 -3.335 1.00 96.06 182 ALA A O 1
ATOM 1521 N N . PHE A 1 183 ? -3.383 6.202 -3.826 1.00 95.12 183 PHE A N 1
ATOM 1522 C CA . PHE A 1 183 ? -2.876 5.668 -5.094 1.00 95.12 183 PHE A CA 1
ATOM 1523 C C . PHE A 1 183 ? -2.451 6.774 -6.068 1.00 95.12 183 PHE A C 1
ATOM 1525 O O . PHE A 1 183 ? -1.449 6.631 -6.756 1.00 95.12 183 PHE A O 1
ATOM 1532 N N . ASP A 1 184 ? -3.216 7.864 -6.155 1.00 91.38 184 ASP A N 1
ATOM 1533 C CA . ASP A 1 184 ? -2.985 8.926 -7.142 1.00 91.38 184 ASP A CA 1
ATOM 1534 C C . ASP A 1 184 ? -1.831 9.874 -6.760 1.00 91.38 184 ASP A C 1
ATOM 1536 O O . ASP A 1 184 ? -1.379 10.646 -7.604 1.00 91.38 184 ASP A O 1
ATOM 1540 N N . GLU A 1 185 ? -1.336 9.821 -5.518 1.00 89.75 185 GLU A N 1
ATOM 1541 C CA . GLU A 1 185 ? -0.232 10.680 -5.059 1.00 89.75 185 GLU A CA 1
ATOM 1542 C C . GLU A 1 185 ? 1.136 10.192 -5.560 1.00 89.75 185 GLU A C 1
ATOM 1544 O O . GLU A 1 185 ? 2.120 10.932 -5.512 1.00 89.75 185 GLU A O 1
ATOM 1549 N N . TYR A 1 186 ? 1.221 8.950 -6.051 1.00 86.50 186 TYR A N 1
ATOM 1550 C CA . TYR A 1 186 ? 2.467 8.358 -6.524 1.00 86.50 186 TYR A CA 1
ATOM 1551 C C . TYR A 1 186 ? 2.219 7.323 -7.639 1.00 86.50 186 TYR A C 1
ATOM 1553 O O . TYR A 1 186 ? 1.334 6.477 -7.569 1.00 86.50 186 TYR A O 1
ATOM 1561 N N . ASN A 1 187 ? 3.026 7.339 -8.701 1.00 85.81 187 ASN A N 1
ATOM 1562 C CA . ASN A 1 187 ? 2.843 6.475 -9.876 1.00 85.81 187 ASN A CA 1
ATOM 1563 C C . ASN A 1 187 ? 3.417 5.046 -9.711 1.00 85.81 187 ASN A C 1
ATOM 1565 O O . ASN A 1 187 ? 4.049 4.509 -10.628 1.00 85.81 187 ASN A O 1
ATOM 1569 N N . GLN A 1 188 ? 3.198 4.396 -8.560 1.00 92.31 188 GLN A N 1
ATOM 1570 C CA . GLN A 1 188 ? 3.723 3.058 -8.244 1.00 92.31 188 GLN A CA 1
ATOM 1571 C C . GLN A 1 188 ? 2.607 2.020 -8.039 1.00 92.31 188 GLN A C 1
ATOM 1573 O O . GLN A 1 188 ? 2.357 1.527 -6.941 1.00 92.31 188 GLN A O 1
ATOM 1578 N N . THR A 1 189 ? 1.952 1.649 -9.140 1.00 93.56 189 THR A N 1
ATOM 1579 C CA . THR A 1 189 ? 0.824 0.703 -9.180 1.00 93.56 189 THR A CA 1
ATOM 1580 C C . THR A 1 189 ? 1.068 -0.628 -8.454 1.00 93.56 189 THR A C 1
ATOM 1582 O O . THR A 1 189 ? 0.184 -1.093 -7.741 1.00 93.56 189 THR A O 1
ATOM 1585 N N . HIS A 1 190 ? 2.237 -1.254 -8.609 1.00 95.00 190 HIS A N 1
ATOM 1586 C CA . HIS A 1 190 ? 2.524 -2.549 -7.974 1.00 95.00 190 HIS A CA 1
ATOM 1587 C C . HIS A 1 190 ? 2.920 -2.400 -6.507 1.00 95.00 190 HIS A C 1
ATOM 1589 O O . HIS A 1 190 ? 2.679 -3.319 -5.726 1.00 95.00 190 HIS A O 1
ATOM 1595 N N . SER A 1 191 ? 3.468 -1.245 -6.110 1.00 97.00 191 SER A N 1
ATOM 1596 C CA . SER A 1 191 ? 3.627 -0.922 -4.689 1.00 97.00 191 SER A CA 1
ATOM 1597 C C . SER A 1 191 ? 2.262 -0.851 -4.004 1.00 97.00 191 SER A C 1
ATOM 1599 O O . SER A 1 191 ? 2.098 -1.417 -2.931 1.00 97.00 191 SER A O 1
ATOM 1601 N N . PHE A 1 192 ? 1.254 -0.254 -4.651 1.00 97.25 192 PHE A N 1
ATOM 1602 C CA . PHE A 1 192 ? -0.108 -0.233 -4.109 1.00 97.25 192 PHE A CA 1
ATOM 1603 C C . PHE A 1 192 ? -0.755 -1.628 -4.057 1.00 97.25 192 PHE A C 1
ATOM 1605 O O . PHE A 1 192 ? -1.486 -1.940 -3.124 1.00 97.25 192 PHE A O 1
ATOM 1612 N N . VAL A 1 193 ? -0.486 -2.506 -5.029 1.00 96.62 193 VAL A N 1
ATOM 1613 C CA . VAL A 1 193 ? -0.988 -3.893 -4.965 1.00 96.62 193 VAL A CA 1
ATOM 1614 C C . VAL A 1 193 ? -0.383 -4.635 -3.772 1.00 96.62 193 VAL A C 1
ATOM 1616 O O . VAL A 1 193 ? -1.125 -5.262 -3.022 1.00 96.62 193 VAL A O 1
ATOM 1619 N N . GLN A 1 194 ? 0.929 -4.500 -3.552 1.00 96.94 194 GLN A N 1
ATOM 1620 C CA . GLN A 1 194 ? 1.603 -5.043 -2.365 1.00 96.94 194 GLN A CA 1
ATOM 1621 C C . GLN A 1 194 ? 1.022 -4.480 -1.069 1.00 96.94 194 GLN A C 1
ATOM 1623 O O . GLN A 1 194 ? 0.846 -5.229 -0.113 1.00 96.94 194 GLN A O 1
ATOM 1628 N N . HIS A 1 195 ? 0.650 -3.201 -1.063 1.00 98.25 195 HIS A N 1
ATOM 1629 C CA . HIS A 1 195 ? -0.033 -2.587 0.065 1.00 98.25 195 HIS A CA 1
ATOM 1630 C C . HIS A 1 195 ? -1.373 -3.267 0.361 1.00 98.25 195 HIS A C 1
ATOM 1632 O O . HIS A 1 195 ? -1.625 -3.676 1.491 1.00 98.25 195 HIS A O 1
ATOM 1638 N N . LEU A 1 196 ? -2.216 -3.484 -0.654 1.00 98.12 196 LEU A N 1
ATOM 1639 C CA . LEU A 1 196 ? -3.469 -4.221 -0.467 1.00 98.12 196 LEU A CA 1
ATOM 1640 C C . LEU A 1 196 ? -3.227 -5.660 0.018 1.00 98.12 196 LEU A C 1
ATOM 1642 O O . LEU A 1 196 ? -3.979 -6.149 0.860 1.00 98.12 196 LEU A O 1
ATOM 1646 N N . GLU A 1 197 ? -2.194 -6.343 -0.483 1.00 97.06 197 GLU A N 1
ATOM 1647 C CA . GLU A 1 197 ? -1.811 -7.680 -0.008 1.00 97.06 197 GLU A CA 1
ATOM 1648 C C . GLU A 1 197 ? -1.403 -7.655 1.466 1.00 97.06 197 GLU A C 1
ATOM 1650 O O . GLU A 1 197 ? -1.872 -8.486 2.245 1.00 97.06 197 GLU A O 1
ATOM 1655 N N . PHE A 1 198 ? -0.583 -6.679 1.858 1.00 97.06 198 PHE A N 1
ATOM 1656 C CA . PHE A 1 198 ? -0.195 -6.415 3.239 1.00 97.06 198 PHE A CA 1
ATOM 1657 C C . PHE A 1 198 ? -1.424 -6.199 4.132 1.00 97.06 198 PHE A C 1
ATOM 1659 O O . PHE A 1 198 ? -1.547 -6.871 5.159 1.00 97.06 198 PHE A O 1
ATOM 1666 N N . ILE A 1 199 ? -2.366 -5.343 3.727 1.00 98.31 199 ILE A N 1
ATOM 1667 C CA . ILE A 1 199 ? -3.596 -5.095 4.487 1.00 98.31 199 ILE A CA 1
ATOM 1668 C C . ILE A 1 199 ? -4.397 -6.384 4.660 1.00 98.31 199 ILE A C 1
ATOM 1670 O O . ILE A 1 199 ? -4.699 -6.792 5.785 1.00 98.31 199 ILE A O 1
ATOM 1674 N N . ARG A 1 200 ? -4.735 -7.058 3.556 1.00 97.44 200 ARG A N 1
ATOM 1675 C CA . ARG A 1 200 ? -5.622 -8.229 3.584 1.00 97.44 200 ARG A CA 1
ATOM 1676 C C . ARG A 1 200 ? -4.999 -9.393 4.348 1.00 97.44 200 ARG A C 1
ATOM 1678 O O . ARG A 1 200 ? -5.667 -9.987 5.191 1.00 97.44 200 ARG A O 1
ATOM 1685 N N . LYS A 1 201 ? -3.709 -9.671 4.131 1.00 96.25 201 LYS A N 1
ATOM 1686 C CA . LYS A 1 201 ? -2.975 -10.749 4.815 1.00 96.25 201 LYS A CA 1
ATOM 1687 C C . LYS A 1 201 ? -3.001 -10.592 6.335 1.00 96.25 201 LYS A C 1
ATOM 1689 O O . LYS A 1 201 ? -3.122 -11.589 7.042 1.00 96.25 201 LYS A O 1
ATOM 1694 N N . ASN A 1 202 ? -2.879 -9.364 6.833 1.00 96.94 202 ASN A N 1
ATOM 1695 C CA . ASN A 1 202 ? -2.751 -9.113 8.265 1.00 96.94 202 ASN A CA 1
ATOM 1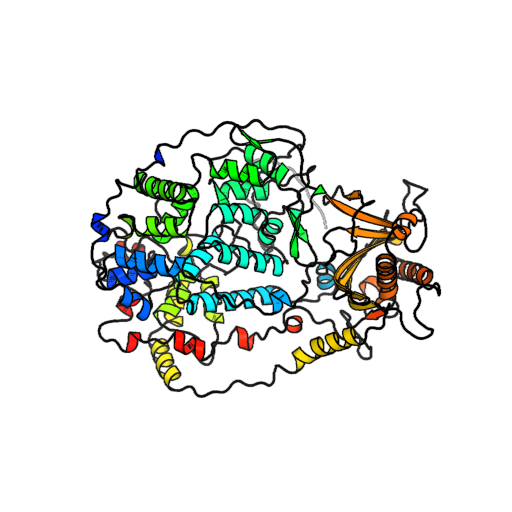696 C C . ASN A 1 202 ? -4.092 -8.785 8.949 1.00 96.94 202 ASN A C 1
ATOM 1698 O O . ASN A 1 202 ? -4.164 -8.847 10.172 1.00 96.94 202 ASN A O 1
ATOM 1702 N N . SER A 1 203 ? -5.176 -8.530 8.198 1.00 96.88 203 SER A N 1
ATOM 1703 C CA . SER A 1 203 ? -6.472 -8.016 8.700 1.00 96.88 203 SER A CA 1
ATOM 1704 C C . SER A 1 203 ? -7.105 -8.786 9.867 1.00 96.88 203 SER A C 1
ATOM 1706 O O . SER A 1 203 ? -7.864 -8.207 10.643 1.00 96.88 203 SER A O 1
ATOM 1708 N N . ILE A 1 204 ? -6.803 -10.080 9.997 1.00 96.38 204 ILE A N 1
ATOM 1709 C CA . ILE A 1 204 ? -7.284 -10.963 11.076 1.00 96.38 204 ILE A CA 1
ATOM 1710 C C . ILE A 1 204 ? -6.142 -11.594 11.892 1.00 96.38 204 ILE A C 1
ATOM 1712 O O . ILE A 1 204 ? -6.372 -12.496 12.695 1.00 96.38 204 ILE A O 1
ATOM 1716 N N . GLY A 1 205 ? -4.909 -11.139 11.672 1.00 96.12 205 GLY A N 1
ATOM 1717 C CA . GLY A 1 205 ? -3.708 -11.608 12.351 1.00 96.12 205 GLY A CA 1
ATOM 1718 C C . GLY A 1 205 ? -3.456 -10.862 13.658 1.00 96.12 205 GLY A C 1
ATOM 1719 O O . GLY A 1 205 ? -4.356 -10.680 14.490 1.00 96.12 205 GLY A O 1
ATOM 1720 N N . LYS A 1 206 ? -2.207 -10.439 13.843 1.00 96.88 206 LYS A N 1
ATOM 1721 C CA . LYS A 1 206 ? -1.767 -9.683 15.010 1.00 96.88 206 LYS A CA 1
ATOM 1722 C C . LYS A 1 206 ? -1.378 -8.259 14.631 1.00 96.88 206 LYS A C 1
ATOM 1724 O O . LYS A 1 206 ? -0.908 -7.995 13.525 1.00 96.88 206 LYS A O 1
ATOM 1729 N N . PHE A 1 207 ? -1.589 -7.330 15.556 1.00 97.19 207 PHE A N 1
ATOM 1730 C CA . PHE A 1 207 ? -1.279 -5.922 15.323 1.00 97.19 207 PHE A CA 1
ATOM 1731 C C . PHE A 1 207 ? 0.234 -5.636 15.302 1.00 97.19 207 PHE A C 1
ATOM 1733 O O . PHE A 1 207 ? 0.674 -4.725 14.605 1.00 97.19 207 PHE A O 1
ATOM 1740 N N . ASP A 1 208 ? 1.052 -6.431 15.994 1.00 94.44 208 ASP A N 1
ATOM 1741 C CA . ASP A 1 208 ? 2.514 -6.318 15.929 1.00 94.44 208 ASP A CA 1
ATOM 1742 C C . ASP A 1 208 ? 3.059 -6.669 14.534 1.00 94.44 208 ASP A C 1
ATOM 1744 O O . ASP A 1 208 ? 3.886 -5.933 13.994 1.00 94.44 208 ASP A O 1
ATOM 1748 N N . ASP A 1 209 ? 2.539 -7.728 13.907 1.00 95.06 209 ASP A N 1
ATOM 1749 C CA . ASP A 1 209 ? 2.879 -8.113 12.533 1.00 95.06 209 ASP A CA 1
ATOM 1750 C C . ASP A 1 209 ? 2.550 -6.996 11.531 1.00 95.06 209 ASP A C 1
ATOM 1752 O O . ASP A 1 209 ? 3.316 -6.758 10.590 1.00 95.06 209 ASP A O 1
ATOM 1756 N N . PHE A 1 210 ? 1.436 -6.286 11.748 1.00 95.12 210 PHE A N 1
ATOM 1757 C CA . PHE A 1 210 ? 1.057 -5.103 10.973 1.00 95.12 210 PHE A CA 1
ATOM 1758 C C . PHE A 1 210 ? 2.096 -3.985 11.091 1.00 95.12 210 PHE A C 1
ATOM 1760 O O . PHE A 1 210 ? 2.533 -3.439 10.079 1.00 95.12 210 PHE A O 1
ATOM 1767 N N . LEU A 1 211 ? 2.523 -3.662 12.314 1.00 97.00 211 LEU A N 1
ATOM 1768 C CA . LEU A 1 211 ? 3.506 -2.608 12.563 1.00 97.00 211 LEU A CA 1
ATOM 1769 C C . LEU A 1 211 ? 4.874 -2.935 11.965 1.00 97.00 211 LEU A C 1
ATOM 1771 O O . LEU A 1 211 ? 5.500 -2.071 11.357 1.00 97.00 211 LEU A O 1
ATOM 1775 N N . ARG A 1 212 ? 5.333 -4.183 12.082 1.00 96.31 212 ARG A N 1
ATOM 1776 C CA . ARG A 1 212 ? 6.613 -4.601 11.489 1.00 96.31 212 ARG A CA 1
ATOM 1777 C C . ARG A 1 212 ? 6.584 -4.548 9.968 1.00 96.31 212 ARG A C 1
ATOM 1779 O O . ARG A 1 212 ? 7.538 -4.089 9.347 1.00 96.31 212 ARG A O 1
ATOM 1786 N N . GLN A 1 213 ? 5.485 -4.986 9.357 1.00 96.75 213 GLN A N 1
ATOM 1787 C CA . GLN A 1 213 ? 5.353 -4.963 7.901 1.00 96.75 213 GLN A CA 1
ATOM 1788 C C . GLN A 1 213 ? 5.128 -3.548 7.348 1.00 96.75 213 GLN A C 1
ATOM 1790 O O . GLN A 1 213 ? 5.582 -3.277 6.239 1.00 96.75 213 GLN A O 1
ATOM 1795 N N . SER A 1 214 ? 4.516 -2.625 8.101 1.00 97.06 214 SER A N 1
ATOM 1796 C CA . SER A 1 214 ? 4.232 -1.265 7.610 1.00 97.06 214 SER A CA 1
ATOM 1797 C C . SER A 1 214 ? 5.499 -0.472 7.262 1.00 97.06 214 SER A C 1
ATOM 1799 O O . SER A 1 214 ? 5.525 0.232 6.256 1.00 97.06 214 SER A O 1
ATOM 1801 N N . ILE A 1 215 ? 6.598 -0.646 8.007 1.00 96.12 215 ILE A N 1
ATOM 1802 C CA . ILE A 1 215 ? 7.886 0.014 7.707 1.00 96.12 215 ILE A CA 1
ATOM 1803 C C . ILE A 1 215 ? 8.641 -0.611 6.518 1.00 96.12 215 ILE A C 1
ATOM 1805 O O . ILE A 1 215 ? 9.689 -0.098 6.108 1.00 96.12 215 ILE A O 1
ATOM 1809 N N . MET A 1 216 ? 8.134 -1.728 5.988 1.00 96.44 216 MET A N 1
ATOM 1810 C CA . MET A 1 216 ? 8.645 -2.440 4.813 1.00 96.44 216 MET A CA 1
ATOM 1811 C C . MET A 1 216 ? 7.690 -2.361 3.614 1.00 96.44 216 MET A C 1
ATOM 1813 O O . MET A 1 216 ? 8.051 -2.806 2.525 1.00 96.44 216 MET A O 1
ATOM 1817 N N . ASP A 1 217 ? 6.493 -1.802 3.788 1.00 97.88 217 ASP A N 1
ATOM 1818 C CA . ASP A 1 217 ? 5.501 -1.693 2.729 1.00 97.88 217 ASP A CA 1
ATOM 1819 C C . ASP A 1 217 ? 5.945 -0.665 1.665 1.00 97.88 217 ASP A C 1
ATOM 1821 O O . ASP A 1 217 ? 6.155 0.510 1.987 1.00 97.88 217 ASP A O 1
ATOM 1825 N N . PRO A 1 218 ? 6.107 -1.065 0.386 1.00 97.38 218 PRO A N 1
ATOM 1826 C CA . PRO A 1 218 ? 6.593 -0.178 -0.672 1.00 97.38 218 PRO A CA 1
ATOM 1827 C C . PRO A 1 218 ? 5.759 1.086 -0.868 1.00 97.38 218 PRO A C 1
ATOM 1829 O O . PRO A 1 218 ? 6.318 2.138 -1.179 1.00 97.38 218 PRO A O 1
ATOM 1832 N N . ALA A 1 219 ? 4.438 0.992 -0.700 1.00 97.50 219 ALA A N 1
ATOM 1833 C CA . ALA A 1 219 ? 3.554 2.137 -0.845 1.00 97.50 219 ALA A CA 1
ATOM 1834 C C . ALA A 1 219 ? 3.770 3.150 0.280 1.00 97.50 219 ALA A C 1
ATOM 1836 O O . ALA A 1 219 ? 3.993 4.323 -0.009 1.00 97.50 219 ALA A O 1
ATOM 1837 N N . ILE A 1 220 ? 3.779 2.702 1.539 1.00 98.06 220 ILE A N 1
ATOM 1838 C CA . ILE A 1 220 ? 4.066 3.549 2.705 1.00 98.06 220 ILE A CA 1
ATOM 1839 C C . ILE A 1 220 ? 5.456 4.187 2.588 1.00 98.06 220 ILE A C 1
ATOM 1841 O O . ILE A 1 220 ? 5.603 5.391 2.810 1.00 98.06 220 ILE A O 1
ATOM 1845 N N . ILE A 1 221 ? 6.469 3.408 2.186 1.00 96.94 221 ILE A N 1
ATOM 1846 C CA . ILE A 1 221 ? 7.843 3.893 1.989 1.00 96.94 221 ILE A CA 1
ATOM 1847 C C . ILE A 1 221 ? 7.869 5.078 1.022 1.00 96.94 221 ILE A C 1
ATOM 1849 O O . ILE A 1 221 ? 8.464 6.099 1.358 1.00 96.94 221 ILE A O 1
ATOM 1853 N N . VAL A 1 222 ? 7.228 4.955 -0.145 1.00 95.19 222 VAL A N 1
ATOM 1854 C CA . VAL A 1 222 ? 7.195 6.017 -1.164 1.00 95.19 222 VAL A CA 1
ATOM 1855 C C . VAL A 1 222 ? 6.328 7.191 -0.716 1.00 95.19 222 VAL A C 1
ATOM 1857 O O . VAL A 1 222 ? 6.754 8.339 -0.819 1.00 95.19 222 VAL A O 1
ATOM 1860 N N . TYR A 1 223 ? 5.133 6.919 -0.187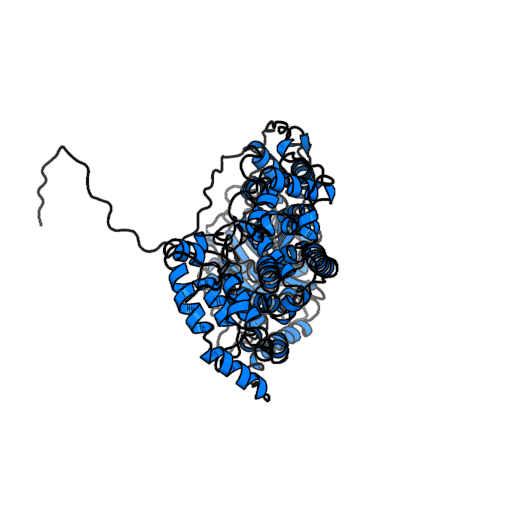 1.00 95.88 223 TYR A N 1
ATOM 1861 C CA . TYR A 1 223 ? 4.181 7.947 0.242 1.00 95.88 223 TYR A CA 1
ATOM 1862 C C . TYR A 1 223 ? 4.790 8.873 1.305 1.00 95.88 223 TYR A C 1
ATOM 1864 O O . TYR A 1 223 ? 4.608 10.090 1.280 1.00 95.88 223 TYR A O 1
ATOM 1872 N N . LEU A 1 224 ? 5.599 8.303 2.202 1.00 95.62 224 LEU A N 1
ATOM 1873 C CA . LEU A 1 224 ? 6.283 9.022 3.276 1.00 95.62 224 LEU A CA 1
ATOM 1874 C C . LEU A 1 224 ? 7.748 9.354 2.953 1.00 95.62 224 LEU A C 1
ATOM 1876 O O . LEU A 1 224 ? 8.483 9.826 3.822 1.00 95.62 224 LEU A O 1
ATOM 1880 N N . ASN A 1 225 ? 8.150 9.213 1.685 1.00 92.44 225 ASN A N 1
ATOM 1881 C CA . ASN A 1 225 ? 9.458 9.589 1.143 1.00 92.44 225 ASN A CA 1
ATOM 1882 C C . ASN A 1 225 ? 10.656 8.947 1.884 1.00 92.44 225 ASN A C 1
ATOM 1884 O O . ASN A 1 225 ? 11.722 9.565 2.027 1.00 92.44 225 ASN A O 1
ATOM 1888 N N . ASN A 1 226 ? 10.505 7.725 2.408 1.00 93.69 226 ASN A N 1
ATOM 1889 C CA . ASN A 1 226 ? 11.582 7.017 3.105 1.00 93.69 226 ASN A CA 1
ATOM 1890 C C . ASN A 1 226 ? 12.642 6.458 2.137 1.00 93.69 226 ASN A C 1
ATOM 1892 O O . ASN A 1 226 ? 13.801 6.296 2.513 1.00 93.69 226 ASN A O 1
ATOM 1896 N N . GLU A 1 227 ? 12.309 6.235 0.866 1.00 90.62 227 GLU A N 1
ATOM 1897 C CA . GLU A 1 227 ? 13.258 5.812 -0.170 1.00 90.62 227 GLU A CA 1
ATOM 1898 C C . GLU A 1 227 ? 14.373 6.849 -0.414 1.00 90.62 227 GLU A C 1
ATOM 1900 O O . GLU A 1 227 ? 15.506 6.489 -0.764 1.00 90.62 227 GLU A O 1
ATOM 1905 N N . GLN A 1 228 ? 14.072 8.127 -0.155 1.00 88.31 228 GLN A N 1
ATOM 1906 C CA . GLN A 1 228 ? 15.013 9.253 -0.197 1.00 88.31 228 GLN A CA 1
ATOM 1907 C C . GLN A 1 228 ? 15.837 9.395 1.094 1.00 88.31 228 GLN A C 1
ATOM 1909 O O . GLN A 1 228 ? 16.831 10.125 1.117 1.00 88.31 228 GLN A O 1
ATOM 1914 N N . SER A 1 229 ? 15.456 8.687 2.161 1.00 90.00 229 SER A N 1
ATOM 1915 C CA . SER A 1 229 ? 16.122 8.731 3.460 1.00 90.00 229 SER A CA 1
ATOM 1916 C C . SER A 1 229 ? 17.525 8.123 3.382 1.00 90.00 229 SER A C 1
ATOM 1918 O O . SER A 1 229 ? 17.769 7.079 2.762 1.00 90.00 229 SER A O 1
ATOM 1920 N N . THR A 1 230 ? 18.486 8.789 4.022 1.00 87.75 230 THR A N 1
ATOM 1921 C CA . THR A 1 230 ? 19.880 8.334 4.116 1.00 87.75 230 THR A CA 1
ATOM 1922 C C . THR A 1 230 ? 20.410 8.539 5.528 1.00 87.75 230 THR A C 1
ATOM 1924 O O . THR A 1 230 ? 19.911 9.379 6.267 1.00 87.75 230 THR A O 1
ATOM 1927 N N . THR A 1 231 ? 21.488 7.846 5.895 1.00 82.81 231 THR A N 1
ATOM 1928 C CA . THR A 1 231 ? 22.158 8.052 7.195 1.00 82.81 231 THR A CA 1
ATOM 1929 C C . THR A 1 231 ? 22.612 9.491 7.425 1.00 82.81 231 THR A C 1
ATOM 1931 O O . THR A 1 231 ? 22.629 9.953 8.560 1.00 82.81 231 THR A O 1
ATOM 1934 N N . GLN A 1 232 ? 22.974 10.212 6.360 1.00 82.44 232 GLN A N 1
ATOM 1935 C CA . GLN A 1 232 ? 23.421 11.607 6.439 1.00 82.44 232 GLN A CA 1
ATOM 1936 C C . GLN A 1 232 ? 22.259 12.603 6.463 1.00 82.44 232 GLN A C 1
ATOM 1938 O O . GLN A 1 232 ? 22.405 13.700 6.994 1.00 82.44 232 GLN A O 1
ATOM 1943 N N . LYS A 1 233 ? 21.126 12.239 5.856 1.00 86.50 233 LYS A N 1
ATOM 1944 C CA . LYS A 1 233 ? 19.909 13.051 5.779 1.00 86.50 233 LYS A CA 1
ATOM 1945 C C . LYS A 1 233 ? 18.693 12.159 6.044 1.00 86.50 233 LYS A C 1
ATOM 1947 O O . LYS A 1 233 ? 18.048 11.733 5.082 1.00 86.50 233 LYS A O 1
ATOM 1952 N N . PRO A 1 234 ? 18.433 11.809 7.315 1.00 89.50 234 PRO A N 1
ATOM 1953 C CA . PRO A 1 234 ? 17.262 11.023 7.676 1.00 89.50 234 PRO A CA 1
ATOM 1954 C C . PRO A 1 234 ? 15.977 11.800 7.381 1.00 89.50 234 PRO A C 1
ATOM 1956 O O . PRO A 1 234 ? 15.913 13.001 7.644 1.00 89.50 234 PRO A O 1
ATOM 1959 N N . ASN A 1 235 ? 14.963 11.117 6.855 1.00 91.38 235 ASN A N 1
ATOM 1960 C CA . ASN A 1 235 ? 13.610 11.649 6.717 1.00 91.38 235 ASN A CA 1
ATOM 1961 C C . ASN A 1 235 ? 12.756 11.206 7.917 1.00 91.38 235 ASN A C 1
ATOM 1963 O O . ASN A 1 235 ? 12.647 10.011 8.186 1.00 91.38 235 ASN A O 1
ATOM 1967 N N . GLU A 1 236 ? 12.169 12.162 8.638 1.00 94.19 236 GLU A N 1
ATOM 1968 C CA . GLU A 1 236 ? 11.367 11.903 9.840 1.00 94.19 236 GLU A CA 1
ATOM 1969 C C . GLU A 1 236 ? 9.946 11.423 9.552 1.00 94.19 236 GLU A C 1
ATOM 1971 O O . GLU A 1 236 ? 9.332 10.863 10.454 1.00 94.19 236 GLU A O 1
ATOM 1976 N N . ASN A 1 237 ? 9.415 11.636 8.343 1.00 94.31 237 ASN A N 1
ATOM 1977 C CA . ASN A 1 237 ? 7.986 11.463 8.069 1.00 94.31 237 ASN A CA 1
ATOM 1978 C C . ASN A 1 237 ? 7.500 10.063 8.457 1.00 94.31 237 ASN A C 1
ATOM 1980 O O . ASN A 1 237 ? 6.628 9.944 9.306 1.00 94.31 237 ASN A O 1
ATOM 1984 N N . LEU A 1 238 ? 8.127 9.000 7.941 1.00 96.62 238 LEU A N 1
ATOM 1985 C CA . LEU A 1 238 ? 7.720 7.635 8.289 1.00 96.62 238 LEU A CA 1
ATOM 1986 C C . LEU A 1 238 ? 7.845 7.334 9.788 1.00 96.62 238 LEU A C 1
ATOM 1988 O O . LEU A 1 238 ? 6.968 6.689 10.347 1.00 96.62 238 LEU A O 1
ATOM 1992 N N . ALA A 1 239 ? 8.886 7.828 10.462 1.00 97.06 239 ALA A N 1
ATOM 1993 C CA . ALA A 1 239 ? 9.023 7.643 11.905 1.00 97.06 239 ALA A CA 1
ATOM 1994 C C . ALA A 1 239 ? 7.922 8.367 12.698 1.00 97.06 239 ALA A C 1
ATOM 1996 O O . ALA A 1 239 ? 7.429 7.832 13.691 1.00 97.06 239 ALA A O 1
ATOM 1997 N N . ARG A 1 240 ? 7.538 9.570 12.258 1.00 97.00 240 ARG A N 1
ATOM 1998 C CA . ARG A 1 240 ? 6.482 10.375 12.873 1.00 97.00 240 ARG A CA 1
ATOM 1999 C C . ARG A 1 240 ? 5.128 9.705 12.710 1.00 97.00 240 ARG A C 1
ATOM 2001 O O . ARG A 1 240 ? 4.497 9.420 13.718 1.00 97.00 240 ARG A O 1
ATOM 2008 N N . GLU A 1 241 ? 4.741 9.368 11.482 1.00 96.94 241 GLU A N 1
ATOM 2009 C CA . GLU A 1 241 ? 3.448 8.722 11.222 1.00 96.94 241 GLU A CA 1
ATOM 2010 C C . GLU A 1 241 ? 3.369 7.332 11.870 1.00 96.94 241 GLU A C 1
ATOM 2012 O O . GLU A 1 241 ? 2.328 6.953 12.402 1.00 96.94 241 GLU A O 1
ATOM 2017 N N . PHE A 1 242 ? 4.483 6.590 11.923 1.00 98.31 242 PHE A N 1
ATOM 2018 C CA . PHE A 1 242 ? 4.532 5.305 12.620 1.00 98.31 242 PHE A CA 1
ATOM 2019 C C . PHE A 1 242 ? 4.176 5.439 14.108 1.00 98.31 242 PHE A C 1
ATOM 2021 O O . PHE A 1 242 ? 3.388 4.650 14.631 1.00 98.31 242 PHE A O 1
ATOM 2028 N N . LEU A 1 243 ? 4.738 6.432 14.800 1.00 98.25 243 LEU A N 1
ATOM 2029 C CA . LEU A 1 243 ? 4.466 6.679 16.219 1.00 98.25 243 LEU A CA 1
ATOM 2030 C C . LEU A 1 243 ? 3.081 7.304 16.443 1.00 98.25 243 LEU A C 1
ATOM 2032 O O . LEU A 1 243 ? 2.344 6.866 17.327 1.00 98.25 243 LEU A O 1
ATOM 2036 N N . GLU A 1 244 ? 2.729 8.297 15.628 1.00 96.88 244 GLU A N 1
ATOM 2037 C CA . GLU A 1 244 ? 1.534 9.131 15.776 1.00 96.88 244 GLU A CA 1
ATOM 2038 C C . GLU A 1 244 ? 0.259 8.443 15.297 1.00 96.88 244 GLU A C 1
ATOM 2040 O O . GLU A 1 244 ? -0.728 8.396 16.024 1.00 96.88 244 GLU A O 1
ATOM 2045 N N . LEU A 1 245 ? 0.274 7.901 14.081 1.00 96.44 245 LEU A N 1
ATOM 2046 C CA . LEU A 1 245 ? -0.927 7.441 13.387 1.00 96.44 245 LEU A CA 1
ATOM 2047 C C . LEU A 1 245 ? -1.044 5.926 13.314 1.00 96.44 245 LEU A C 1
ATOM 2049 O O . LEU A 1 245 ? -2.155 5.429 13.147 1.00 96.44 245 LEU A O 1
ATOM 2053 N N . PHE A 1 246 ? 0.067 5.192 13.429 1.00 97.62 246 PHE A N 1
ATOM 2054 C CA . PHE A 1 246 ? 0.046 3.734 13.300 1.00 97.62 246 PHE A CA 1
ATOM 2055 C C . PHE A 1 246 ? 0.138 2.992 14.632 1.00 97.62 246 PHE A C 1
ATOM 2057 O O . PHE A 1 246 ? -0.362 1.880 14.723 1.00 97.62 246 PHE A O 1
ATOM 2064 N N . SER A 1 247 ? 0.770 3.550 15.672 1.00 97.94 247 SER A N 1
ATOM 2065 C CA . SER A 1 247 ? 1.062 2.790 16.900 1.00 97.94 247 SER A CA 1
ATOM 2066 C C . SER A 1 247 ? 0.551 3.436 18.190 1.00 97.94 247 SER A C 1
ATOM 2068 O O . SER A 1 247 ? -0.462 2.994 18.735 1.00 97.94 247 SER A O 1
ATOM 2070 N N . LEU A 1 248 ? 1.262 4.430 18.725 1.00 97.25 248 LEU A N 1
ATOM 2071 C CA . LEU A 1 248 ? 1.052 4.939 20.082 1.00 97.25 248 LEU A CA 1
ATOM 2072 C C . LEU A 1 248 ? -0.019 6.025 20.177 1.00 97.25 248 LEU A C 1
ATOM 2074 O O . LEU A 1 248 ? -0.595 6.200 21.253 1.00 97.25 248 LEU A O 1
ATOM 2078 N N . GLY A 1 249 ? -0.292 6.743 19.089 1.00 95.56 249 GLY A N 1
ATOM 2079 C CA . GLY A 1 249 ? -1.121 7.942 19.150 1.00 95.56 249 GLY A CA 1
ATOM 2080 C C . GLY A 1 249 ? -0.335 9.154 19.655 1.00 95.56 249 GLY A C 1
ATOM 2081 O O . GLY A 1 249 ? 0.661 9.023 20.376 1.00 95.56 249 GLY A O 1
ATOM 2082 N N . GLU A 1 250 ? -0.800 10.348 19.293 1.00 91.62 250 GLU A N 1
ATOM 2083 C CA . GLU A 1 250 ? -0.212 11.615 19.734 1.00 91.62 250 GLU A CA 1
ATOM 2084 C C . GLU A 1 250 ? -0.123 11.704 21.274 1.00 91.62 250 GLU A C 1
ATOM 2086 O O . GLU A 1 250 ? -1.022 11.280 22.002 1.00 91.62 250 GLU A O 1
ATOM 2091 N N . GLY A 1 251 ? 0.984 12.261 21.779 1.00 91.00 251 GLY A N 1
ATOM 2092 C CA . GLY A 1 251 ? 1.205 12.501 23.212 1.00 91.00 251 GLY A CA 1
ATOM 2093 C C . GLY A 1 251 ? 1.911 11.374 23.978 1.00 91.00 251 GLY A C 1
ATOM 2094 O O . GLY A 1 251 ? 2.257 11.570 25.140 1.00 91.00 251 GLY A O 1
ATOM 2095 N N . ASN A 1 252 ? 2.183 10.231 23.339 1.00 94.75 252 ASN A N 1
ATOM 2096 C CA . ASN A 1 252 ? 2.826 9.062 23.963 1.00 94.75 252 ASN A CA 1
ATOM 2097 C C . ASN A 1 252 ? 4.308 8.863 23.574 1.00 94.75 252 ASN A C 1
ATOM 2099 O O . ASN A 1 252 ? 4.893 7.820 23.850 1.00 94.75 252 ASN A O 1
ATOM 2103 N N . TYR A 1 253 ? 4.925 9.843 22.917 1.00 94.94 253 TYR A N 1
ATOM 2104 C CA . TYR A 1 253 ? 6.333 9.844 22.504 1.00 94.94 253 TYR A CA 1
ATOM 2105 C C . TYR A 1 253 ? 6.857 11.284 22.480 1.00 94.94 253 TYR A C 1
ATOM 2107 O O . TYR A 1 253 ? 6.076 12.238 22.471 1.00 94.94 253 TYR A O 1
ATOM 2115 N N . SER A 1 254 ? 8.178 11.464 22.452 1.00 93.25 254 SER A N 1
ATOM 2116 C CA . SER A 1 254 ? 8.797 12.771 22.236 1.00 93.25 254 SER A CA 1
ATOM 2117 C C . SER A 1 254 ? 9.362 12.895 20.820 1.00 93.25 254 SER A C 1
ATOM 2119 O O . SER A 1 254 ? 9.523 11.927 20.076 1.00 93.25 254 SER A O 1
ATOM 2121 N N . GLU A 1 255 ? 9.737 14.117 20.453 1.00 91.81 255 GLU A N 1
ATOM 2122 C CA . GLU A 1 255 ? 10.426 14.398 19.191 1.00 91.81 255 GLU A CA 1
ATOM 2123 C C . GLU A 1 255 ? 11.756 13.622 19.060 1.00 91.81 255 GLU A C 1
ATOM 2125 O O . GLU A 1 255 ? 12.216 13.343 17.952 1.00 91.81 255 GLU A O 1
ATOM 2130 N N . ASN A 1 256 ? 12.385 13.237 20.179 1.00 93.75 256 ASN A N 1
ATOM 2131 C CA . ASN A 1 256 ? 13.635 12.481 20.150 1.00 93.75 256 ASN A CA 1
ATOM 2132 C 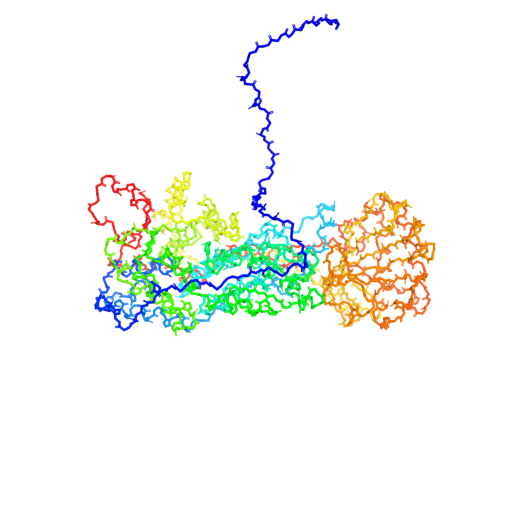C . ASN A 1 256 ? 13.428 11.032 19.687 1.00 93.75 256 ASN A C 1
ATOM 2134 O O . ASN A 1 256 ? 14.283 10.520 18.963 1.00 93.75 256 ASN A O 1
ATOM 2138 N N . GLU A 1 257 ? 12.305 10.390 20.032 1.00 95.75 257 GLU A N 1
ATOM 2139 C CA . GLU A 1 257 ? 11.952 9.062 19.513 1.00 95.75 257 GLU A CA 1
ATOM 2140 C C . GLU A 1 257 ? 11.791 9.090 17.992 1.00 95.75 257 GLU A C 1
ATOM 2142 O O . GLU A 1 257 ? 12.370 8.246 17.307 1.00 95.75 257 GLU A O 1
ATOM 2147 N N . ILE A 1 258 ? 11.099 10.104 17.458 1.00 95.00 258 ILE A N 1
ATOM 2148 C CA . ILE A 1 258 ? 10.915 10.290 16.010 1.00 95.00 258 ILE A CA 1
ATOM 2149 C C . ILE A 1 258 ? 12.275 10.381 15.317 1.00 95.00 258 ILE A C 1
ATOM 2151 O O . ILE A 1 258 ? 12.564 9.637 14.379 1.00 95.00 258 ILE A O 1
ATOM 2155 N N . LYS A 1 259 ? 13.151 11.258 15.812 1.00 93.69 259 LYS A N 1
ATOM 2156 C CA . LYS A 1 259 ? 14.482 11.480 15.234 1.00 93.69 259 LYS A CA 1
ATOM 2157 C C . LYS A 1 259 ? 15.379 10.252 15.322 1.00 93.69 259 LYS A C 1
ATOM 2159 O O . LYS A 1 259 ? 16.152 9.992 14.397 1.00 93.69 259 LYS A O 1
ATOM 2164 N N . ASN A 1 260 ? 15.315 9.506 16.423 1.00 94.75 260 ASN A N 1
ATOM 2165 C CA . ASN A 1 260 ? 16.131 8.310 16.603 1.00 94.75 260 ASN A CA 1
ATOM 2166 C C . ASN A 1 260 ? 15.621 7.141 15.745 1.00 94.75 260 ASN A C 1
ATOM 2168 O O . ASN A 1 260 ? 16.445 6.467 15.124 1.00 94.75 260 ASN A O 1
ATOM 2172 N N . LEU A 1 261 ? 14.304 6.949 15.607 1.00 95.69 261 LEU A N 1
ATOM 2173 C CA . LEU A 1 261 ? 13.739 5.980 14.660 1.00 95.69 261 LEU A CA 1
ATOM 2174 C C . LEU A 1 261 ? 14.064 6.364 13.209 1.00 95.69 261 LEU A C 1
ATOM 2176 O O . LEU A 1 261 ? 14.526 5.522 12.440 1.00 95.69 261 LEU A O 1
ATOM 2180 N N . ALA A 1 262 ? 13.934 7.642 12.841 1.00 95.06 262 ALA A N 1
ATOM 2181 C CA . ALA A 1 262 ? 14.234 8.134 11.493 1.00 95.06 262 ALA A CA 1
ATOM 2182 C C . ALA A 1 262 ? 15.670 7.819 11.043 1.00 95.06 262 ALA A C 1
ATOM 2184 O O . ALA A 1 262 ? 15.911 7.583 9.864 1.00 95.06 262 ALA A O 1
ATOM 2185 N N . LYS A 1 263 ? 16.635 7.754 11.972 1.00 93.38 263 LYS A N 1
ATOM 2186 C CA . LYS A 1 263 ? 18.030 7.351 11.700 1.00 93.38 263 LYS A CA 1
ATOM 2187 C C . LYS A 1 263 ? 18.202 5.844 11.443 1.00 93.38 263 LYS A C 1
ATOM 2189 O O . LYS A 1 263 ? 19.260 5.440 10.955 1.00 93.38 263 LYS A O 1
ATOM 2194 N N . LYS A 1 264 ? 17.199 5.018 11.763 1.00 94.62 264 LYS A N 1
ATOM 2195 C CA . LYS A 1 264 ? 17.192 3.552 11.591 1.00 94.62 264 LYS A CA 1
ATOM 2196 C C . LYS A 1 264 ? 16.342 3.034 10.435 1.00 94.62 264 LYS A C 1
ATOM 2198 O O . LYS A 1 264 ? 16.550 1.899 10.023 1.00 94.62 264 LYS A O 1
ATOM 2203 N N . LEU A 1 265 ? 15.467 3.859 9.871 1.00 95.12 265 LEU A N 1
ATOM 2204 C CA . LEU A 1 265 ? 14.682 3.534 8.675 1.00 95.12 265 LEU A CA 1
ATOM 2205 C C . LEU A 1 265 ? 15.440 3.558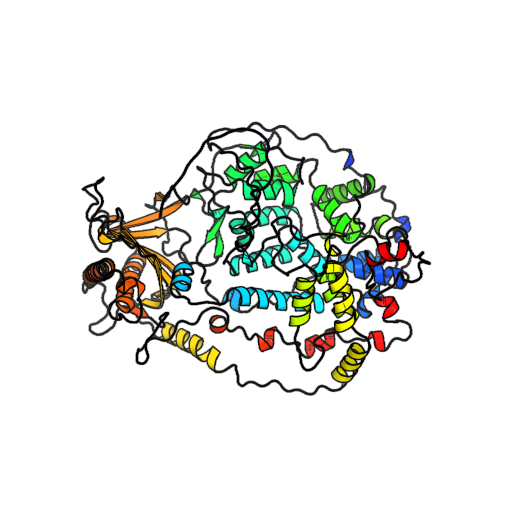 7.321 1.00 95.12 265 LEU A C 1
ATOM 2207 O O . LEU A 1 265 ? 14.966 2.909 6.380 1.00 95.12 265 LEU A O 1
ATOM 2211 N N . PRO A 1 266 ? 16.593 4.252 7.150 1.00 93.31 266 PRO A N 1
ATOM 2212 C CA . PRO A 1 266 ? 17.343 4.212 5.902 1.00 93.31 266 PRO A CA 1
ATOM 2213 C C . PRO A 1 266 ? 17.748 2.786 5.519 1.00 93.31 266 PRO A C 1
ATOM 2215 O O . PRO A 1 266 ? 18.343 2.057 6.307 1.00 93.31 266 PRO A O 1
ATOM 2218 N N . GLY A 1 267 ? 17.470 2.412 4.271 1.00 92.25 267 GLY A N 1
ATOM 2219 C CA . GLY A 1 267 ? 17.697 1.060 3.757 1.00 92.25 267 GLY A CA 1
ATOM 2220 C C . GLY A 1 267 ? 16.412 0.376 3.320 1.00 92.25 267 GLY A C 1
ATOM 2221 O O . GLY A 1 267 ? 16.445 -0.325 2.311 1.00 92.25 267 GLY A O 1
ATOM 2222 N N . ASN A 1 268 ? 15.292 0.654 3.984 1.00 95.06 268 ASN A N 1
ATOM 2223 C CA . ASN A 1 268 ? 13.973 0.236 3.519 1.00 95.06 268 ASN A CA 1
ATOM 2224 C C . ASN A 1 268 ? 13.586 1.103 2.317 1.00 95.06 268 ASN A C 1
ATOM 2226 O O . ASN A 1 268 ? 13.286 2.287 2.465 1.00 95.06 268 ASN A O 1
ATOM 2230 N N . GLY A 1 269 ? 13.673 0.537 1.116 1.00 94.19 269 GLY A N 1
ATOM 2231 C CA . GLY A 1 269 ? 13.399 1.244 -0.129 1.00 94.19 269 GLY A CA 1
ATOM 2232 C C . GLY A 1 269 ? 12.641 0.374 -1.120 1.00 94.19 269 GLY A C 1
ATOM 2233 O O . GLY A 1 269 ? 12.163 -0.711 -0.791 1.00 94.19 269 GLY A O 1
ATOM 2234 N N . ILE A 1 270 ? 12.567 0.855 -2.357 1.00 95.25 270 ILE A N 1
ATOM 2235 C CA . ILE A 1 270 ? 11.921 0.144 -3.457 1.00 95.25 270 ILE A CA 1
ATOM 2236 C C . ILE A 1 270 ? 12.895 -0.080 -4.610 1.00 95.25 270 ILE A C 1
ATOM 2238 O O . ILE A 1 270 ? 13.822 0.707 -4.829 1.00 95.25 270 ILE A O 1
ATOM 2242 N N . ASN A 1 271 ? 12.663 -1.134 -5.382 1.00 95.81 271 ASN A N 1
ATOM 2243 C CA . ASN A 1 271 ? 13.195 -1.222 -6.733 1.00 95.81 271 ASN A CA 1
ATOM 2244 C C . ASN A 1 271 ? 12.319 -0.356 -7.648 1.00 95.81 271 ASN A C 1
ATOM 2246 O O . ASN A 1 271 ? 11.122 -0.586 -7.748 1.00 95.81 271 ASN A O 1
ATOM 2250 N N . HIS A 1 272 ? 12.873 0.636 -8.340 1.00 93.19 272 HIS A N 1
ATOM 2251 C CA . HIS A 1 272 ? 12.076 1.558 -9.157 1.00 93.19 272 HIS A CA 1
ATOM 2252 C C . HIS A 1 272 ? 11.515 0.932 -10.440 1.00 93.19 272 HIS A C 1
ATOM 2254 O O . HIS A 1 272 ? 10.616 1.521 -11.044 1.00 93.19 272 HIS A O 1
ATOM 2260 N N . VAL A 1 273 ? 12.043 -0.224 -10.862 1.00 95.88 273 VAL A N 1
ATOM 2261 C CA . VAL A 1 273 ? 11.567 -0.956 -12.041 1.00 95.88 273 VAL A CA 1
ATOM 2262 C C . VAL A 1 273 ? 10.425 -1.887 -11.668 1.00 95.88 273 VAL A C 1
ATOM 2264 O O . VAL A 1 273 ? 9.363 -1.752 -12.258 1.00 95.88 273 VAL A O 1
ATOM 2267 N N . SER A 1 274 ? 10.607 -2.780 -10.688 1.00 95.56 274 SER A N 1
ATOM 2268 C CA . SER A 1 274 ? 9.537 -3.700 -10.261 1.00 95.56 274 SER A CA 1
ATOM 2269 C C . SER A 1 274 ? 8.549 -3.087 -9.273 1.00 95.56 274 SER A C 1
ATOM 2271 O O . SER A 1 274 ? 7.462 -3.620 -9.098 1.00 95.56 274 SER A O 1
ATOM 2273 N N . GLN A 1 275 ? 8.905 -1.965 -8.639 1.00 96.06 275 GLN A N 1
ATOM 2274 C CA . GLN A 1 275 ? 8.149 -1.304 -7.565 1.00 96.06 275 GLN A CA 1
ATOM 2275 C C . GLN A 1 275 ? 7.976 -2.165 -6.299 1.00 96.06 275 GLN A C 1
ATOM 2277 O O . GLN A 1 275 ? 7.174 -1.841 -5.424 1.00 96.06 275 GLN A O 1
ATOM 2282 N N . ASN A 1 276 ? 8.755 -3.242 -6.182 1.00 95.75 276 ASN A N 1
ATOM 2283 C CA . ASN A 1 276 ? 8.769 -4.120 -5.016 1.00 95.75 276 ASN A CA 1
ATOM 2284 C C . ASN A 1 276 ? 9.699 -3.589 -3.929 1.00 95.75 276 ASN A C 1
ATOM 2286 O O . ASN A 1 276 ? 10.649 -2.849 -4.212 1.00 95.75 276 ASN A O 1
ATOM 2290 N N . PHE A 1 277 ? 9.456 -4.026 -2.693 1.00 96.50 277 PHE A N 1
ATOM 2291 C CA . PHE A 1 277 ? 10.360 -3.767 -1.576 1.00 96.50 277 PHE A CA 1
ATOM 2292 C C . PHE A 1 277 ? 11.779 -4.249 -1.904 1.00 96.50 277 PHE A C 1
ATOM 2294 O O . PHE A 1 277 ? 11.985 -5.360 -2.400 1.00 96.50 277 PHE A O 1
ATOM 2301 N N . GLN A 1 278 ? 12.772 -3.419 -1.593 1.00 95.00 278 GLN A N 1
ATOM 2302 C CA . GLN A 1 278 ? 14.179 -3.771 -1.703 1.00 95.00 278 GLN A CA 1
ATOM 2303 C C . GLN A 1 278 ? 14.963 -3.198 -0.522 1.00 95.00 278 GLN A C 1
ATOM 2305 O O . GLN A 1 278 ? 15.007 -1.987 -0.303 1.00 95.00 278 GLN A O 1
ATOM 2310 N N . LEU A 1 279 ? 15.645 -4.082 0.210 1.00 94.12 279 LEU A N 1
ATOM 2311 C CA . LEU A 1 279 ? 16.510 -3.693 1.318 1.00 94.12 279 LEU A CA 1
ATOM 2312 C C . LEU A 1 279 ? 17.907 -3.290 0.821 1.00 94.12 279 LEU A C 1
ATOM 2314 O O . LEU A 1 279 ? 18.684 -4.109 0.323 1.00 94.12 279 LEU A O 1
ATOM 2318 N N . PHE A 1 280 ? 18.278 -2.035 1.049 1.00 92.69 280 PHE A N 1
ATOM 2319 C CA . PHE A 1 280 ? 19.594 -1.480 0.743 1.00 92.69 280 PHE A CA 1
ATOM 2320 C C . PHE A 1 280 ? 20.488 -1.466 1.990 1.00 92.69 280 PHE A C 1
ATOM 2322 O O . PHE A 1 280 ? 20.667 -0.432 2.629 1.00 92.69 280 PHE A O 1
ATOM 2329 N N . LYS A 1 281 ? 21.095 -2.614 2.325 1.00 91.31 281 LYS A N 1
ATOM 2330 C CA . LYS A 1 281 ? 21.873 -2.821 3.572 1.00 91.31 281 LYS A CA 1
ATOM 2331 C C . LYS A 1 281 ? 22.930 -1.749 3.879 1.00 91.31 281 LYS A C 1
ATOM 2333 O O . LYS A 1 281 ? 23.146 -1.407 5.030 1.00 91.31 281 LYS A O 1
ATOM 2338 N N . TYR A 1 282 ? 23.575 -1.196 2.858 1.00 88.19 282 TYR A N 1
ATOM 2339 C CA . TYR A 1 282 ? 24.615 -0.166 2.994 1.00 88.19 282 TYR A CA 1
ATOM 2340 C C . TYR A 1 282 ? 24.080 1.220 3.389 1.00 88.19 282 TYR A C 1
ATOM 2342 O O . TYR A 1 282 ? 24.869 2.099 3.733 1.00 88.19 282 TYR A O 1
ATOM 2350 N N . LYS A 1 283 ? 22.761 1.435 3.315 1.00 89.44 283 LYS A N 1
ATOM 2351 C CA . LYS A 1 283 ? 22.101 2.627 3.854 1.00 89.44 283 LYS A CA 1
ATOM 2352 C C . LYS A 1 283 ? 21.771 2.475 5.343 1.00 89.44 283 LYS A C 1
ATOM 2354 O O . LYS A 1 283 ? 21.430 3.477 5.947 1.00 89.44 283 LYS A O 1
ATOM 2359 N N . ILE A 1 284 ? 21.868 1.286 5.939 1.00 90.69 284 ILE A N 1
ATOM 2360 C CA . ILE A 1 284 ? 21.467 1.060 7.335 1.00 90.69 284 ILE A CA 1
ATOM 2361 C C . ILE A 1 284 ? 22.539 1.608 8.285 1.00 90.69 284 ILE A C 1
ATOM 2363 O O . ILE A 1 284 ? 23.732 1.346 8.118 1.00 90.69 284 ILE A O 1
ATOM 2367 N N . SER A 1 285 ? 22.121 2.365 9.303 1.00 88.94 285 SER A N 1
ATOM 2368 C CA . SER A 1 285 ? 23.020 2.849 10.357 1.00 88.94 285 SER A CA 1
ATOM 2369 C C . SER A 1 285 ? 23.357 1.746 11.362 1.00 88.94 285 SER A C 1
ATOM 2371 O O . SER A 1 285 ? 22.456 1.184 11.982 1.00 88.94 285 SER A O 1
ATOM 2373 N N . GLY A 1 286 ? 24.647 1.517 11.624 1.00 90.00 286 GLY A N 1
ATOM 2374 C CA . GLY A 1 286 ? 25.118 0.633 12.701 1.00 90.00 286 GLY A CA 1
ATOM 2375 C C . GLY A 1 286 ? 25.190 1.282 14.093 1.00 90.00 286 GLY A C 1
ATOM 2376 O O . GLY A 1 286 ? 25.635 0.641 15.034 1.00 90.00 286 GLY A O 1
ATOM 2377 N N . GLN A 1 287 ? 24.800 2.553 14.245 1.00 90.94 287 GLN A N 1
ATOM 2378 C CA . GLN A 1 287 ? 24.916 3.294 15.511 1.00 90.94 287 GLN A CA 1
ATOM 2379 C C . GLN A 1 287 ? 23.875 2.842 16.547 1.00 90.94 287 GLN A C 1
ATOM 2381 O O . GLN A 1 287 ? 22.691 2.872 16.239 1.00 90.94 287 GLN A O 1
ATOM 2386 N N . THR A 1 288 ? 24.257 2.513 17.779 1.00 94.81 288 THR A N 1
ATOM 2387 C CA . THR A 1 288 ? 23.284 2.316 18.874 1.00 94.81 288 THR A CA 1
ATOM 2388 C C . THR A 1 288 ? 22.632 3.645 19.262 1.00 94.81 288 THR A C 1
ATOM 2390 O O . THR A 1 288 ? 23.330 4.642 19.459 1.00 94.81 288 THR A O 1
ATOM 2393 N N . LEU A 1 289 ? 21.303 3.665 19.351 1.00 94.31 289 LEU A N 1
ATOM 2394 C CA . LEU A 1 289 ? 20.497 4.826 19.743 1.00 94.31 289 LEU A CA 1
ATOM 2395 C C . LEU A 1 289 ? 19.599 4.454 20.926 1.00 94.31 289 LEU A C 1
ATOM 2397 O O . LEU A 1 289 ? 19.548 3.293 21.311 1.00 94.31 289 LEU A O 1
ATOM 2401 N N . SER A 1 290 ? 18.892 5.434 21.492 1.00 94.94 290 SER A N 1
ATOM 2402 C CA . SER A 1 290 ? 17.994 5.215 22.627 1.00 94.94 290 SER A CA 1
ATOM 2403 C C . SER A 1 290 ? 16.569 5.685 22.333 1.00 94.94 290 SER A C 1
ATOM 2405 O O . SER A 1 290 ? 16.373 6.696 21.657 1.00 94.94 290 SER A O 1
ATOM 2407 N N . ALA A 1 291 ? 15.579 4.954 22.834 1.00 96.56 291 ALA A N 1
ATOM 2408 C CA . ALA A 1 291 ? 14.157 5.270 22.776 1.00 96.56 291 ALA A CA 1
ATOM 2409 C C . ALA A 1 291 ? 13.492 4.831 24.080 1.00 96.56 291 ALA A C 1
ATOM 2411 O O . ALA A 1 291 ? 13.811 3.760 24.597 1.00 96.56 291 ALA A O 1
ATOM 2412 N N . PHE A 1 292 ? 12.588 5.647 24.629 1.00 96.75 292 PHE A N 1
ATOM 2413 C CA . PHE A 1 292 ? 11.845 5.294 25.846 1.00 96.75 292 PHE A CA 1
ATOM 2414 C C . PHE A 1 292 ? 12.745 4.882 27.035 1.00 96.75 292 PHE A C 1
ATOM 2416 O O . PHE A 1 292 ? 12.392 4.013 27.838 1.00 96.75 292 PHE A O 1
ATOM 2423 N N . GLY A 1 293 ? 13.942 5.475 27.136 1.00 94.44 293 GLY A N 1
ATOM 2424 C CA . GLY A 1 293 ? 14.933 5.174 28.173 1.00 94.44 293 GLY A CA 1
ATOM 2425 C C . GLY A 1 293 ? 15.688 3.848 27.999 1.00 94.44 293 GLY A C 1
ATOM 2426 O O . GLY A 1 293 ? 16.349 3.416 28.942 1.00 94.44 293 GLY A O 1
ATOM 2427 N N . GLN A 1 294 ? 15.594 3.197 26.836 1.00 95.88 294 GLN A N 1
ATOM 2428 C CA . GLN A 1 294 ? 16.269 1.934 26.511 1.00 95.88 294 GLN A CA 1
ATOM 2429 C C . GLN A 1 294 ? 17.081 2.062 25.218 1.00 95.88 294 GLN A C 1
ATOM 2431 O O . GLN A 1 294 ? 16.777 2.910 24.381 1.00 95.88 294 GLN A O 1
ATOM 2436 N N . ASP A 1 295 ? 18.124 1.249 25.064 1.00 96.12 295 ASP A N 1
ATOM 2437 C CA . ASP A 1 295 ? 18.967 1.235 23.864 1.00 96.12 295 ASP A CA 1
ATOM 2438 C C . ASP A 1 295 ? 18.407 0.288 22.793 1.00 96.12 295 ASP A C 1
ATOM 2440 O O . ASP A 1 295 ? 17.815 -0.740 23.114 1.00 96.12 295 ASP A O 1
ATOM 2444 N N . PHE A 1 296 ? 18.632 0.619 21.519 1.00 96.38 296 PHE A N 1
ATOM 2445 C CA . PHE A 1 296 ? 18.252 -0.198 20.365 1.00 96.38 296 PHE A CA 1
ATOM 2446 C C . PHE A 1 296 ? 19.234 -0.028 19.193 1.00 96.38 296 PHE A C 1
ATOM 2448 O O . PHE A 1 296 ? 19.871 1.020 19.014 1.00 96.38 296 PHE A O 1
ATOM 2455 N N . GLN A 1 297 ? 19.357 -1.063 18.361 1.00 95.12 297 GLN A N 1
ATOM 2456 C CA . GLN A 1 297 ? 20.259 -1.106 17.206 1.00 95.12 297 GLN A CA 1
ATOM 2457 C C . GLN A 1 297 ? 19.540 -1.230 15.861 1.00 95.12 297 GLN A C 1
ATOM 2459 O O . GLN A 1 297 ? 20.126 -0.872 14.834 1.00 95.12 297 GLN A O 1
ATOM 2464 N N . SER A 1 298 ? 18.286 -1.669 15.830 1.00 94.88 298 SER A N 1
ATOM 2465 C CA . SER A 1 298 ? 17.528 -1.901 14.595 1.00 94.88 298 SER A CA 1
ATOM 2466 C C . SER A 1 298 ? 16.128 -1.285 14.648 1.00 94.88 298 SER A C 1
ATOM 2468 O O . SER A 1 298 ? 15.621 -0.960 15.718 1.00 94.88 298 SER A O 1
ATOM 2470 N N . ALA A 1 299 ? 15.498 -1.094 13.484 1.00 94.62 299 ALA A N 1
ATOM 2471 C CA . ALA A 1 299 ? 14.104 -0.648 13.436 1.00 94.62 299 ALA A CA 1
ATOM 2472 C C . ALA A 1 299 ? 13.172 -1.667 14.119 1.00 94.62 299 ALA A C 1
ATOM 2474 O O . ALA A 1 299 ? 12.269 -1.261 14.839 1.00 94.62 299 ALA A O 1
ATOM 2475 N N . ASP A 1 300 ? 13.444 -2.968 13.976 1.00 95.62 300 ASP A N 1
ATOM 2476 C CA . ASP A 1 300 ? 12.688 -4.030 14.648 1.00 95.62 300 ASP A CA 1
ATOM 2477 C C . ASP A 1 300 ? 12.784 -3.949 16.178 1.00 95.62 300 ASP A C 1
ATOM 2479 O O . ASP A 1 300 ? 11.759 -4.015 16.851 1.00 95.62 300 ASP A O 1
ATOM 2483 N N . GLU A 1 301 ? 13.980 -3.717 16.733 1.00 97.56 301 GLU A N 1
ATOM 2484 C CA . GLU A 1 301 ? 14.148 -3.504 18.180 1.00 97.56 301 GLU A CA 1
ATOM 2485 C C . GLU A 1 301 ? 13.412 -2.248 18.665 1.00 97.56 301 GLU A C 1
ATOM 2487 O O . GLU A 1 301 ? 12.848 -2.243 19.755 1.00 97.56 301 GLU A O 1
ATOM 2492 N N . PHE A 1 302 ? 13.366 -1.176 17.865 1.00 97.56 302 PHE A N 1
ATOM 2493 C CA . PHE A 1 302 ? 12.556 -0.005 18.212 1.00 97.56 302 PHE A CA 1
ATOM 2494 C C . PHE A 1 302 ? 11.063 -0.356 18.275 1.00 97.56 302 PHE A C 1
ATOM 2496 O O . PHE A 1 302 ? 10.360 0.101 19.176 1.00 97.56 302 PHE A O 1
ATOM 2503 N N . ILE A 1 303 ? 10.575 -1.181 17.344 1.00 97.81 303 ILE A N 1
ATOM 2504 C CA . ILE A 1 303 ? 9.189 -1.664 17.355 1.00 97.81 303 ILE A CA 1
ATOM 2505 C C . ILE A 1 303 ? 8.922 -2.496 18.617 1.00 97.81 303 ILE A C 1
ATOM 2507 O O . ILE A 1 303 ? 7.869 -2.329 19.227 1.00 97.81 303 ILE A O 1
ATOM 2511 N N . ASP A 1 304 ? 9.878 -3.308 19.076 1.00 98.00 304 ASP A N 1
ATOM 2512 C CA . ASP A 1 304 ? 9.759 -4.040 20.349 1.00 98.00 304 ASP A CA 1
ATOM 2513 C C . ASP A 1 304 ? 9.590 -3.088 21.544 1.00 98.00 304 ASP A C 1
ATOM 2515 O O . ASP A 1 304 ? 8.765 -3.333 22.433 1.00 98.00 304 ASP A O 1
ATOM 2519 N N . LEU A 1 305 ? 10.326 -1.970 21.552 1.00 98.19 305 LEU A N 1
ATOM 2520 C CA . LEU A 1 305 ? 10.187 -0.930 22.575 1.00 98.19 305 LEU A CA 1
ATOM 2521 C C . LEU A 1 305 ? 8.818 -0.239 22.512 1.00 98.19 305 LEU A C 1
ATOM 2523 O O . LEU A 1 305 ? 8.223 0.020 23.558 1.00 98.19 305 LEU A O 1
ATOM 2527 N N . VAL A 1 306 ? 8.294 0.016 21.308 1.00 98.12 306 VAL A N 1
ATOM 2528 C CA . VAL A 1 306 ? 6.941 0.563 21.105 1.00 98.12 306 VAL A CA 1
ATOM 2529 C C . VAL A 1 306 ? 5.872 -0.408 21.599 1.00 98.12 306 VAL A C 1
ATOM 2531 O O . VAL A 1 306 ? 4.977 0.004 22.330 1.00 98.12 306 VAL A O 1
ATOM 2534 N N . ILE A 1 307 ? 5.976 -1.695 21.267 1.00 97.25 307 ILE A N 1
ATOM 2535 C CA . ILE A 1 307 ? 5.025 -2.727 21.713 1.00 97.25 307 ILE A CA 1
ATOM 2536 C C . ILE A 1 307 ? 5.048 -2.871 23.242 1.00 97.25 307 ILE A C 1
ATOM 2538 O O . ILE A 1 307 ? 4.012 -3.081 23.875 1.00 97.25 307 ILE A O 1
ATOM 2542 N N . SER A 1 308 ? 6.225 -2.708 23.847 1.00 96.44 308 SER A N 1
ATOM 2543 C CA . SER A 1 308 ? 6.417 -2.750 25.301 1.00 96.44 308 SER A CA 1
ATOM 2544 C C . SER A 1 308 ? 5.992 -1.460 26.017 1.00 96.44 308 SER A C 1
ATOM 2546 O O . SER A 1 308 ? 6.025 -1.399 27.249 1.00 96.44 308 SER A O 1
ATOM 2548 N N . HIS A 1 309 ? 5.610 -0.414 25.280 1.00 97.50 309 HIS A N 1
ATOM 2549 C CA . HIS A 1 309 ? 5.253 0.878 25.850 1.00 97.50 309 HIS A CA 1
ATOM 2550 C C . HIS A 1 309 ? 3.965 0.779 26.700 1.00 97.50 309 HIS A C 1
ATOM 2552 O O . HIS A 1 309 ? 2.974 0.200 26.246 1.00 97.50 309 HIS A O 1
ATOM 2558 N N . PRO A 1 310 ? 3.891 1.391 27.902 1.00 97.06 310 PRO A N 1
ATOM 2559 C CA . PRO A 1 310 ? 2.715 1.296 28.777 1.00 97.06 310 PRO A CA 1
ATOM 2560 C C . PRO A 1 310 ? 1.399 1.807 28.177 1.00 97.06 310 PRO A C 1
ATOM 2562 O O . PRO A 1 310 ? 0.337 1.376 28.615 1.00 97.06 310 PRO A O 1
ATOM 2565 N N . ALA A 1 311 ? 1.444 2.705 27.190 1.00 96.88 311 ALA A N 1
ATOM 2566 C CA . ALA A 1 311 ? 0.263 3.184 26.458 1.00 96.88 311 ALA A CA 1
ATOM 2567 C C . ALA A 1 311 ? -0.060 2.365 25.189 1.00 96.88 311 ALA A C 1
ATOM 2569 O O . ALA A 1 311 ? -1.090 2.587 24.554 1.00 96.88 311 ALA A O 1
ATOM 2570 N N . PHE A 1 312 ? 0.793 1.409 24.798 1.00 97.75 312 PHE A N 1
ATOM 2571 C CA . PHE A 1 312 ? 0.562 0.618 23.592 1.00 97.75 312 PHE A CA 1
ATOM 2572 C C . PHE A 1 312 ? -0.738 -0.185 23.702 1.00 97.75 312 PHE A C 1
ATOM 2574 O O . PHE A 1 312 ? -1.027 -0.803 24.736 1.00 97.75 312 PHE A O 1
ATOM 2581 N N . GLY A 1 313 ? -1.523 -0.141 22.624 1.00 97.06 313 GLY A N 1
ATOM 2582 C CA . GLY A 1 313 ? -2.871 -0.697 22.543 1.00 97.06 313 GLY A CA 1
ATOM 2583 C C . GLY A 1 313 ? -3.991 0.318 22.793 1.00 97.06 313 GLY A C 1
ATOM 2584 O O . GLY A 1 313 ? -5.102 0.082 22.326 1.00 97.06 313 GLY A O 1
ATOM 2585 N N . GLU A 1 314 ? -3.736 1.448 23.466 1.00 97.81 314 GLU A N 1
ATOM 2586 C CA . GLU A 1 314 ? -4.776 2.448 23.765 1.00 97.81 314 GLU A CA 1
ATOM 2587 C C . GLU A 1 314 ? -5.358 3.063 22.491 1.00 97.81 314 GLU A C 1
ATOM 2589 O O . GLU A 1 314 ? -6.569 3.021 22.279 1.00 97.81 314 GLU A O 1
ATOM 2594 N N . PHE A 1 315 ? -4.490 3.606 21.635 1.00 97.50 315 PHE A N 1
ATOM 2595 C CA . PHE A 1 315 ? -4.894 4.301 20.416 1.00 97.50 315 PHE A CA 1
ATOM 2596 C C . PHE A 1 315 ? -5.741 3.407 19.501 1.00 97.50 315 PHE A C 1
ATOM 2598 O O . PHE A 1 315 ? -6.843 3.783 19.095 1.00 97.50 315 PHE A O 1
ATOM 2605 N N . ILE A 1 316 ? -5.276 2.180 19.247 1.00 97.50 316 ILE A N 1
ATOM 2606 C CA . ILE A 1 316 ? -6.004 1.246 18.389 1.00 97.50 316 ILE A CA 1
ATOM 2607 C C . ILE A 1 316 ? -7.296 0.732 19.039 1.00 97.50 316 ILE A C 1
ATOM 2609 O O . ILE A 1 316 ? -8.293 0.556 18.342 1.00 97.50 316 ILE A O 1
ATOM 2613 N N . SER A 1 317 ? -7.327 0.564 20.368 1.00 98.19 317 SER A N 1
ATOM 2614 C CA . SER A 1 317 ? -8.549 0.183 21.093 1.00 98.19 317 SER A CA 1
ATOM 2615 C C . SER A 1 317 ? -9.621 1.268 21.007 1.00 98.19 317 SER A C 1
ATOM 2617 O O . SER A 1 317 ? -10.787 0.938 20.801 1.00 98.19 317 SER A O 1
ATOM 2619 N N . LYS A 1 318 ? -9.236 2.552 21.095 1.00 97.81 318 LYS A N 1
ATOM 2620 C CA . LYS A 1 318 ? -10.152 3.682 20.868 1.00 97.81 318 LYS A CA 1
ATOM 2621 C C . LYS A 1 318 ? -10.689 3.683 19.436 1.00 97.81 318 LYS A C 1
ATOM 2623 O O . LYS A 1 318 ? -11.899 3.750 19.260 1.00 97.81 318 LYS A O 1
ATOM 2628 N N . LYS A 1 319 ? -9.836 3.507 18.413 1.00 96.25 319 LYS A N 1
ATOM 2629 C CA . LYS A 1 319 ? -10.315 3.406 17.016 1.00 96.25 319 LYS A CA 1
ATOM 2630 C C . LYS A 1 319 ? -11.279 2.225 16.819 1.00 96.25 319 LYS A C 1
ATOM 2632 O O . LYS A 1 319 ? -12.313 2.406 16.189 1.00 96.25 319 LYS A O 1
ATOM 2637 N N . PHE A 1 320 ? -11.001 1.048 17.391 1.00 96.25 320 PHE A N 1
ATOM 2638 C CA . PHE A 1 320 ? -11.923 -0.101 17.341 1.00 96.25 320 PHE A CA 1
ATOM 2639 C C . PHE A 1 320 ? -13.255 0.185 18.037 1.00 96.25 320 PHE A C 1
ATOM 2641 O O . PHE A 1 320 ? -14.317 -0.155 17.520 1.00 96.25 320 PHE A O 1
ATOM 2648 N N . TYR A 1 321 ? -13.218 0.809 19.212 1.00 97.50 321 TYR A N 1
ATOM 2649 C CA . TYR A 1 321 ? -14.434 1.202 19.913 1.00 97.50 321 TYR A CA 1
ATOM 2650 C C . TYR A 1 321 ? -15.273 2.171 19.063 1.00 97.50 321 TYR A C 1
ATOM 2652 O O . TYR A 1 321 ? -16.472 1.947 18.890 1.00 97.50 321 TYR A O 1
ATOM 2660 N N . ASN A 1 322 ? -14.624 3.155 18.435 1.00 94.62 322 ASN A N 1
ATOM 2661 C CA . ASN A 1 322 ? -15.282 4.141 17.578 1.00 94.62 322 ASN A CA 1
ATOM 2662 C C . ASN A 1 322 ? -15.839 3.554 16.277 1.00 94.62 322 ASN A C 1
ATOM 2664 O O . ASN A 1 322 ? -16.814 4.073 15.742 1.00 94.62 322 ASN A O 1
ATOM 2668 N N . GLU A 1 323 ? -15.259 2.459 15.791 1.00 94.25 323 GLU A N 1
ATOM 2669 C CA . GLU A 1 323 ? -15.717 1.762 14.588 1.00 94.25 323 GLU A CA 1
ATOM 2670 C C . GLU A 1 323 ? -16.943 0.865 14.840 1.00 94.25 323 GLU A C 1
ATOM 2672 O O . GLU A 1 323 ? -17.802 0.717 13.969 1.00 94.25 323 GLU A O 1
ATOM 2677 N N . PHE A 1 324 ? -17.037 0.238 16.021 1.00 94.75 324 PHE A N 1
ATOM 2678 C CA . PHE A 1 324 ? -18.018 -0.830 16.279 1.00 94.75 324 PHE A CA 1
ATOM 2679 C C . PHE A 1 324 ? -19.035 -0.525 17.391 1.00 94.75 324 PHE A C 1
ATOM 2681 O O . PHE A 1 324 ? -20.082 -1.179 17.453 1.00 94.75 324 PHE A O 1
ATOM 2688 N N . VAL A 1 325 ? -18.768 0.436 18.283 1.00 94.62 325 VAL A N 1
ATOM 2689 C CA . VAL A 1 325 ? -19.566 0.662 19.502 1.00 94.62 325 VAL A CA 1
ATOM 2690 C C . VAL A 1 325 ? -20.251 2.029 19.520 1.00 94.62 325 VAL A C 1
ATOM 2692 O O . VAL A 1 325 ? -21.487 2.070 19.576 1.00 94.62 325 VAL A O 1
ATOM 2695 N N . ASP A 1 326 ? -19.478 3.117 19.522 1.00 91.50 326 ASP A N 1
ATOM 2696 C CA . ASP A 1 326 ? -19.946 4.500 19.717 1.00 91.50 326 ASP A CA 1
ATOM 2697 C C . ASP A 1 326 ? -18.881 5.502 19.248 1.00 91.50 326 ASP A C 1
ATOM 2699 O O . ASP A 1 326 ? -17.706 5.242 19.447 1.00 91.50 326 ASP A O 1
ATOM 2703 N N . LEU A 1 327 ? -19.261 6.649 18.676 1.00 89.88 327 LEU A N 1
ATOM 2704 C CA . LEU A 1 327 ? -18.299 7.675 18.240 1.00 89.88 327 LEU A CA 1
ATOM 2705 C C . LEU A 1 327 ? -17.660 8.461 19.392 1.00 89.88 327 LEU A C 1
ATOM 2707 O O . LEU A 1 327 ? -16.652 9.133 19.175 1.00 89.88 327 LEU A O 1
ATOM 2711 N N . ASN A 1 328 ? -18.271 8.446 20.577 1.00 90.44 328 ASN A N 1
ATOM 2712 C CA . ASN A 1 328 ? -17.675 9.045 21.767 1.00 90.44 328 ASN A CA 1
ATOM 2713 C C . ASN A 1 328 ? -16.577 8.141 22.331 1.00 90.44 328 ASN A C 1
ATOM 2715 O O . ASN A 1 328 ? -16.613 6.927 22.145 1.00 90.44 328 ASN A O 1
ATOM 2719 N N . ASP A 1 329 ? -15.648 8.725 23.087 1.00 92.56 329 ASP A N 1
ATOM 2720 C CA . ASP A 1 329 ? -14.579 7.955 23.718 1.00 92.56 329 ASP A CA 1
ATOM 2721 C C . ASP A 1 329 ? -15.125 6.841 24.636 1.00 92.56 329 ASP A C 1
ATOM 2723 O O . ASP A 1 329 ? -16.142 7.031 25.322 1.00 92.56 329 ASP A O 1
ATOM 2727 N N . PRO A 1 330 ? -14.446 5.677 24.689 1.00 96.62 330 PRO A N 1
ATOM 2728 C CA . PRO A 1 330 ? -14.805 4.607 25.609 1.00 96.62 330 PRO A CA 1
ATOM 2729 C C . PRO A 1 330 ? -14.709 5.064 27.064 1.00 96.62 330 PRO A C 1
ATOM 2731 O O . PRO A 1 330 ? -13.887 5.911 27.426 1.00 96.62 330 PRO A O 1
ATOM 2734 N N . SER A 1 331 ? -15.503 4.432 27.931 1.00 97.19 331 SER A N 1
ATOM 2735 C CA . SER A 1 331 ? -15.294 4.563 29.373 1.00 97.19 331 SER A CA 1
ATOM 2736 C C . SER A 1 331 ? -13.899 4.050 29.761 1.00 97.19 331 SER A C 1
ATOM 2738 O O . SER A 1 331 ? -13.314 3.217 29.062 1.00 97.19 331 SER A O 1
ATOM 2740 N N . ALA A 1 332 ? -13.363 4.520 30.892 1.00 97.88 332 ALA A N 1
ATOM 2741 C CA . ALA A 1 332 ? -12.060 4.060 31.381 1.00 97.88 332 ALA A CA 1
ATOM 2742 C C . ALA A 1 332 ? -12.018 2.529 31.553 1.00 97.88 332 ALA A C 1
ATOM 2744 O O . ALA A 1 332 ? -11.024 1.894 31.214 1.00 97.88 332 ALA A O 1
ATOM 2745 N N . GLU A 1 333 ? -13.120 1.933 32.016 1.00 97.69 333 GLU A N 1
ATOM 2746 C CA . GLU A 1 333 ? -13.248 0.484 32.177 1.00 97.69 333 GLU A CA 1
ATOM 2747 C C . GLU A 1 333 ? -13.272 -0.248 30.828 1.00 97.69 333 GLU A C 1
ATOM 2749 O O . GLU A 1 333 ? -12.486 -1.175 30.631 1.00 97.69 333 GLU A O 1
ATOM 2754 N N . ASP A 1 334 ? -14.108 0.189 29.875 1.00 98.06 334 ASP A N 1
ATOM 2755 C CA . ASP A 1 334 ? -14.172 -0.420 28.537 1.00 98.06 334 ASP A CA 1
ATOM 2756 C C . ASP A 1 334 ? -12.804 -0.365 27.845 1.00 98.06 334 ASP A C 1
ATOM 2758 O O . ASP A 1 334 ? -12.335 -1.362 27.295 1.00 98.06 334 ASP A O 1
ATOM 2762 N N . LEU A 1 335 ? -12.123 0.781 27.918 1.00 98.62 335 LEU A N 1
ATOM 2763 C CA . LEU A 1 335 ? -10.788 0.945 27.354 1.00 98.62 335 LEU A CA 1
ATOM 2764 C C . LEU A 1 335 ? -9.777 -0.005 28.012 1.00 98.62 335 LEU A C 1
ATOM 2766 O O . LEU A 1 335 ? -9.023 -0.681 27.307 1.00 98.62 335 LEU A O 1
ATOM 2770 N N . ALA A 1 336 ? -9.785 -0.106 29.343 1.00 98.50 336 ALA A N 1
ATOM 2771 C CA . ALA A 1 336 ? -8.906 -1.010 30.079 1.00 98.50 336 ALA A CA 1
ATOM 2772 C C . ALA A 1 336 ? -9.167 -2.487 29.730 1.00 98.50 336 ALA A C 1
ATOM 2774 O O . ALA A 1 336 ? -8.211 -3.256 29.584 1.00 98.50 336 ALA A O 1
ATOM 2775 N N . ILE A 1 337 ? -10.430 -2.887 29.524 1.00 98.62 337 ILE A N 1
ATOM 2776 C CA . ILE A 1 337 ? -10.810 -4.230 29.053 1.00 98.62 337 ILE A CA 1
ATOM 2777 C C . ILE A 1 337 ? -10.198 -4.517 27.677 1.00 98.62 337 ILE A C 1
ATOM 2779 O O . ILE A 1 337 ? -9.600 -5.582 27.478 1.00 98.62 337 ILE A O 1
ATOM 2783 N N . LEU A 1 338 ? -10.323 -3.586 26.725 1.00 98.69 338 LEU A N 1
ATOM 2784 C CA . LEU A 1 338 ? -9.804 -3.758 25.364 1.00 98.69 338 LEU A CA 1
ATOM 2785 C C . LEU A 1 338 ? -8.272 -3.847 25.345 1.00 98.69 338 LEU A C 1
ATOM 2787 O O . LEU A 1 338 ? -7.717 -4.796 24.782 1.00 98.69 338 LEU A O 1
ATOM 2791 N N . VAL A 1 339 ? -7.585 -2.930 26.032 1.00 98.50 339 VAL A N 1
ATOM 2792 C CA . VAL A 1 339 ? -6.115 -2.916 26.103 1.00 98.50 339 VAL A CA 1
ATOM 2793 C C . VAL A 1 339 ? -5.582 -4.156 26.826 1.00 98.50 339 VAL A C 1
ATOM 2795 O O . VAL A 1 339 ? -4.639 -4.798 26.354 1.00 98.50 339 VAL A O 1
ATOM 2798 N N . SER A 1 340 ? -6.211 -4.558 27.934 1.00 98.44 340 SER A N 1
ATOM 2799 C CA . SER A 1 340 ? -5.833 -5.775 28.665 1.00 98.44 340 SER A CA 1
ATOM 2800 C C . SER A 1 340 ? -6.070 -7.040 27.839 1.00 98.44 340 SER A C 1
ATOM 2802 O O . SER A 1 340 ? -5.276 -7.981 27.908 1.00 98.44 340 SER A O 1
ATOM 2804 N N . THR A 1 341 ? -7.122 -7.063 27.013 1.00 98.31 341 THR A N 1
ATOM 2805 C CA . THR A 1 341 ? -7.374 -8.158 26.066 1.00 98.31 341 THR A CA 1
ATOM 2806 C C . THR A 1 341 ? -6.262 -8.251 25.030 1.00 98.31 341 THR A C 1
ATOM 2808 O O . THR A 1 341 ? -5.709 -9.336 24.849 1.00 98.31 341 THR A O 1
ATOM 2811 N N . LEU A 1 342 ? -5.898 -7.138 24.385 1.00 96.69 342 LEU A N 1
ATOM 2812 C CA . LEU A 1 342 ? -4.807 -7.113 23.407 1.00 96.69 342 LEU A CA 1
ATOM 2813 C C . LEU A 1 342 ? -3.516 -7.677 24.000 1.00 96.69 342 LEU A C 1
ATOM 2815 O O . LEU A 1 342 ? -2.938 -8.596 23.431 1.00 96.69 342 LEU A O 1
ATOM 2819 N N . ARG A 1 343 ? -3.107 -7.198 25.179 1.00 96.69 343 ARG A N 1
ATOM 2820 C CA . ARG A 1 343 ? -1.876 -7.660 25.840 1.00 96.69 343 ARG A CA 1
ATOM 2821 C C . ARG A 1 343 ? -1.921 -9.140 26.205 1.00 96.69 343 ARG A C 1
ATOM 2823 O O . ARG A 1 343 ? -0.944 -9.851 25.998 1.00 96.69 343 ARG A O 1
ATOM 2830 N N . LYS A 1 344 ? -3.049 -9.625 26.736 1.00 97.81 344 LYS A N 1
ATOM 2831 C CA . LYS A 1 344 ? -3.196 -11.033 27.139 1.00 97.81 344 LYS A CA 1
ATOM 2832 C C . LYS A 1 344 ? -3.120 -11.994 25.953 1.00 97.81 344 LYS A C 1
ATOM 2834 O O . LYS A 1 344 ? -2.628 -13.109 26.113 1.00 97.81 344 LYS A O 1
ATOM 2839 N N . TYR A 1 345 ? -3.646 -11.590 24.801 1.00 97.50 345 TYR A N 1
ATOM 2840 C CA . TYR A 1 345 ? -3.744 -12.432 23.608 1.00 97.50 345 TYR A CA 1
ATOM 2841 C C . TYR A 1 345 ? -2.768 -12.018 22.510 1.00 97.50 345 TYR A C 1
ATOM 2843 O O . TYR A 1 345 ? -3.097 -12.145 21.331 1.00 97.50 345 TYR A O 1
ATOM 2851 N N . ASP A 1 346 ? -1.588 -11.533 22.904 1.00 95.69 346 ASP A N 1
ATOM 2852 C CA . ASP A 1 346 ? -0.472 -11.270 21.993 1.00 95.69 346 ASP A CA 1
ATOM 2853 C C . ASP A 1 346 ? -0.888 -10.409 20.787 1.00 95.69 346 ASP A C 1
ATOM 2855 O O . ASP A 1 346 ? -0.643 -10.730 19.627 1.00 95.69 346 ASP A O 1
ATOM 2859 N N . PHE A 1 347 ? -1.645 -9.351 21.084 1.00 97.12 347 PHE A N 1
ATOM 2860 C CA . PHE A 1 347 ? -2.149 -8.351 20.145 1.00 97.12 347 PHE A CA 1
ATOM 2861 C C . PHE A 1 347 ? -2.995 -8.910 18.987 1.00 97.12 347 PHE A C 1
ATOM 2863 O O . PHE A 1 347 ? -3.055 -8.320 17.907 1.00 97.12 347 PHE A O 1
ATOM 2870 N N . SER A 1 348 ? -3.696 -10.027 19.216 1.00 98.31 348 SER A N 1
ATOM 2871 C CA . SER A 1 348 ? -4.621 -10.616 18.242 1.00 98.31 348 SER A CA 1
ATOM 2872 C C . SER A 1 348 ? -5.806 -9.697 17.921 1.00 98.31 348 SER A C 1
ATOM 2874 O O . SER A 1 348 ? -6.606 -9.343 18.795 1.00 98.31 348 SER A O 1
ATOM 2876 N N . ILE A 1 349 ? -5.982 -9.403 16.632 1.00 98.31 349 ILE A N 1
ATOM 2877 C CA . ILE A 1 349 ? -7.058 -8.546 16.117 1.00 98.31 349 ILE A CA 1
ATOM 2878 C C . ILE A 1 349 ? -8.425 -9.206 16.286 1.00 98.31 349 ILE A C 1
ATOM 2880 O O . ILE A 1 349 ? -9.383 -8.557 16.702 1.00 98.31 349 ILE A O 1
ATOM 2884 N N . ILE A 1 350 ? -8.519 -10.515 16.036 1.00 98.25 350 ILE A N 1
ATOM 2885 C CA . ILE A 1 350 ? -9.756 -11.277 16.257 1.00 98.25 350 ILE A CA 1
ATOM 2886 C C . ILE A 1 350 ? -10.179 -11.201 17.731 1.00 98.25 350 ILE A C 1
ATOM 2888 O O . ILE A 1 350 ? -11.365 -11.041 18.028 1.00 98.25 350 ILE A O 1
ATOM 2892 N N . LYS A 1 351 ? -9.229 -11.302 18.674 1.00 98.44 351 LYS A N 1
ATOM 2893 C CA . LYS A 1 351 ? -9.550 -11.212 20.107 1.00 98.44 351 LYS A CA 1
ATOM 2894 C C . LYS A 1 351 ? -9.935 -9.794 20.522 1.00 98.44 351 LYS A C 1
ATOM 2896 O O . LYS A 1 351 ? -10.851 -9.665 21.333 1.00 98.44 351 LYS A O 1
ATOM 2901 N N . LEU A 1 352 ? -9.321 -8.762 19.936 1.00 98.38 352 LEU A N 1
ATOM 2902 C CA . LEU A 1 352 ? -9.766 -7.378 20.112 1.00 98.38 352 LEU A CA 1
ATOM 2903 C C . LEU A 1 352 ? -11.210 -7.206 19.631 1.00 98.38 352 LEU A C 1
ATOM 2905 O O . LEU A 1 352 ? -12.051 -6.797 20.425 1.00 98.38 352 LEU A O 1
ATOM 2909 N N . LEU A 1 353 ? -11.525 -7.618 18.396 1.00 98.62 353 LEU A N 1
ATOM 2910 C CA . LEU A 1 353 ? -12.888 -7.555 17.864 1.00 98.62 353 LEU A CA 1
ATOM 2911 C C . LEU A 1 353 ? -13.876 -8.282 18.784 1.00 98.62 353 LEU A C 1
ATOM 2913 O O . LEU A 1 353 ? -14.912 -7.716 19.125 1.00 98.62 353 LEU A O 1
ATOM 2917 N N . LYS A 1 354 ? -13.543 -9.505 19.230 1.00 98.69 354 LYS A N 1
ATOM 2918 C CA . LYS A 1 354 ? -14.375 -10.279 20.164 1.00 98.69 354 LYS A CA 1
ATOM 2919 C C . LYS A 1 354 ? -14.660 -9.499 21.444 1.00 98.69 354 LYS A C 1
ATOM 2921 O O . LYS A 1 354 ? -15.809 -9.482 21.883 1.00 98.69 354 LYS A O 1
ATOM 2926 N N . ALA A 1 355 ? -13.645 -8.887 22.052 1.00 98.56 355 ALA A N 1
ATOM 2927 C CA . ALA A 1 355 ? -13.826 -8.090 23.260 1.00 98.56 355 ALA A CA 1
ATOM 2928 C C . ALA A 1 355 ? -14.692 -6.856 22.989 1.00 98.56 355 ALA A C 1
ATOM 2930 O O . ALA A 1 355 ? -15.663 -6.651 23.713 1.00 98.56 355 ALA A O 1
ATOM 2931 N N . THR A 1 356 ? -14.428 -6.118 21.907 1.00 98.44 356 THR A N 1
ATOM 2932 C CA . THR A 1 356 ? -15.206 -4.940 21.493 1.00 98.44 356 THR A CA 1
ATOM 2933 C C . THR A 1 356 ? -16.692 -5.255 21.338 1.00 98.44 356 THR A C 1
ATOM 2935 O O . THR A 1 356 ? -17.525 -4.581 21.939 1.00 98.44 356 THR A O 1
ATOM 2938 N N . ILE A 1 357 ? -17.046 -6.320 20.613 1.00 97.88 357 ILE A N 1
ATOM 2939 C CA . ILE A 1 357 ? -18.455 -6.706 20.409 1.00 97.88 357 ILE A CA 1
ATOM 2940 C C . ILE A 1 357 ? -19.066 -7.434 21.616 1.00 97.88 357 ILE A C 1
ATOM 2942 O O . ILE A 1 357 ? -20.272 -7.672 21.652 1.00 97.88 357 ILE A O 1
ATOM 2946 N N . SER A 1 358 ? -18.256 -7.787 22.619 1.00 98.44 358 SER A N 1
ATOM 2947 C CA . SER A 1 358 ? -18.738 -8.335 23.892 1.00 98.44 358 SER A CA 1
ATOM 2948 C C . SER A 1 358 ? -19.067 -7.249 24.913 1.00 98.44 358 SER A C 1
ATOM 2950 O O . SER A 1 358 ? -19.819 -7.536 25.845 1.00 98.44 358 SER A O 1
ATOM 2952 N N . LEU A 1 359 ? -18.546 -6.024 24.763 1.00 98.00 359 LEU A N 1
ATOM 2953 C CA . LEU A 1 359 ? -18.795 -4.925 25.699 1.00 98.00 359 LEU A CA 1
ATOM 2954 C C . LEU A 1 359 ? -20.296 -4.711 25.908 1.00 98.00 359 LEU A C 1
ATOM 2956 O O . LEU A 1 359 ? -21.089 -4.753 24.965 1.00 98.00 359 LEU A O 1
ATOM 2960 N N . ARG A 1 360 ? -20.705 -4.426 27.147 1.00 96.12 360 ARG A N 1
ATOM 2961 C CA . ARG A 1 360 ? -22.112 -4.136 27.463 1.00 96.12 360 ARG A CA 1
ATOM 2962 C C . ARG A 1 360 ? -22.636 -2.961 26.638 1.00 96.12 360 ARG A C 1
ATOM 2964 O O . ARG A 1 360 ? -23.758 -3.008 26.140 1.00 96.12 360 ARG A O 1
ATOM 2971 N N . LYS A 1 361 ? -21.783 -1.957 26.428 1.00 95.31 361 LYS A N 1
ATOM 2972 C CA . LYS A 1 361 ? -22.063 -0.744 25.658 1.00 95.31 361 LYS A CA 1
ATOM 2973 C C . LYS A 1 361 ? -22.343 -1.008 24.172 1.00 95.31 361 LYS A C 1
ATOM 2975 O O . LYS A 1 361 ? -23.151 -0.300 23.578 1.00 95.31 361 LYS A O 1
ATOM 2980 N N . PHE A 1 362 ? -21.788 -2.079 23.590 1.00 95.31 362 PHE A N 1
ATOM 2981 C CA . PHE A 1 362 ? -22.150 -2.523 22.236 1.00 95.31 362 PHE A CA 1
ATOM 2982 C C . PHE A 1 362 ? -23.633 -2.913 22.157 1.00 95.31 362 PHE A C 1
ATOM 2984 O O . PHE A 1 362 ? -24.310 -2.597 21.182 1.00 95.31 362 PHE A O 1
ATOM 2991 N N . TRP A 1 363 ? -24.171 -3.547 23.201 1.00 94.00 363 TRP A N 1
ATOM 2992 C CA . TRP A 1 363 ? -25.540 -4.069 23.228 1.00 94.00 363 TRP A CA 1
ATOM 2993 C C . TRP A 1 363 ? -26.569 -3.131 23.873 1.00 94.00 363 TRP A C 1
ATOM 2995 O O . TRP A 1 363 ? -27.761 -3.417 23.804 1.00 94.00 363 TRP A O 1
ATOM 3005 N N . ASP A 1 364 ? -26.139 -2.018 24.469 1.00 89.94 364 ASP A N 1
ATOM 3006 C CA . ASP A 1 364 ? -27.025 -1.054 25.129 1.00 89.94 364 ASP A CA 1
ATOM 3007 C C . ASP A 1 364 ? -28.024 -0.435 24.131 1.00 89.94 364 ASP A C 1
ATOM 3009 O O . ASP A 1 364 ? -27.661 -0.049 23.016 1.00 89.94 364 ASP A O 1
ATOM 3013 N N . ASN A 1 365 ? -29.292 -0.329 24.539 1.00 83.12 365 ASN A N 1
ATOM 3014 C CA . ASN A 1 365 ? -30.343 0.315 23.753 1.00 83.12 365 ASN A CA 1
ATOM 3015 C C . ASN A 1 365 ? -30.076 1.812 23.568 1.00 83.12 365 ASN A C 1
ATOM 3017 O O . ASN A 1 365 ? -30.391 2.346 22.510 1.00 83.12 365 ASN A O 1
ATOM 3021 N N . ASN A 1 366 ? -29.434 2.464 24.542 1.00 81.69 366 ASN A N 1
ATOM 3022 C CA . ASN A 1 366 ? -29.026 3.868 24.428 1.00 81.69 366 ASN A CA 1
ATOM 3023 C C . ASN A 1 366 ? -27.916 4.077 23.387 1.00 81.69 366 ASN A C 1
ATOM 3025 O O . ASN A 1 366 ? -27.661 5.203 22.976 1.00 81.69 366 ASN A O 1
ATOM 3029 N N . ASN A 1 367 ? -27.262 2.992 22.961 1.00 82.00 367 ASN A N 1
ATOM 3030 C CA . ASN A 1 367 ? -26.223 3.000 21.939 1.00 82.00 367 ASN A CA 1
ATOM 3031 C C . ASN A 1 367 ? -26.740 2.560 20.568 1.00 82.00 367 ASN A C 1
ATOM 3033 O O . ASN A 1 367 ? -25.950 2.247 19.674 1.00 82.00 367 ASN A O 1
ATOM 3037 N N . ARG A 1 368 ? -28.059 2.495 20.379 1.00 78.75 368 ARG A N 1
ATOM 3038 C CA . ARG A 1 368 ? -28.657 2.413 19.045 1.00 78.75 368 ARG A CA 1
ATOM 3039 C C . ARG A 1 368 ? -28.465 3.759 18.357 1.00 78.75 368 ARG A C 1
ATOM 3041 O O . ARG A 1 368 ? -28.561 4.790 19.009 1.00 78.75 368 ARG A O 1
ATOM 3048 N N . LEU A 1 369 ? -28.202 3.742 17.049 1.00 77.12 369 LEU A N 1
ATOM 3049 C CA . LEU A 1 369 ? -28.054 4.970 16.266 1.00 77.12 369 LEU A CA 1
ATOM 3050 C C . LEU A 1 369 ? -26.960 5.902 16.836 1.00 77.12 369 LEU A C 1
ATOM 3052 O O . LEU A 1 369 ? -27.198 7.088 17.010 1.00 77.12 369 LEU A O 1
ATOM 3056 N N . THR A 1 370 ? -25.758 5.383 17.114 1.00 80.75 370 THR A N 1
ATOM 3057 C CA . THR A 1 370 ? -24.610 6.194 17.589 1.00 80.75 370 THR A CA 1
ATOM 3058 C C . THR A 1 370 ? -23.423 6.245 16.629 1.00 80.75 370 THR A C 1
ATOM 3060 O O . THR A 1 370 ? -22.554 7.099 16.789 1.00 80.75 370 THR A O 1
ATOM 3063 N N . LEU A 1 371 ? -23.378 5.373 15.618 1.00 86.50 371 LEU A N 1
ATOM 3064 C CA . LEU A 1 371 ? -22.324 5.348 14.596 1.00 86.50 371 LEU A CA 1
ATOM 3065 C C . LEU A 1 371 ? -22.829 5.934 13.279 1.00 86.50 371 LEU A C 1
ATOM 3067 O O . LEU A 1 371 ? -24.031 5.955 13.032 1.00 86.50 371 LEU A O 1
ATOM 3071 N N . VAL A 1 372 ? -21.928 6.391 12.411 1.00 86.00 372 VAL A N 1
ATOM 3072 C CA . VAL A 1 372 ? -22.278 6.856 11.060 1.00 86.00 372 VAL A CA 1
ATOM 3073 C C . VAL A 1 372 ? -21.617 5.940 10.046 1.00 86.00 372 VAL A C 1
ATOM 3075 O O . VAL A 1 372 ? -20.395 5.828 10.035 1.00 86.00 372 VAL A O 1
ATOM 3078 N N . LYS A 1 373 ? -22.409 5.337 9.151 1.00 88.00 373 LYS A N 1
ATOM 3079 C CA . LYS A 1 373 ? -21.858 4.528 8.057 1.00 88.00 373 LYS A CA 1
ATOM 3080 C C . LYS A 1 373 ? -21.006 5.397 7.131 1.00 88.00 373 LYS A C 1
ATOM 3082 O O . LYS A 1 373 ? -21.472 6.430 6.617 1.00 88.00 373 LYS A O 1
ATOM 3087 N N . SER A 1 374 ? -19.791 4.931 6.862 1.00 92.06 374 SER A N 1
ATOM 3088 C CA . SER A 1 374 ? -18.960 5.474 5.787 1.00 92.06 374 SER A CA 1
ATOM 3089 C C . SER A 1 374 ? -19.672 5.320 4.429 1.00 92.06 374 SER A C 1
ATOM 3091 O O . SER A 1 374 ? -20.568 4.478 4.284 1.00 92.06 374 SER A O 1
ATOM 3093 N N . PRO A 1 375 ? -19.337 6.121 3.400 1.00 93.62 375 PRO A N 1
ATOM 3094 C CA . PRO A 1 375 ? -19.934 5.976 2.076 1.00 93.62 375 PRO A CA 1
ATOM 3095 C C . PRO A 1 375 ? -19.870 4.567 1.488 1.00 93.62 375 PRO A C 1
ATOM 3097 O O . PRO A 1 375 ? -20.824 4.141 0.836 1.00 93.62 375 PRO A O 1
ATOM 3100 N N . ILE A 1 376 ? -18.767 3.843 1.689 1.00 94.69 376 ILE A N 1
ATOM 3101 C CA . ILE A 1 376 ? -18.621 2.469 1.207 1.00 94.69 376 ILE A CA 1
ATOM 3102 C C . ILE A 1 376 ? -19.567 1.546 1.977 1.00 94.69 376 ILE A C 1
ATOM 3104 O O . ILE A 1 376 ? -20.351 0.832 1.352 1.00 94.69 376 ILE A O 1
ATOM 3108 N N . GLU A 1 377 ? -19.580 1.596 3.310 1.00 92.44 377 GLU A N 1
ATOM 3109 C CA . GLU A 1 377 ? -20.500 0.779 4.113 1.00 92.44 377 GLU A CA 1
ATOM 3110 C C . GLU A 1 377 ? -21.964 1.044 3.780 1.00 92.44 377 GLU A C 1
ATOM 3112 O O . GLU A 1 377 ? -22.769 0.118 3.678 1.00 92.44 377 GLU A O 1
ATOM 3117 N N . LEU A 1 378 ? -22.312 2.311 3.575 1.00 89.44 378 LEU A N 1
ATOM 3118 C CA . LEU A 1 378 ? -23.659 2.720 3.231 1.00 89.44 378 LEU A CA 1
ATOM 3119 C C . LEU A 1 378 ? -24.059 2.186 1.850 1.00 89.44 378 LEU A C 1
ATOM 3121 O O . LEU A 1 378 ? -25.077 1.507 1.726 1.00 89.44 378 LEU A O 1
ATOM 3125 N N . VAL A 1 379 ? -23.268 2.450 0.809 1.00 90.31 379 VAL A N 1
ATOM 3126 C CA . VAL A 1 379 ? -23.602 2.079 -0.576 1.00 90.31 379 VAL A CA 1
ATOM 3127 C C . VAL A 1 379 ? -23.546 0.563 -0.778 1.00 90.31 379 VAL A C 1
ATOM 3129 O O . VAL A 1 379 ? -24.527 -0.036 -1.229 1.00 90.31 379 VAL A O 1
ATOM 3132 N N . TYR A 1 380 ? -22.438 -0.078 -0.402 1.00 91.50 380 TYR A N 1
ATOM 3133 C CA . TYR A 1 380 ? -22.257 -1.518 -0.587 1.00 91.50 380 TYR A CA 1
ATOM 3134 C C . TYR A 1 380 ? -23.090 -2.332 0.397 1.00 91.50 380 TYR A C 1
ATOM 3136 O O . TYR A 1 380 ? -23.662 -3.348 0.009 1.00 91.50 380 TYR A O 1
ATOM 3144 N N . GLY A 1 381 ? -23.243 -1.864 1.638 1.00 89.62 381 GLY A N 1
ATOM 3145 C CA . GLY A 1 381 ? -24.162 -2.477 2.589 1.00 89.62 381 GLY A CA 1
ATOM 3146 C C . GLY A 1 381 ? -25.612 -2.395 2.115 1.00 89.62 381 GLY A C 1
ATOM 3147 O O . GLY A 1 381 ? -26.354 -3.355 2.291 1.00 89.62 381 GLY A O 1
ATOM 3148 N N . THR A 1 382 ? -26.046 -1.303 1.464 1.00 86.31 382 THR A N 1
ATOM 3149 C CA . THR A 1 382 ? -27.386 -1.247 0.834 1.00 86.31 382 THR A CA 1
ATOM 3150 C C . THR A 1 382 ? -27.513 -2.278 -0.273 1.00 86.31 382 THR A C 1
ATOM 3152 O O . THR A 1 382 ? -28.459 -3.067 -0.263 1.00 86.31 382 THR A O 1
ATOM 3155 N N . ALA A 1 383 ? -26.556 -2.305 -1.202 1.00 85.19 383 ALA A N 1
ATOM 3156 C CA . ALA A 1 383 ? -26.555 -3.248 -2.315 1.00 85.19 383 ALA A CA 1
ATOM 3157 C C . ALA A 1 383 ? -26.608 -4.701 -1.833 1.00 85.19 383 ALA A C 1
ATOM 3159 O O . ALA A 1 383 ? -27.425 -5.483 -2.311 1.00 85.19 383 ALA A O 1
ATOM 3160 N N . ARG A 1 384 ? -25.815 -5.036 -0.814 1.00 86.50 384 ARG A N 1
ATOM 3161 C CA . ARG A 1 384 ? -25.752 -6.379 -0.245 1.00 86.50 384 ARG A CA 1
ATOM 3162 C C . ARG A 1 384 ? -27.024 -6.763 0.517 1.00 86.50 384 ARG A C 1
ATOM 3164 O O . ARG A 1 384 ? -27.526 -7.864 0.319 1.00 86.50 384 ARG A O 1
ATOM 3171 N N . THR A 1 385 ? -27.588 -5.869 1.336 1.00 84.25 385 THR A N 1
ATOM 3172 C CA . THR A 1 385 ? -28.857 -6.122 2.054 1.00 84.25 385 THR A CA 1
ATOM 3173 C C . THR A 1 385 ? -30.029 -6.315 1.094 1.00 84.25 385 THR A C 1
ATOM 3175 O O . THR A 1 385 ? -30.864 -7.194 1.292 1.00 84.25 385 THR A O 1
ATOM 3178 N N . THR A 1 386 ? -30.093 -5.486 0.051 1.00 78.75 386 THR A N 1
ATOM 3179 C CA . THR A 1 386 ? -31.189 -5.485 -0.930 1.00 78.75 386 THR A CA 1
ATOM 3180 C C . THR A 1 386 ? -31.012 -6.507 -2.046 1.00 78.75 386 THR A C 1
ATOM 3182 O O . THR A 1 386 ? -31.930 -6.698 -2.841 1.00 78.75 386 THR A O 1
ATOM 3185 N N . GLY A 1 387 ? -29.843 -7.138 -2.136 1.00 75.38 387 GLY A N 1
ATOM 3186 C CA . GLY A 1 387 ? -29.512 -8.024 -3.239 1.00 75.38 387 GLY A CA 1
ATOM 3187 C C . GLY A 1 387 ? -29.440 -7.330 -4.603 1.00 75.38 387 GLY A C 1
ATOM 3188 O O . GLY A 1 387 ? -29.716 -7.920 -5.645 1.00 75.38 387 GLY A O 1
ATOM 3189 N N . VAL A 1 388 ? -29.145 -6.029 -4.612 1.00 69.62 388 VAL A N 1
ATOM 3190 C CA . VAL A 1 388 ? -29.143 -5.216 -5.827 1.00 69.62 388 VAL A CA 1
ATOM 3191 C C . VAL A 1 388 ? -27.771 -5.174 -6.451 1.00 69.62 388 VAL A C 1
ATOM 3193 O O . VAL A 1 388 ? -26.808 -4.692 -5.858 1.00 69.62 388 VAL A O 1
ATOM 3196 N N . GLN A 1 389 ? -27.735 -5.513 -7.733 1.00 57.31 389 GLN A N 1
ATOM 3197 C CA . GLN A 1 389 ? -26.641 -5.128 -8.605 1.00 57.31 389 GLN A CA 1
ATOM 3198 C C . GLN A 1 389 ? -27.105 -4.840 -10.030 1.00 57.31 389 GLN A C 1
ATOM 3200 O O . GLN A 1 389 ? -28.058 -5.437 -10.523 1.00 57.31 389 GLN A O 1
ATOM 3205 N N . GLY A 1 390 ? -26.399 -3.928 -10.703 1.00 53.41 390 GLY A N 1
ATOM 3206 C CA . GLY A 1 390 ? -26.542 -3.698 -12.143 1.00 53.41 390 GLY A CA 1
ATOM 3207 C C . GLY A 1 390 ? -27.949 -3.300 -12.597 1.00 53.41 390 GLY A C 1
ATOM 3208 O O . GLY A 1 390 ? -28.521 -3.941 -13.474 1.00 53.41 390 GLY A O 1
ATOM 3209 N N . TRP A 1 391 ? -28.533 -2.258 -12.003 1.00 47.44 391 TRP A N 1
ATOM 3210 C CA . TRP A 1 391 ? -29.842 -1.763 -12.430 1.00 47.44 391 TRP A CA 1
ATOM 3211 C C . TRP A 1 391 ? -29.813 -1.101 -13.813 1.00 47.44 391 TRP A C 1
ATOM 3213 O O . TRP A 1 391 ? -28.953 -0.274 -14.111 1.00 47.44 391 TRP A O 1
ATOM 3223 N N . LYS A 1 392 ? -30.857 -1.403 -14.605 1.00 43.47 392 LYS A N 1
ATOM 3224 C CA . LYS A 1 392 ? -31.056 -1.117 -16.045 1.00 43.47 392 LYS A CA 1
ATOM 3225 C C . LYS A 1 392 ? -30.234 -2.039 -16.948 1.00 43.47 392 LYS A C 1
ATOM 3227 O O . LYS A 1 392 ? -29.546 -2.928 -16.485 1.00 43.47 392 LYS A O 1
ATOM 3232 N N . LYS A 1 393 ? -30.303 -1.805 -18.261 1.00 48.81 393 LYS A N 1
ATOM 3233 C CA . LYS A 1 393 ? -29.466 -2.372 -19.339 1.00 48.81 393 LYS A CA 1
ATOM 3234 C C . LYS A 1 393 ? -27.931 -2.237 -19.112 1.00 48.81 393 LYS A C 1
ATOM 3236 O O . LYS A 1 393 ? -27.169 -2.264 -20.071 1.00 48.81 393 LYS A O 1
ATOM 3241 N N . GLN A 1 394 ? -27.473 -2.015 -17.879 1.00 53.75 394 GLN A N 1
ATOM 3242 C CA . GLN A 1 394 ? -26.102 -1.820 -17.436 1.00 53.75 394 GLN A CA 1
ATOM 3243 C C . GLN A 1 394 ? -25.781 -2.864 -16.362 1.00 53.75 394 GLN A C 1
ATOM 3245 O O . GLN A 1 394 ? -25.890 -2.617 -15.164 1.00 53.75 394 GLN A O 1
ATOM 3250 N N . ASN A 1 395 ? -25.347 -4.037 -16.812 1.00 64.56 395 ASN A N 1
ATOM 3251 C CA . ASN A 1 395 ? -24.860 -5.118 -15.962 1.00 64.56 395 ASN A CA 1
ATOM 3252 C C . ASN A 1 395 ? -23.482 -4.758 -15.387 1.00 64.56 395 ASN A C 1
ATOM 3254 O O . ASN A 1 395 ? -22.540 -5.480 -15.674 1.00 64.56 395 ASN A O 1
ATOM 3258 N N . ASN A 1 396 ? -23.306 -3.628 -14.684 1.00 76.81 396 ASN A N 1
ATOM 3259 C CA . ASN A 1 396 ? -21.996 -3.221 -14.169 1.00 76.81 396 ASN A CA 1
ATOM 3260 C C . ASN A 1 396 ? -21.989 -2.602 -12.760 1.00 76.81 396 ASN A C 1
ATOM 3262 O O . ASN A 1 396 ? -23.008 -2.116 -12.271 1.00 76.81 396 ASN A O 1
ATOM 3266 N N . LEU A 1 397 ? -20.814 -2.625 -12.123 1.00 82.69 397 LEU A N 1
ATOM 3267 C CA . LEU A 1 397 ? -20.570 -2.157 -10.750 1.00 82.69 397 LEU A CA 1
ATOM 3268 C C . LEU A 1 397 ? -20.162 -0.673 -10.648 1.00 82.69 397 LEU A C 1
ATOM 3270 O O . LEU A 1 397 ? -20.011 -0.152 -9.548 1.00 82.69 397 LEU A O 1
ATOM 3274 N N . SER A 1 398 ? -19.970 0.037 -11.768 1.00 86.94 398 SER A N 1
ATOM 3275 C CA . SER A 1 398 ? -19.332 1.370 -11.781 1.00 86.94 398 SER A CA 1
ATOM 3276 C C . SER A 1 398 ? -20.099 2.438 -11.003 1.00 86.94 398 SER A C 1
ATOM 3278 O O . SER A 1 398 ? -19.503 3.374 -10.477 1.00 86.94 398 SER A O 1
ATOM 3280 N N . TRP A 1 399 ? -21.419 2.301 -10.908 1.00 86.38 399 TRP A N 1
ATOM 3281 C CA . TRP A 1 399 ? -22.259 3.242 -10.175 1.00 86.38 399 TRP A CA 1
ATOM 3282 C C . TRP A 1 399 ? -22.048 3.172 -8.653 1.00 86.38 399 TRP A C 1
ATOM 3284 O O . TRP A 1 399 ? -22.176 4.206 -8.007 1.00 86.38 399 TRP A O 1
ATOM 3294 N N . LEU A 1 400 ? -21.685 2.012 -8.085 1.00 89.25 400 LEU A N 1
ATOM 3295 C CA . LEU A 1 400 ? -21.404 1.875 -6.647 1.00 89.25 400 LEU A CA 1
ATOM 3296 C C . LEU A 1 400 ? -20.159 2.683 -6.267 1.00 89.25 400 LEU A C 1
ATOM 3298 O O . LEU A 1 400 ? -20.222 3.525 -5.377 1.00 89.25 400 LEU A O 1
ATOM 3302 N N . LEU A 1 401 ? -19.065 2.498 -7.015 1.00 91.81 401 LEU A N 1
ATOM 3303 C CA . LEU A 1 401 ? -17.828 3.268 -6.847 1.00 91.81 401 LEU A CA 1
ATOM 3304 C C . LEU A 1 401 ? -18.069 4.772 -6.996 1.00 91.81 401 LEU A C 1
ATOM 3306 O O . LEU A 1 401 ? -17.625 5.560 -6.164 1.00 91.81 401 LEU A O 1
ATOM 3310 N N . PHE A 1 402 ? -18.818 5.173 -8.029 1.00 92.00 402 PHE A N 1
ATOM 3311 C CA . PHE A 1 402 ? -19.156 6.578 -8.243 1.00 92.00 402 PHE A CA 1
ATOM 3312 C C . PHE A 1 402 ? -19.952 7.171 -7.073 1.00 92.00 402 PHE A C 1
ATOM 3314 O O . PHE A 1 402 ? -19.663 8.291 -6.660 1.00 92.00 402 PHE A O 1
ATOM 3321 N N . LEU A 1 403 ? -20.933 6.441 -6.528 1.00 91.88 403 LEU A N 1
ATOM 3322 C CA . LEU A 1 403 ? -21.704 6.908 -5.375 1.00 91.88 403 LEU A CA 1
ATOM 3323 C C . LEU A 1 403 ? -20.837 7.037 -4.123 1.00 91.88 403 LEU A C 1
ATOM 3325 O O . LEU A 1 403 ? -20.907 8.071 -3.464 1.00 91.88 403 LEU A O 1
ATOM 3329 N N . SER A 1 404 ? -20.001 6.040 -3.815 1.00 93.75 404 SER A N 1
ATOM 3330 C CA . SER A 1 404 ? -19.096 6.106 -2.660 1.00 93.75 404 SER A CA 1
ATOM 3331 C C . SER A 1 404 ? -18.163 7.316 -2.749 1.00 93.75 404 SER A C 1
ATOM 3333 O O . SER A 1 404 ? -18.072 8.088 -1.792 1.00 93.75 404 SER A O 1
ATOM 3335 N N . LYS A 1 405 ? -17.578 7.559 -3.930 1.00 94.81 405 LYS A N 1
ATOM 3336 C CA . LYS A 1 405 ? -16.750 8.741 -4.193 1.00 94.81 405 LYS A CA 1
ATOM 3337 C C . LYS A 1 405 ? -17.531 10.045 -4.047 1.00 94.81 405 LYS A C 1
ATOM 3339 O O . LYS A 1 405 ? -17.064 10.978 -3.402 1.00 94.81 405 LYS A O 1
ATOM 3344 N N . ASP A 1 406 ? -18.727 10.126 -4.624 1.00 92.94 406 ASP A N 1
ATOM 3345 C CA . ASP A 1 406 ? -19.552 11.338 -4.586 1.00 92.94 406 ASP A CA 1
ATOM 3346 C C . ASP A 1 406 ? -20.060 11.684 -3.173 1.00 92.94 406 ASP A C 1
ATOM 3348 O O . ASP A 1 406 ? -20.320 12.852 -2.875 1.00 92.94 406 ASP A O 1
ATOM 3352 N N . PHE A 1 407 ? -20.156 10.680 -2.298 1.00 91.75 407 PHE A N 1
ATOM 3353 C CA . PHE A 1 407 ? -20.470 10.813 -0.873 1.00 91.75 407 PHE A CA 1
ATOM 3354 C C . PHE A 1 407 ? -19.235 11.073 0.007 1.00 91.75 407 PHE A C 1
ATOM 3356 O O . PHE A 1 407 ? -19.388 11.178 1.225 1.00 91.75 407 PHE A O 1
ATOM 3363 N N . GLY A 1 408 ? -18.042 11.177 -0.590 1.00 92.06 408 GLY A N 1
ATOM 3364 C CA . GLY A 1 408 ? -16.813 11.621 0.072 1.00 92.06 408 GLY A CA 1
ATOM 3365 C C . GLY A 1 408 ? -15.723 10.560 0.259 1.00 92.06 408 GLY A C 1
ATOM 3366 O O . GLY A 1 408 ? -14.662 10.906 0.764 1.00 92.06 408 GLY A O 1
ATOM 3367 N N . GLN A 1 409 ? -15.934 9.300 -0.141 1.00 95.81 409 GLN A N 1
ATOM 3368 C CA . GLN A 1 409 ? -14.941 8.225 0.025 1.00 95.81 409 GLN A CA 1
ATOM 3369 C C . GLN A 1 409 ? -14.550 7.639 -1.336 1.00 95.81 409 GLN A C 1
ATOM 3371 O O . GLN A 1 409 ? -15.209 6.738 -1.860 1.00 95.81 409 GLN A O 1
ATOM 3376 N N . ASP A 1 410 ? -13.480 8.177 -1.927 1.00 95.62 410 ASP A N 1
ATOM 3377 C CA . ASP A 1 410 ? -12.839 7.596 -3.112 1.00 95.62 410 ASP A CA 1
ATOM 3378 C C . ASP A 1 410 ? -11.989 6.398 -2.669 1.00 95.62 410 ASP A C 1
ATOM 3380 O O . ASP A 1 410 ? -10.967 6.571 -2.003 1.00 95.62 410 ASP A O 1
ATOM 3384 N N . LEU A 1 411 ? -12.443 5.179 -2.975 1.00 95.44 411 LEU A N 1
ATOM 3385 C CA . LEU A 1 411 ? -11.740 3.951 -2.602 1.00 95.44 411 LEU A CA 1
ATOM 3386 C C . LEU A 1 411 ? -10.299 4.012 -3.137 1.00 95.44 411 LEU A C 1
ATOM 3388 O O . LEU A 1 411 ? -10.085 4.361 -4.293 1.00 95.44 411 LEU A O 1
ATOM 3392 N N . PHE A 1 412 ? -9.321 3.696 -2.283 1.00 96.75 412 PHE A N 1
ATOM 3393 C CA . PHE A 1 412 ? -7.876 3.775 -2.574 1.00 96.75 412 PHE A CA 1
ATOM 3394 C C . PHE A 1 412 ? -7.272 5.182 -2.690 1.00 96.75 412 PHE A C 1
ATOM 3396 O O . PHE A 1 412 ? -6.079 5.303 -2.963 1.00 96.75 412 PHE A O 1
ATOM 3403 N N . ASN A 1 413 ? -8.050 6.240 -2.444 1.00 96.12 413 ASN A N 1
ATOM 3404 C CA . ASN A 1 413 ? -7.543 7.609 -2.324 1.00 96.12 413 ASN A CA 1
ATOM 3405 C C . ASN A 1 413 ? -8.114 8.303 -1.082 1.00 96.12 413 ASN A C 1
ATOM 3407 O O . ASN A 1 413 ? -9.028 9.130 -1.190 1.00 96.12 413 ASN A O 1
ATOM 3411 N N . PRO A 1 414 ? -7.600 7.970 0.113 1.00 95.88 414 PRO A N 1
ATOM 3412 C CA . PRO A 1 414 ? -7.797 8.804 1.291 1.00 95.88 414 PRO A CA 1
ATOM 3413 C C . PRO A 1 414 ? -7.261 10.229 1.048 1.00 95.88 414 PRO A C 1
ATOM 3415 O O . PRO A 1 414 ? -6.318 10.413 0.277 1.00 95.88 414 PRO A O 1
ATOM 3418 N N . PRO A 1 415 ? -7.842 11.258 1.689 1.00 93.69 415 PRO A N 1
ATOM 3419 C CA . PRO A 1 415 ? -7.408 12.646 1.519 1.00 93.69 415 PRO A CA 1
ATOM 3420 C C . PRO A 1 415 ? -5.996 12.933 2.057 1.00 93.69 415 PRO A C 1
ATOM 3422 O O . PRO A 1 415 ? -5.399 13.935 1.665 1.00 93.69 415 PRO A O 1
ATOM 3425 N N . ASN A 1 416 ? -5.489 12.124 2.991 1.00 93.00 416 ASN A N 1
ATOM 3426 C CA . ASN A 1 416 ? -4.133 12.202 3.542 1.00 93.00 416 ASN A CA 1
ATOM 3427 C C . ASN A 1 416 ? -3.785 10.909 4.313 1.00 93.00 416 ASN A C 1
ATOM 3429 O O . ASN A 1 416 ? -4.625 10.022 4.427 1.00 93.00 416 ASN A O 1
ATOM 3433 N N . ILE A 1 417 ? -2.565 10.838 4.865 1.00 93.31 417 ILE A N 1
ATOM 3434 C CA . ILE A 1 417 ? -2.023 9.688 5.618 1.00 93.31 417 ILE A CA 1
ATOM 3435 C C . ILE A 1 417 ? -2.846 9.277 6.853 1.00 93.31 417 ILE A C 1
ATOM 3437 O O . ILE A 1 417 ? -2.787 8.117 7.258 1.00 93.31 417 ILE A O 1
ATOM 3441 N N . ALA A 1 418 ? -3.646 10.178 7.431 1.00 93.62 418 ALA A N 1
ATOM 3442 C CA . ALA A 1 418 ? -4.520 9.858 8.561 1.00 93.62 418 ALA A CA 1
ATOM 3443 C C . ALA A 1 418 ? -5.788 9.086 8.164 1.00 93.62 418 ALA A C 1
ATOM 3445 O O . ALA A 1 418 ? -6.560 8.712 9.048 1.00 93.62 418 ALA A O 1
ATOM 3446 N N . GLY A 1 419 ? -5.989 8.838 6.866 1.00 95.25 419 GLY A N 1
ATOM 3447 C CA . GLY A 1 419 ? -7.139 8.121 6.335 1.00 95.25 419 GLY A CA 1
ATOM 3448 C C . GLY A 1 419 ? -8.275 9.048 5.912 1.00 95.25 419 GLY A C 1
ATOM 3449 O O . GLY A 1 419 ? -8.087 10.227 5.589 1.00 95.25 419 GLY A O 1
ATOM 3450 N N . TRP A 1 420 ? -9.475 8.487 5.849 1.00 95.25 420 TRP A N 1
ATOM 3451 C CA . TRP A 1 420 ? -10.716 9.180 5.547 1.00 95.25 420 TRP A CA 1
ATOM 3452 C C . TRP A 1 420 ? -11.319 9.860 6.792 1.00 95.25 420 TRP A C 1
ATOM 3454 O O . TRP A 1 420 ? -11.024 9.487 7.927 1.00 95.25 420 TRP A O 1
ATOM 3464 N N . PRO A 1 421 ? -12.219 10.843 6.589 1.00 91.69 421 PRO A N 1
ATOM 3465 C CA . PRO A 1 421 ? -13.107 11.338 7.639 1.00 91.69 421 PRO A CA 1
ATOM 3466 C C . PRO A 1 421 ? -13.820 10.203 8.380 1.00 91.69 421 PRO A C 1
ATOM 3468 O O . PRO A 1 421 ? -14.070 9.141 7.816 1.00 91.69 421 PRO A O 1
ATOM 3471 N N . THR A 1 422 ? -14.227 10.428 9.626 1.00 88.44 422 THR A N 1
ATOM 3472 C CA . THR A 1 422 ? -14.996 9.433 10.394 1.00 88.44 422 THR A CA 1
ATOM 3473 C C . THR A 1 422 ? -16.249 10.047 11.010 1.00 88.44 422 THR A C 1
ATOM 3475 O O . THR A 1 422 ? -16.401 11.268 11.107 1.00 88.44 422 THR A O 1
ATOM 3478 N N . GLY A 1 423 ? -17.198 9.194 11.403 1.00 87.12 423 GLY A N 1
ATOM 3479 C CA . GLY A 1 423 ? -18.386 9.625 12.134 1.00 87.12 423 GLY A CA 1
ATOM 3480 C C . GLY A 1 423 ? -19.191 10.716 11.418 1.00 87.12 423 GLY A C 1
ATOM 3481 O O . GLY A 1 423 ? -19.536 10.591 10.245 1.00 87.12 423 GLY A O 1
ATOM 3482 N N . LYS A 1 424 ? -19.520 11.796 12.134 1.00 86.00 424 LYS A N 1
ATOM 3483 C CA . LYS A 1 424 ? -20.414 12.863 11.646 1.00 86.00 424 LYS A CA 1
ATOM 3484 C C . LYS A 1 424 ? -19.853 13.671 10.475 1.00 86.00 424 LYS A C 1
ATOM 3486 O O . LYS A 1 424 ? -20.630 14.303 9.761 1.00 86.00 424 LYS A O 1
ATOM 3491 N N . GLU A 1 425 ? -18.543 13.646 10.234 1.00 87.50 425 GLU A N 1
ATOM 3492 C CA . GLU A 1 425 ? -17.929 14.382 9.118 1.00 87.50 425 GLU A CA 1
ATOM 3493 C C . GLU A 1 425 ? -18.465 13.923 7.757 1.00 87.50 425 GLU A C 1
ATOM 3495 O O . GLU A 1 425 ? -18.626 14.725 6.833 1.00 87.50 425 GLU A O 1
ATOM 3500 N N . TRP A 1 426 ? -18.874 12.656 7.678 1.00 87.38 426 TRP A N 1
ATOM 3501 C CA . TRP A 1 426 ? -19.558 12.050 6.541 1.00 87.38 426 TRP A CA 1
ATOM 3502 C C . TRP A 1 426 ? -20.883 12.706 6.139 1.00 87.38 426 TRP A C 1
ATOM 3504 O O . TRP A 1 426 ? -21.412 12.428 5.060 1.00 87.38 426 TRP A O 1
ATOM 3514 N N . LEU A 1 427 ? -21.428 13.553 7.007 1.00 82.88 427 LEU A N 1
ATOM 3515 C CA . LEU A 1 427 ? -22.721 14.213 6.856 1.00 82.88 427 LEU A CA 1
ATOM 3516 C C . LEU A 1 427 ? -22.579 15.725 6.690 1.00 82.88 427 LEU A C 1
ATOM 3518 O O . LEU A 1 427 ? -23.576 16.441 6.637 1.00 82.88 427 LEU A O 1
ATOM 3522 N N . SER A 1 428 ? -21.347 16.221 6.605 1.00 82.38 428 SER A N 1
ATOM 3523 C CA . SER A 1 428 ? -21.080 17.642 6.440 1.00 82.38 428 SER A CA 1
ATOM 3524 C C . SER A 1 428 ? -21.423 18.136 5.026 1.00 82.38 428 SER A C 1
ATOM 3526 O O . SER A 1 428 ? -21.258 17.438 4.019 1.00 82.38 428 SER A O 1
ATOM 3528 N N . GLY A 1 429 ? -21.914 19.376 4.947 1.00 81.31 429 GLY A N 1
ATOM 3529 C CA . GLY A 1 429 ? -22.162 20.082 3.689 1.00 81.31 429 GLY A CA 1
ATOM 3530 C C . GLY A 1 429 ? -23.070 19.321 2.717 1.00 81.31 429 GLY A C 1
ATOM 3531 O O . GLY A 1 429 ? -24.158 18.871 3.066 1.00 81.31 429 GLY A O 1
ATOM 3532 N N . GLN A 1 430 ? -22.623 19.188 1.467 1.00 85.38 430 GLN A N 1
ATOM 3533 C CA . GLN A 1 430 ? -23.404 18.564 0.392 1.00 85.38 430 GLN A CA 1
ATOM 3534 C C . GLN A 1 430 ? -23.480 17.030 0.493 1.00 85.38 430 GLN A C 1
ATOM 3536 O O . GLN A 1 430 ? -24.257 16.413 -0.238 1.00 85.38 430 GLN A O 1
ATOM 3541 N N . PHE A 1 431 ? -22.683 16.383 1.355 1.00 84.94 431 PHE A N 1
ATOM 3542 C CA . PHE A 1 431 ? -22.652 14.919 1.423 1.00 84.94 431 PHE A CA 1
ATOM 3543 C C . PHE A 1 431 ? -23.972 14.336 1.926 1.00 84.94 431 PHE A C 1
ATOM 3545 O O . PHE A 1 431 ? -24.444 13.350 1.357 1.00 84.94 431 PHE A O 1
ATOM 3552 N N . LEU A 1 432 ? -24.612 14.967 2.917 1.00 82.06 432 LEU A N 1
ATOM 3553 C CA . LEU A 1 432 ? -25.920 14.535 3.413 1.00 82.06 432 LEU A CA 1
ATOM 3554 C C . LEU A 1 432 ? -26.985 14.607 2.308 1.00 82.06 432 LEU A C 1
ATOM 3556 O O . LEU A 1 432 ? -27.629 13.604 2.014 1.00 82.06 432 LEU A O 1
ATOM 3560 N N . GLU A 1 433 ? -27.116 15.744 1.622 1.00 80.81 433 GLU A N 1
ATOM 3561 C CA . GLU A 1 433 ? -28.090 15.925 0.533 1.00 80.81 433 GLU A CA 1
ATOM 3562 C C . GLU A 1 433 ? -27.887 14.912 -0.609 1.00 80.81 433 GLU A C 1
ATOM 3564 O O . GLU A 1 433 ? -28.843 14.315 -1.122 1.00 80.81 433 GLU A O 1
ATOM 3569 N N . LYS A 1 434 ? -26.628 14.667 -0.997 1.00 86.50 434 LYS A N 1
ATOM 3570 C CA . LYS A 1 434 ? -26.283 13.667 -2.014 1.00 86.50 434 LYS A CA 1
ATOM 3571 C C . LYS A 1 434 ? -26.662 12.262 -1.571 1.00 86.50 434 LYS A C 1
ATOM 3573 O O . LYS A 1 434 ? -27.255 11.534 -2.367 1.00 86.50 434 LYS A O 1
ATOM 3578 N N . ARG A 1 435 ? -26.376 11.890 -0.317 1.00 84.75 435 ARG A N 1
ATOM 3579 C CA . ARG A 1 435 ? -26.815 10.611 0.260 1.00 84.75 435 ARG A CA 1
ATOM 3580 C C . ARG A 1 435 ? -28.331 10.489 0.132 1.00 84.75 435 ARG A C 1
ATOM 3582 O O . ARG A 1 435 ? -28.785 9.545 -0.514 1.00 84.75 435 ARG A O 1
ATOM 3589 N N . MET A 1 436 ? -29.079 11.485 0.624 1.00 75.88 436 MET A N 1
ATOM 3590 C CA . MET A 1 436 ? -30.551 11.542 0.590 1.00 75.88 436 MET A CA 1
ATOM 3591 C C . MET A 1 436 ? -31.127 11.337 -0.808 1.00 75.88 436 MET A C 1
ATOM 3593 O O . MET A 1 436 ? -31.941 10.439 -1.040 1.00 75.88 436 MET A O 1
ATOM 3597 N N . SER A 1 437 ? -30.692 12.154 -1.757 1.00 80.62 437 SER A N 1
ATOM 3598 C CA . SER A 1 437 ? -31.241 12.158 -3.111 1.00 80.62 437 SER A CA 1
ATOM 3599 C C . SER A 1 437 ? -30.819 10.930 -3.924 1.00 80.62 437 SER A C 1
ATOM 3601 O O . SER A 1 437 ? -31.645 10.309 -4.608 1.00 80.62 437 SER A O 1
ATOM 3603 N N . LYS A 1 438 ? -29.539 10.542 -3.860 1.00 84.25 438 LYS A N 1
ATOM 3604 C CA . LYS A 1 438 ? -28.988 9.509 -4.742 1.00 84.25 438 LYS A CA 1
ATOM 3605 C C . LYS A 1 438 ? -29.303 8.103 -4.271 1.00 84.25 438 LYS A C 1
ATOM 3607 O O . LYS A 1 438 ? -29.668 7.293 -5.116 1.00 84.25 438 LYS A O 1
ATOM 3612 N N . LEU A 1 439 ? -29.255 7.792 -2.976 1.00 80.81 439 LEU A N 1
ATOM 3613 C CA . LEU A 1 439 ? -29.630 6.445 -2.525 1.00 80.81 439 LEU A CA 1
ATOM 3614 C C . LEU A 1 439 ? -31.093 6.139 -2.837 1.00 80.81 439 LEU A C 1
ATOM 3616 O O . LEU A 1 439 ? -31.377 5.082 -3.387 1.00 80.81 439 LEU A O 1
ATOM 3620 N N . LYS A 1 440 ? -32.011 7.087 -2.612 1.00 76.56 440 LYS A N 1
ATOM 3621 C CA . LYS A 1 440 ? -33.416 6.935 -3.017 1.00 76.56 440 LYS A CA 1
ATOM 3622 C C . LYS A 1 440 ? -33.551 6.652 -4.512 1.00 76.56 440 LYS A C 1
ATOM 3624 O O . LYS A 1 440 ? -34.262 5.735 -4.915 1.00 76.56 440 LYS A O 1
ATOM 3629 N N . THR A 1 441 ? -32.833 7.404 -5.342 1.00 79.25 441 THR A N 1
ATOM 3630 C CA . THR A 1 441 ? -32.849 7.229 -6.802 1.00 79.25 441 THR A CA 1
ATOM 3631 C C . THR A 1 441 ? -32.287 5.863 -7.221 1.00 79.25 441 THR A C 1
ATOM 3633 O O . THR A 1 441 ? -32.873 5.175 -8.065 1.00 79.25 441 THR A O 1
ATOM 3636 N N . HIS A 1 442 ? -31.176 5.450 -6.608 1.00 79.19 442 HIS A N 1
ATOM 3637 C CA . HIS A 1 442 ? -30.417 4.247 -6.949 1.00 79.19 442 HIS A CA 1
ATOM 3638 C C . HIS A 1 442 ? -30.888 2.967 -6.254 1.00 79.19 442 HIS A C 1
ATOM 3640 O O . HIS A 1 442 ? -30.493 1.904 -6.709 1.00 79.19 442 HIS A O 1
ATOM 3646 N N . PHE A 1 443 ? -31.738 3.047 -5.224 1.00 78.38 443 PHE A N 1
ATOM 3647 C CA . PHE A 1 443 ? -32.274 1.898 -4.477 1.00 78.38 443 PHE A CA 1
ATOM 3648 C C . PHE A 1 443 ? -33.814 1.908 -4.327 1.00 78.38 443 PHE A C 1
ATOM 3650 O O . PHE A 1 443 ? -34.364 1.167 -3.518 1.00 78.38 443 PHE A O 1
ATOM 3657 N N . SER A 1 444 ? -34.551 2.692 -5.130 1.00 75.81 444 SER A N 1
ATOM 3658 C CA . SER A 1 444 ? -36.027 2.739 -5.061 1.00 75.81 444 SER A CA 1
ATOM 3659 C C . SER A 1 444 ? -36.728 1.384 -5.276 1.00 75.81 444 SER A C 1
ATOM 3661 O O . SER A 1 444 ? -36.336 0.578 -6.122 1.00 75.81 444 SER A O 1
ATOM 3663 N N . TYR A 1 445 ? -37.860 1.178 -4.589 1.00 68.38 445 TYR A N 1
ATOM 3664 C CA . TYR A 1 445 ? -38.690 -0.033 -4.692 1.00 68.38 445 TYR A CA 1
ATOM 3665 C C . TYR A 1 445 ? -39.053 -0.426 -6.134 1.00 68.38 445 TYR A C 1
ATOM 3667 O O . TYR A 1 445 ? -38.931 -1.586 -6.523 1.00 68.38 445 TYR A O 1
ATOM 3675 N N . ASN A 1 446 ? -39.442 0.544 -6.968 1.00 69.19 446 ASN A N 1
ATOM 3676 C CA . ASN A 1 446 ? -39.797 0.287 -8.368 1.00 69.19 446 ASN A CA 1
ATOM 3677 C C . ASN A 1 446 ? -38.649 -0.337 -9.163 1.00 69.19 446 ASN A C 1
ATOM 3679 O O . ASN A 1 446 ? -38.874 -1.116 -10.088 1.00 69.19 446 ASN A O 1
ATOM 3683 N N . ASN A 1 447 ? -37.418 0.018 -8.824 1.00 67.38 447 ASN A N 1
ATOM 3684 C CA . ASN A 1 447 ? -36.246 -0.528 -9.472 1.00 67.38 447 ASN A CA 1
ATOM 3685 C C . ASN A 1 447 ? -35.806 -1.866 -8.824 1.00 67.38 447 ASN A C 1
ATOM 3687 O O . ASN A 1 447 ? -35.358 -2.754 -9.553 1.00 67.38 447 ASN A O 1
ATOM 3691 N N . LEU A 1 448 ? -36.025 -2.057 -7.511 1.00 67.31 448 LEU A N 1
ATOM 3692 C CA . LEU A 1 448 ? -35.849 -3.346 -6.812 1.00 67.31 448 LEU A CA 1
ATOM 3693 C C . LEU A 1 448 ? -36.715 -4.427 -7.459 1.00 67.31 448 LEU A C 1
ATOM 3695 O O . LEU A 1 448 ? -36.207 -5.444 -7.931 1.00 67.31 448 LEU A O 1
ATOM 3699 N N . MET A 1 449 ? -38.013 -4.153 -7.593 1.00 66.12 449 MET A N 1
ATOM 3700 C CA . MET A 1 449 ? -38.979 -5.102 -8.150 1.00 66.12 449 MET A CA 1
ATOM 3701 C C . MET A 1 449 ? -38.763 -5.390 -9.637 1.00 66.12 449 MET A C 1
ATOM 3703 O O . MET A 1 449 ? -39.054 -6.492 -10.102 1.00 66.12 449 MET A O 1
ATOM 3707 N N . LYS A 1 450 ? -38.243 -4.425 -10.407 1.00 63.09 450 LYS A N 1
ATOM 3708 C CA . LYS A 1 450 ? -37.851 -4.666 -11.806 1.00 63.09 450 LYS A CA 1
ATOM 3709 C C . LYS A 1 450 ? -36.700 -5.665 -11.901 1.00 63.09 450 LYS A C 1
ATOM 3711 O O . LYS A 1 450 ? -36.703 -6.503 -12.795 1.00 63.09 450 LYS A O 1
ATOM 3716 N N . THR A 1 451 ? -35.750 -5.601 -10.977 1.00 59.88 451 THR A N 1
ATOM 3717 C CA . THR A 1 451 ? -34.546 -6.442 -10.999 1.00 59.88 451 THR A CA 1
ATOM 3718 C C . THR A 1 451 ? -34.857 -7.881 -10.623 1.00 59.88 451 THR A C 1
ATOM 3720 O O . THR A 1 451 ? -34.487 -8.778 -11.374 1.00 59.88 451 THR A O 1
ATOM 3723 N N . TYR A 1 452 ? -35.661 -8.094 -9.577 1.00 58.94 452 TYR A N 1
ATOM 3724 C CA . TYR A 1 452 ? -36.171 -9.422 -9.206 1.00 58.94 452 TYR A CA 1
ATOM 3725 C C . TYR A 1 452 ? -36.881 -10.133 -10.380 1.00 58.94 452 TYR A C 1
ATOM 3727 O O . TYR A 1 452 ? -36.623 -11.298 -10.682 1.00 58.94 452 TYR A O 1
ATOM 3735 N N . LYS A 1 453 ? -37.721 -9.404 -11.132 1.00 59.09 453 LYS A N 1
ATOM 3736 C CA . LYS A 1 453 ? -38.380 -9.927 -12.347 1.00 59.09 453 LYS A CA 1
ATOM 3737 C C . LYS A 1 453 ? -37.423 -10.204 -13.512 1.00 59.09 453 LYS A C 1
ATOM 3739 O O . LYS A 1 453 ? -37.786 -10.929 -14.428 1.00 59.09 453 LYS A O 1
ATOM 3744 N N . THR A 1 454 ? -36.241 -9.590 -13.523 1.00 57.31 454 THR A N 1
ATOM 3745 C CA . THR A 1 454 ? -35.249 -9.791 -14.586 1.00 57.31 454 THR A CA 1
ATOM 3746 C C . THR A 1 454 ? -34.350 -10.991 -14.269 1.00 57.31 454 THR A C 1
ATOM 3748 O O . THR A 1 454 ? -34.045 -11.755 -15.175 1.00 57.31 454 THR A O 1
ATOM 3751 N N . GLU A 1 455 ? -33.992 -11.229 -12.999 1.00 55.12 455 GLU A N 1
ATOM 3752 C CA . GLU A 1 455 ? -33.250 -12.436 -12.577 1.00 55.12 455 GLU A CA 1
ATOM 3753 C C . GLU A 1 455 ? -33.987 -13.734 -12.927 1.00 55.12 455 GLU A C 1
ATOM 3755 O O . GLU A 1 455 ? -33.366 -14.722 -13.304 1.00 55.12 455 GLU A O 1
ATOM 3760 N N . THR A 1 456 ? -35.318 -13.708 -12.891 1.00 52.78 456 THR A N 1
ATOM 3761 C CA . THR A 1 456 ? -36.166 -14.835 -13.300 1.00 52.78 456 THR A CA 1
ATOM 3762 C C . THR A 1 456 ? -36.231 -15.048 -14.822 1.00 52.78 456 THR A C 1
ATOM 3764 O O . THR A 1 456 ? -36.792 -16.050 -15.257 1.00 52.78 456 THR A O 1
ATOM 3767 N N . ALA A 1 457 ? -35.659 -14.151 -15.641 1.00 50.28 457 ALA A N 1
ATOM 3768 C CA . ALA A 1 457 ? -35.867 -14.109 -17.094 1.00 50.28 457 ALA A CA 1
ATOM 3769 C C . ALA A 1 457 ? -34.593 -14.152 -17.972 1.00 50.28 457 ALA A C 1
ATOM 3771 O O . ALA A 1 457 ? -34.721 -14.159 -19.196 1.00 50.28 457 ALA A O 1
ATOM 3772 N N . ILE A 1 458 ? -33.372 -14.157 -17.421 1.00 49.12 458 ILE A N 1
ATOM 3773 C CA . ILE A 1 458 ? -32.151 -14.030 -18.244 1.00 49.12 458 ILE A CA 1
ATOM 3774 C C . ILE A 1 458 ? -31.645 -15.390 -18.755 1.00 49.12 458 ILE A C 1
ATOM 3776 O O . ILE A 1 458 ? -31.162 -16.221 -17.990 1.00 49.12 458 ILE A O 1
ATOM 3780 N N . GLY A 1 459 ? -31.709 -15.549 -20.084 1.00 39.34 459 GLY A N 1
ATOM 3781 C CA . GLY A 1 459 ? -30.854 -16.405 -20.910 1.00 39.34 459 GLY A CA 1
ATOM 3782 C C . GLY A 1 459 ? -29.752 -15.583 -21.602 1.00 39.34 459 GLY A C 1
ATOM 3783 O O . GLY A 1 459 ? -29.903 -14.381 -21.820 1.00 39.34 459 GLY A O 1
ATOM 3784 N N . ASN A 1 460 ? -28.634 -16.252 -21.892 1.00 36.50 460 ASN A N 1
ATOM 3785 C CA . ASN A 1 460 ? -27.313 -15.692 -22.205 1.00 36.50 460 ASN A CA 1
ATOM 3786 C C . ASN A 1 460 ? -27.209 -14.880 -23.506 1.00 36.50 460 ASN A C 1
ATOM 3788 O O . ASN A 1 460 ? -27.675 -15.332 -24.544 1.00 36.50 460 ASN A O 1
ATOM 3792 N N . GLU A 1 461 ? -26.415 -13.801 -23.477 1.00 37.94 461 GLU A N 1
ATOM 3793 C CA . GLU A 1 461 ? -25.584 -13.367 -24.613 1.00 37.94 461 GLU A CA 1
ATOM 3794 C C . GLU A 1 461 ? -24.498 -12.368 -24.156 1.00 37.94 461 GLU A C 1
ATOM 3796 O O . GLU A 1 461 ? -24.808 -11.308 -23.610 1.00 37.94 461 GLU A O 1
ATOM 3801 N N . ILE A 1 462 ? -23.216 -12.674 -24.403 1.00 45.16 462 ILE A N 1
ATOM 3802 C CA . ILE A 1 462 ? -22.126 -11.683 -24.382 1.00 45.16 462 ILE A CA 1
ATOM 3803 C C . ILE A 1 462 ? -21.290 -11.841 -25.654 1.00 45.16 462 ILE A C 1
ATOM 3805 O O . ILE A 1 462 ? -20.887 -12.933 -26.044 1.00 45.16 462 ILE A O 1
ATOM 3809 N N . ASN A 1 463 ? -21.069 -10.703 -26.305 1.00 43.66 463 ASN A N 1
ATOM 3810 C CA . ASN A 1 463 ? -20.536 -10.555 -27.650 1.00 43.66 463 ASN A CA 1
ATOM 3811 C C . ASN A 1 463 ? -18.991 -10.542 -27.633 1.00 43.66 463 ASN A C 1
ATOM 3813 O O . ASN A 1 463 ? -18.380 -9.676 -27.008 1.00 43.66 463 ASN A O 1
ATOM 3817 N N . SER A 1 464 ? -18.363 -11.484 -28.339 1.00 43.03 464 SER A N 1
ATOM 3818 C CA . SER A 1 464 ? -16.931 -11.841 -28.280 1.00 43.03 464 SER A CA 1
ATOM 3819 C C . SER A 1 464 ? -16.000 -11.023 -29.192 1.00 43.03 464 SER A C 1
ATOM 3821 O O . SER A 1 464 ? -14.809 -11.308 -29.304 1.00 43.03 464 SER A O 1
ATOM 3823 N N . LYS A 1 465 ? -16.506 -9.989 -29.870 1.00 44.38 465 LYS A N 1
ATOM 3824 C CA . LYS A 1 465 ? -15.813 -9.406 -31.034 1.00 44.38 465 LYS A CA 1
ATOM 3825 C C . LYS A 1 465 ? -14.696 -8.396 -30.727 1.00 44.38 465 LYS A C 1
ATOM 3827 O O . LYS A 1 465 ? -13.984 -8.010 -31.645 1.00 44.38 465 LYS A O 1
ATOM 3832 N N . LYS A 1 466 ? -14.528 -7.954 -29.474 1.00 47.38 466 LYS A N 1
ATOM 3833 C CA . LYS A 1 466 ? -13.567 -6.889 -29.102 1.00 47.38 466 LYS A CA 1
ATOM 3834 C C . LYS A 1 466 ? -12.205 -7.399 -28.600 1.00 47.38 466 LYS A C 1
ATOM 3836 O O . LYS A 1 466 ? -11.303 -6.597 -28.403 1.00 47.38 466 LYS A O 1
ATOM 3841 N N . ILE A 1 467 ? -12.071 -8.715 -28.423 1.00 49.00 467 ILE A N 1
ATOM 3842 C CA . ILE A 1 467 ? -10.918 -9.383 -27.794 1.00 49.00 467 ILE A CA 1
ATOM 3843 C C . ILE A 1 467 ? -9.760 -9.617 -28.792 1.00 49.00 467 ILE A C 1
ATOM 3845 O O . ILE A 1 467 ? -8.612 -9.745 -28.385 1.00 49.00 467 ILE A O 1
ATOM 3849 N N . ALA A 1 468 ? -10.020 -9.623 -30.104 1.00 49.00 468 ALA A N 1
ATOM 3850 C CA . ALA A 1 468 ? -9.033 -10.044 -31.108 1.00 49.00 468 ALA A CA 1
ATOM 3851 C C . ALA A 1 468 ? -7.797 -9.122 -31.234 1.00 49.00 468 ALA A C 1
ATOM 3853 O O . ALA A 1 468 ? -6.689 -9.623 -31.413 1.00 49.00 468 ALA A O 1
ATOM 3854 N N . ASP A 1 469 ? -7.953 -7.802 -31.083 1.00 50.72 469 ASP A N 1
ATOM 3855 C CA . ASP A 1 469 ? -6.859 -6.842 -31.325 1.00 50.72 469 ASP A CA 1
ATOM 3856 C C . ASP A 1 469 ? -5.869 -6.730 -30.145 1.00 50.72 469 ASP A C 1
ATOM 3858 O O . ASP A 1 469 ? -4.719 -6.325 -30.323 1.00 50.72 469 ASP A O 1
ATOM 3862 N N . GLU A 1 470 ? -6.297 -7.074 -28.925 1.00 54.50 470 GLU A N 1
ATOM 3863 C CA . GLU A 1 470 ? -5.482 -6.976 -27.700 1.00 54.50 470 GLU A CA 1
ATOM 3864 C C . GLU A 1 470 ? -4.507 -8.161 -27.564 1.00 54.50 470 GLU A C 1
ATOM 3866 O O . GLU A 1 470 ? -3.402 -8.013 -27.041 1.00 54.50 470 GLU A O 1
ATOM 3871 N N . TYR A 1 471 ? -4.853 -9.310 -28.154 1.00 63.72 471 TYR A N 1
ATOM 3872 C CA . TYR A 1 471 ? -3.968 -10.472 -28.236 1.00 63.72 471 TYR A CA 1
ATOM 3873 C C . TYR A 1 471 ? -2.843 -10.303 -29.270 1.00 63.72 471 TYR A C 1
ATOM 3875 O O . TYR A 1 471 ? -1.764 -10.859 -29.082 1.00 63.72 471 TYR A O 1
ATOM 3883 N N . GLU A 1 472 ? -3.022 -9.517 -30.337 1.00 80.50 472 GLU A N 1
ATOM 3884 C CA . GLU A 1 472 ? -2.041 -9.470 -31.434 1.00 80.50 472 GLU A CA 1
ATOM 3885 C C . GLU A 1 472 ? -0.692 -8.835 -31.035 1.00 80.50 472 GLU A C 1
ATOM 3887 O O . GLU A 1 472 ? 0.370 -9.274 -31.493 1.00 80.50 472 GLU A O 1
ATOM 3892 N N . TYR A 1 473 ? -0.702 -7.811 -30.171 1.00 87.31 473 TYR A N 1
ATOM 3893 C CA . TYR A 1 473 ? 0.535 -7.181 -29.692 1.00 87.31 473 TYR A CA 1
ATOM 3894 C C . TYR A 1 473 ? 1.323 -8.140 -28.792 1.00 87.31 473 TYR A C 1
ATOM 3896 O O . TYR A 1 473 ? 2.489 -8.414 -29.066 1.00 87.31 473 TYR A O 1
ATOM 3904 N N . ASN A 1 474 ? 0.678 -8.701 -27.763 1.00 88.94 474 ASN A N 1
ATOM 3905 C CA . ASN A 1 474 ? 1.334 -9.588 -26.799 1.00 88.94 474 ASN A CA 1
ATOM 3906 C C . ASN A 1 474 ? 1.807 -10.898 -27.455 1.00 88.94 474 ASN A C 1
ATOM 3908 O O . ASN A 1 474 ? 2.964 -11.276 -27.284 1.00 88.94 474 ASN A O 1
ATOM 3912 N N . VAL A 1 475 ? 0.983 -11.527 -28.304 1.00 89.56 475 VAL A N 1
ATOM 3913 C CA . VAL A 1 475 ? 1.382 -12.722 -29.078 1.00 89.56 475 VAL A CA 1
ATOM 3914 C C . VAL A 1 475 ? 2.555 -12.403 -30.010 1.00 89.56 475 VAL A C 1
ATOM 3916 O O . VAL A 1 475 ? 3.504 -13.181 -30.140 1.00 89.56 475 VAL A O 1
ATOM 3919 N N . GLY A 1 476 ? 2.530 -11.235 -30.657 1.00 92.75 476 GLY A N 1
ATOM 3920 C CA . GLY A 1 476 ? 3.637 -10.786 -31.494 1.00 92.75 476 GLY A CA 1
ATOM 3921 C C . GLY A 1 476 ? 4.923 -10.537 -30.699 1.00 92.75 476 GLY A C 1
ATOM 3922 O O . GLY A 1 476 ? 6.007 -10.835 -31.203 1.00 92.75 476 GLY A O 1
ATOM 3923 N N . LEU A 1 477 ? 4.814 -10.019 -29.475 1.00 93.56 477 LEU A N 1
ATOM 3924 C CA . LEU A 1 477 ? 5.940 -9.761 -28.581 1.00 93.56 477 LEU A CA 1
ATOM 3925 C C . LEU A 1 477 ? 6.570 -11.065 -28.066 1.00 93.56 477 LEU A C 1
ATOM 3927 O O . LEU A 1 477 ? 7.793 -11.213 -28.085 1.00 93.56 477 LEU A O 1
ATOM 3931 N N . GLU A 1 478 ? 5.758 -12.050 -27.684 1.00 93.50 478 GLU A N 1
ATOM 3932 C CA . GLU A 1 478 ? 6.239 -13.388 -27.318 1.00 93.50 478 GLU A CA 1
ATOM 3933 C C . GLU A 1 478 ? 7.006 -14.031 -28.477 1.00 93.50 478 GLU A C 1
ATOM 3935 O O . GLU A 1 478 ? 8.147 -14.483 -28.315 1.00 93.50 478 GLU A O 1
ATOM 3940 N N . LYS A 1 479 ? 6.434 -13.982 -29.690 1.00 95.69 479 LYS A N 1
ATOM 3941 C CA . LYS A 1 479 ? 7.107 -14.462 -30.901 1.00 95.69 479 LYS A CA 1
ATOM 3942 C C . LYS A 1 479 ? 8.418 -13.711 -31.145 1.00 95.69 479 LYS A C 1
ATOM 3944 O O . LYS A 1 479 ? 9.436 -14.340 -31.445 1.00 95.69 479 LYS A O 1
ATOM 3949 N N . PHE A 1 480 ? 8.430 -12.390 -30.965 1.00 96.31 480 PHE A N 1
ATOM 3950 C CA . PHE A 1 480 ? 9.631 -11.565 -31.083 1.00 96.31 480 PHE A CA 1
ATOM 3951 C C . PHE A 1 480 ? 10.749 -12.035 -30.141 1.00 96.31 480 PHE A C 1
ATOM 3953 O O . PHE A 1 480 ? 11.876 -12.218 -30.606 1.00 96.31 480 PHE A O 1
ATOM 3960 N N . TYR A 1 481 ? 10.454 -12.312 -28.868 1.00 97.19 481 TYR A N 1
ATOM 3961 C CA . TYR A 1 481 ? 11.449 -12.824 -27.917 1.00 97.19 481 TYR A CA 1
ATOM 3962 C C . TYR A 1 481 ? 11.858 -14.279 -28.154 1.00 97.19 481 TYR A C 1
ATOM 3964 O O . TYR A 1 481 ? 12.989 -14.650 -27.820 1.00 97.19 481 TYR A O 1
ATOM 3972 N N . SER A 1 482 ? 10.962 -15.116 -28.683 1.00 96.19 482 SER A N 1
ATOM 3973 C CA . SER A 1 482 ? 11.269 -16.515 -29.017 1.00 96.19 482 SER A CA 1
ATOM 3974 C C . SER A 1 482 ? 12.261 -16.621 -30.181 1.00 96.19 482 SER A C 1
ATOM 3976 O O . SER A 1 482 ? 13.174 -17.437 -30.144 1.00 96.19 482 SER A O 1
ATOM 3978 N N . ASN A 1 483 ? 12.167 -15.704 -31.148 1.00 95.50 483 ASN A N 1
ATOM 3979 C CA . ASN A 1 483 ? 13.048 -15.627 -32.315 1.00 95.50 483 ASN A CA 1
ATOM 3980 C C . ASN A 1 483 ? 14.362 -14.871 -32.033 1.00 95.50 483 ASN A C 1
ATOM 3982 O O . ASN A 1 483 ? 14.989 -14.345 -32.953 1.00 95.50 483 ASN A O 1
ATOM 3986 N N . THR A 1 484 ? 14.736 -14.665 -30.768 1.00 96.19 484 THR A N 1
ATOM 3987 C CA . THR A 1 484 ? 15.983 -13.968 -30.412 1.00 96.19 484 THR A CA 1
ATOM 3988 C C . THR A 1 484 ? 17.152 -14.935 -30.491 1.00 96.19 484 THR A C 1
ATOM 3990 O O . THR A 1 484 ? 17.161 -15.956 -29.807 1.00 96.19 484 THR A O 1
ATOM 3993 N N . LEU A 1 485 ? 18.136 -14.603 -31.327 1.00 96.00 485 LEU A N 1
ATOM 3994 C CA . LEU A 1 485 ? 19.341 -15.410 -31.489 1.00 96.00 485 LEU A CA 1
ATOM 3995 C C . LEU A 1 485 ? 20.231 -15.328 -30.241 1.00 96.00 485 LEU A C 1
ATOM 3997 O O . LEU A 1 485 ? 20.175 -14.367 -29.469 1.00 96.00 485 LEU A O 1
ATOM 4001 N N . LYS A 1 486 ? 21.104 -16.322 -30.068 1.00 94.44 486 LYS A N 1
ATOM 4002 C CA . LYS A 1 486 ? 22.143 -16.278 -29.036 1.00 94.44 486 LYS A CA 1
ATOM 4003 C C . LYS A 1 486 ? 23.017 -15.033 -29.224 1.00 94.44 486 LYS A C 1
ATOM 4005 O O . LYS A 1 486 ? 23.401 -14.702 -30.338 1.00 94.44 486 LYS A O 1
ATOM 4010 N N . ASP A 1 487 ? 23.315 -14.354 -28.123 1.00 94.69 487 ASP A N 1
ATOM 4011 C CA . ASP A 1 487 ? 24.074 -13.104 -28.019 1.00 94.69 487 ASP A CA 1
ATOM 4012 C C . ASP A 1 487 ? 23.465 -11.896 -28.771 1.00 94.69 487 ASP A C 1
ATOM 4014 O O . ASP A 1 487 ? 24.086 -10.826 -28.822 1.00 94.69 487 ASP A O 1
ATOM 4018 N N . GLN A 1 488 ? 22.236 -12.026 -29.290 1.00 96.75 488 GLN A N 1
ATOM 4019 C CA . GLN A 1 488 ? 21.418 -10.924 -29.797 1.00 96.75 488 GLN A CA 1
ATOM 4020 C C . GLN A 1 488 ? 20.585 -10.328 -28.657 1.00 96.75 488 GLN A C 1
ATOM 4022 O O . GLN A 1 488 ? 19.941 -11.059 -27.903 1.00 96.75 488 GLN A O 1
ATOM 4027 N N . LEU A 1 489 ? 20.570 -9.000 -28.530 1.00 98.00 489 LEU A N 1
ATOM 4028 C CA . LEU A 1 489 ? 19.691 -8.327 -27.570 1.00 98.00 489 LEU A CA 1
ATOM 4029 C C . LEU A 1 489 ? 18.345 -8.018 -28.217 1.00 98.00 489 LEU A C 1
ATOM 4031 O O . LEU A 1 489 ? 18.290 -7.464 -29.313 1.00 98.00 489 LEU A O 1
ATOM 4035 N N . ALA A 1 490 ? 17.267 -8.326 -27.512 1.00 98.31 490 ALA A N 1
ATOM 4036 C CA . ALA A 1 490 ? 15.919 -7.953 -27.899 1.00 98.31 490 ALA A CA 1
ATOM 4037 C C . ALA A 1 490 ? 15.324 -7.010 -26.851 1.00 98.31 490 ALA A C 1
ATOM 4039 O O . ALA A 1 490 ? 15.376 -7.312 -25.660 1.00 98.31 490 ALA A O 1
ATOM 4040 N N . VAL A 1 491 ? 14.760 -5.885 -27.289 1.00 98.12 491 VAL A N 1
ATOM 4041 C CA . VAL A 1 491 ? 14.141 -4.883 -26.409 1.00 98.12 491 VAL A CA 1
ATOM 4042 C C . VAL A 1 491 ? 12.709 -4.606 -26.874 1.00 98.12 491 VAL A C 1
ATOM 4044 O O . VAL A 1 491 ? 12.481 -4.438 -28.072 1.00 98.12 491 VAL A O 1
ATOM 4047 N N . GLU A 1 492 ? 11.735 -4.561 -25.960 1.00 96.81 492 GLU A N 1
ATOM 4048 C CA . GLU A 1 492 ? 10.348 -4.220 -26.317 1.00 96.81 492 GLU A CA 1
ATOM 4049 C C . GLU A 1 492 ? 10.248 -2.757 -26.758 1.00 96.81 492 GLU A C 1
ATOM 4051 O O . GLU A 1 492 ? 9.750 -2.482 -27.852 1.00 96.81 492 GLU A O 1
ATOM 4056 N N . THR A 1 493 ? 10.745 -1.827 -25.936 1.00 95.50 493 THR A N 1
ATOM 4057 C CA . THR A 1 493 ? 10.843 -0.400 -26.280 1.00 95.50 493 THR A CA 1
ATOM 4058 C C . THR A 1 493 ? 12.011 0.287 -25.569 1.00 95.50 493 THR A C 1
ATOM 4060 O O . THR A 1 493 ? 12.468 -0.142 -24.506 1.00 95.50 493 THR A O 1
ATOM 4063 N N . ILE A 1 494 ? 12.478 1.388 -26.154 1.00 94.62 494 ILE A N 1
ATOM 4064 C CA . ILE A 1 494 ? 13.515 2.260 -25.597 1.00 94.62 494 ILE A CA 1
ATOM 4065 C C . ILE A 1 494 ? 12.920 3.647 -25.422 1.00 94.62 494 ILE A C 1
ATOM 4067 O O . ILE A 1 494 ? 12.299 4.196 -26.333 1.00 94.62 494 ILE A O 1
ATOM 4071 N N . VAL A 1 495 ? 13.141 4.230 -24.251 1.00 92.81 495 VAL A N 1
ATOM 4072 C CA . VAL A 1 495 ? 12.593 5.527 -23.880 1.00 92.81 495 VAL A CA 1
ATOM 4073 C C . VAL A 1 495 ? 13.711 6.422 -23.370 1.00 92.81 495 VAL A C 1
ATOM 4075 O O . VAL A 1 495 ? 14.398 6.112 -22.397 1.00 92.81 495 VAL A O 1
ATOM 4078 N N . ILE A 1 496 ? 13.882 7.579 -24.007 1.00 92.38 496 ILE A N 1
ATOM 4079 C CA . ILE A 1 496 ? 14.797 8.604 -23.513 1.00 92.38 496 ILE A CA 1
ATOM 4080 C C . ILE A 1 496 ? 14.092 9.385 -22.405 1.00 92.38 496 ILE A C 1
ATOM 4082 O O . ILE A 1 496 ? 13.298 10.294 -22.650 1.00 92.38 496 ILE A O 1
ATOM 4086 N N . ASN A 1 497 ? 14.409 9.026 -21.165 1.00 92.62 497 ASN A N 1
ATOM 4087 C CA . ASN A 1 497 ? 13.875 9.680 -19.980 1.00 92.62 497 ASN A CA 1
ATOM 4088 C C . ASN A 1 497 ? 14.382 11.101 -19.833 1.00 92.62 497 ASN A C 1
ATOM 4090 O O . ASN A 1 497 ? 13.626 11.951 -19.373 1.00 92.62 497 ASN A O 1
ATOM 4094 N N . TRP A 1 498 ? 15.640 11.383 -20.197 1.00 91.94 498 TRP A N 1
ATOM 4095 C CA . TRP A 1 498 ? 16.177 12.740 -20.130 1.00 91.94 498 TRP A CA 1
ATOM 4096 C C . TRP A 1 498 ? 17.392 13.026 -21.001 1.00 91.94 498 TRP A C 1
ATOM 4098 O O . TRP A 1 498 ? 18.327 12.236 -21.060 1.00 91.94 498 TRP A O 1
ATOM 4108 N N . ILE A 1 499 ? 17.361 14.211 -21.623 1.00 90.94 499 ILE A N 1
ATOM 4109 C CA . ILE A 1 499 ? 18.467 14.849 -22.337 1.00 90.94 499 ILE A CA 1
ATOM 4110 C C . ILE A 1 499 ? 18.588 16.293 -21.825 1.00 90.94 499 ILE A C 1
ATOM 4112 O O . ILE A 1 499 ? 17.587 17.018 -21.801 1.00 90.94 499 ILE A O 1
ATOM 4116 N N . PRO A 1 500 ? 19.787 16.751 -21.441 1.00 90.88 500 PRO A N 1
ATOM 4117 C CA . PRO A 1 500 ? 20.014 18.147 -21.111 1.00 90.88 500 PRO A CA 1
ATOM 4118 C C . PRO A 1 500 ? 20.111 19.026 -22.363 1.00 90.88 500 PRO A C 1
ATOM 4120 O O . PRO A 1 500 ? 20.737 18.652 -23.352 1.00 90.88 500 PRO A O 1
ATOM 4123 N N . LYS A 1 501 ? 19.539 20.235 -22.302 1.00 89.94 501 LYS A N 1
ATOM 4124 C CA . LYS A 1 501 ? 19.595 21.214 -23.407 1.00 89.94 501 LYS A CA 1
ATOM 4125 C C . LYS A 1 501 ? 21.026 21.651 -23.735 1.00 89.94 501 LYS A C 1
ATOM 4127 O O . LYS A 1 501 ? 21.366 21.863 -24.886 1.00 89.94 501 LYS A O 1
ATOM 4132 N N . ASP A 1 502 ? 21.862 21.755 -22.714 1.00 91.56 502 ASP A N 1
ATOM 4133 C CA . ASP A 1 502 ? 23.242 22.234 -22.740 1.00 91.56 502 ASP A CA 1
ATOM 4134 C C . ASP A 1 502 ? 24.271 21.091 -22.808 1.00 91.56 502 ASP A C 1
ATOM 4136 O O . ASP A 1 502 ? 25.397 21.273 -22.361 1.00 91.56 502 ASP A O 1
ATOM 4140 N N . PHE A 1 503 ? 23.919 19.908 -23.337 1.00 91.75 503 PHE A N 1
ATOM 4141 C CA . PHE A 1 503 ? 24.803 18.725 -23.356 1.00 91.75 503 PHE A CA 1
ATOM 4142 C C . PHE A 1 503 ? 26.238 19.030 -23.830 1.00 91.75 503 PHE A C 1
ATOM 4144 O O . PHE A 1 503 ? 27.192 18.580 -23.200 1.00 91.75 503 PHE A O 1
ATOM 4151 N N . GLU A 1 504 ? 26.392 19.837 -24.887 1.00 90.19 504 GLU A N 1
ATOM 4152 C CA . GLU A 1 504 ? 27.693 20.220 -25.456 1.00 90.19 504 GLU A CA 1
ATOM 4153 C C . GLU A 1 504 ? 28.616 20.914 -24.450 1.00 90.19 504 GLU A C 1
ATOM 4155 O O . GLU A 1 504 ? 29.814 20.654 -24.452 1.00 90.19 504 GLU A O 1
ATOM 4160 N N . THR A 1 505 ? 28.084 21.780 -23.584 1.00 90.94 505 THR A N 1
ATOM 4161 C CA . THR A 1 505 ? 28.882 22.621 -22.671 1.00 90.94 505 THR A CA 1
ATOM 4162 C C . THR A 1 505 ? 28.779 22.177 -21.215 1.00 90.94 505 THR A C 1
ATOM 4164 O O . THR A 1 505 ? 29.602 22.555 -20.373 1.00 90.94 505 THR A O 1
ATOM 4167 N N . ARG A 1 506 ? 27.790 21.334 -20.904 1.00 90.38 506 ARG A N 1
ATOM 4168 C CA . ARG A 1 506 ? 27.500 20.856 -19.562 1.00 90.38 506 ARG A CA 1
ATOM 4169 C C . ARG A 1 506 ? 28.677 20.086 -18.989 1.00 90.38 506 ARG A C 1
ATOM 4171 O O . ARG A 1 506 ? 29.231 19.164 -19.589 1.00 90.38 506 ARG A O 1
ATOM 4178 N N . LYS A 1 507 ? 29.009 20.422 -17.749 1.00 87.81 507 LYS A N 1
ATOM 4179 C CA . LYS A 1 507 ? 29.941 19.649 -16.936 1.00 87.81 507 LYS A CA 1
ATOM 4180 C C . LYS A 1 507 ? 29.285 18.327 -16.518 1.00 87.81 507 LYS A C 1
ATOM 4182 O O . LYS A 1 507 ? 28.223 18.360 -15.906 1.00 87.81 507 LYS A O 1
ATOM 4187 N N . TRP A 1 508 ? 29.951 17.202 -16.792 1.00 86.94 508 TRP A N 1
ATOM 4188 C CA . TRP A 1 508 ? 29.421 15.846 -16.569 1.00 86.94 508 TRP A CA 1
ATOM 4189 C C . TRP A 1 508 ? 28.130 15.587 -17.358 1.00 86.94 508 TRP A C 1
ATOM 4191 O O . TRP A 1 508 ? 27.139 15.117 -16.804 1.00 86.94 508 TRP A O 1
ATOM 4201 N N . ALA A 1 509 ? 28.131 15.932 -18.646 1.00 91.25 509 ALA A N 1
ATOM 4202 C CA . ALA A 1 509 ? 26.980 15.756 -19.522 1.00 91.25 509 ALA A CA 1
ATOM 4203 C C . ALA A 1 509 ? 26.551 14.282 -19.578 1.00 91.25 509 ALA A C 1
ATOM 4205 O O . ALA A 1 509 ? 27.390 13.400 -19.729 1.00 91.25 509 ALA A O 1
ATOM 4206 N N . GLU A 1 510 ? 25.256 14.007 -19.444 1.00 93.06 510 GLU A N 1
ATOM 4207 C CA . GLU A 1 510 ? 24.701 12.655 -19.532 1.00 93.06 510 GLU A CA 1
ATOM 4208 C C . GLU A 1 510 ? 23.257 12.682 -20.022 1.00 93.06 510 GLU A C 1
ATOM 4210 O O . GLU A 1 510 ? 22.573 13.697 -19.900 1.00 93.06 510 GLU A O 1
ATOM 4215 N N . ILE A 1 511 ? 22.811 11.553 -20.554 1.00 94.06 511 ILE A N 1
ATOM 4216 C CA . ILE A 1 511 ? 21.424 11.252 -20.888 1.00 94.06 511 ILE A CA 1
ATOM 4217 C C . ILE A 1 511 ? 20.945 10.091 -20.016 1.00 94.06 511 ILE A C 1
ATOM 4219 O O . ILE A 1 511 ? 21.736 9.219 -19.658 1.00 94.06 511 ILE A O 1
ATOM 4223 N N . ASN A 1 512 ? 19.657 10.072 -19.683 1.00 94.81 512 ASN A N 1
ATOM 4224 C CA . ASN A 1 512 ? 19.004 8.977 -18.965 1.00 94.81 512 ASN A CA 1
ATOM 4225 C C . ASN A 1 512 ? 18.124 8.202 -19.949 1.00 94.81 512 ASN A C 1
ATOM 4227 O O . ASN A 1 512 ? 17.239 8.792 -20.576 1.00 94.81 512 ASN A O 1
ATOM 4231 N N . VAL A 1 513 ? 18.370 6.901 -20.073 1.00 96.00 513 VAL A N 1
ATOM 4232 C CA . VAL A 1 513 ? 17.675 6.012 -21.003 1.00 96.00 513 VAL A CA 1
ATOM 4233 C C . VAL A 1 513 ? 17.070 4.844 -20.233 1.00 96.00 513 VAL A C 1
ATOM 4235 O O . VAL A 1 513 ? 17.753 4.165 -19.468 1.00 96.00 513 VAL A O 1
ATOM 4238 N N . GLY A 1 514 ? 15.778 4.616 -20.444 1.00 96.94 514 GLY A N 1
ATOM 4239 C CA . GLY A 1 514 ? 15.064 3.440 -19.974 1.00 96.94 514 GLY A CA 1
ATOM 4240 C C . GLY A 1 514 ? 14.878 2.425 -21.096 1.00 96.94 514 GLY A C 1
ATOM 4241 O O . GLY A 1 514 ? 14.400 2.763 -22.177 1.00 96.94 514 GLY A O 1
ATOM 4242 N N . PHE A 1 515 ? 15.232 1.178 -20.823 1.00 98.06 515 PHE A N 1
ATOM 4243 C CA . PHE A 1 515 ? 14.999 0.025 -21.683 1.00 98.06 515 PHE A CA 1
ATOM 4244 C C . PHE A 1 515 ? 13.912 -0.828 -21.032 1.00 98.06 515 PHE A C 1
ATOM 4246 O O . PHE A 1 515 ? 14.066 -1.217 -19.876 1.00 98.06 515 PHE A O 1
ATOM 4253 N N . TYR A 1 516 ? 12.819 -1.085 -21.745 1.00 97.75 516 TYR A N 1
ATOM 4254 C CA . TYR A 1 516 ? 11.649 -1.816 -21.251 1.00 97.75 516 TYR A CA 1
ATOM 4255 C C . TYR A 1 516 ? 11.570 -3.176 -21.948 1.00 97.75 516 TYR A C 1
ATOM 4257 O O . TYR A 1 516 ? 11.706 -3.236 -23.173 1.00 97.75 516 TYR A O 1
ATOM 4265 N N . GLY A 1 517 ? 11.394 -4.249 -21.172 1.00 97.75 517 GLY A N 1
ATOM 4266 C CA . GLY A 1 517 ? 11.361 -5.634 -21.646 1.00 97.75 517 GLY A CA 1
ATOM 4267 C C . GLY A 1 517 ? 12.637 -6.026 -22.395 1.00 97.75 517 GLY A C 1
ATOM 4268 O O . GLY A 1 517 ? 12.675 -6.027 -23.627 1.00 97.75 517 GLY A O 1
ATOM 4269 N N . VAL A 1 518 ? 13.705 -6.355 -21.676 1.00 98.50 518 VAL A N 1
ATOM 4270 C CA . VAL A 1 518 ? 15.033 -6.623 -22.245 1.00 98.50 518 VAL A CA 1
ATOM 4271 C C . VAL A 1 518 ? 15.365 -8.107 -22.143 1.00 98.50 518 VAL A C 1
ATOM 4273 O O . VAL A 1 518 ? 15.404 -8.664 -21.052 1.00 98.50 518 VAL A O 1
ATOM 4276 N N . LYS A 1 519 ? 15.692 -8.747 -23.267 1.00 98.31 519 LYS A N 1
ATOM 4277 C CA . LYS A 1 519 ? 16.142 -10.143 -23.318 1.00 98.31 519 LYS A CA 1
ATOM 4278 C C . LYS A 1 519 ? 17.534 -10.249 -23.926 1.00 98.31 519 LYS A C 1
ATOM 4280 O O . LYS A 1 519 ? 17.768 -9.752 -25.027 1.00 98.31 519 LYS A O 1
ATOM 4285 N N . LEU A 1 520 ? 18.428 -10.959 -23.240 1.00 97.81 520 LEU A N 1
ATOM 4286 C CA . LEU A 1 520 ? 19.728 -11.376 -23.765 1.00 97.81 520 LEU A CA 1
ATOM 4287 C C . LEU A 1 520 ? 19.988 -12.821 -23.355 1.00 97.81 520 LEU A C 1
ATOM 4289 O O . LEU A 1 520 ? 20.093 -13.112 -22.160 1.00 97.81 520 LEU A O 1
ATOM 4293 N N . ASN A 1 521 ? 20.161 -13.707 -24.337 1.00 95.56 521 ASN A N 1
ATOM 4294 C CA . ASN A 1 521 ? 20.253 -15.147 -24.086 1.00 95.56 521 ASN A CA 1
ATOM 4295 C C . ASN A 1 521 ? 19.041 -15.618 -23.253 1.00 95.56 521 ASN A C 1
ATOM 4297 O O . ASN A 1 521 ? 17.905 -15.239 -23.546 1.00 95.56 521 ASN A O 1
ATOM 4301 N N . ASP A 1 522 ? 19.285 -16.392 -22.198 1.00 94.25 522 ASP A N 1
ATOM 4302 C CA . ASP A 1 522 ? 18.243 -16.934 -21.318 1.00 94.25 522 ASP A CA 1
ATOM 4303 C C . ASP A 1 522 ? 17.792 -15.952 -20.226 1.00 94.25 522 ASP A C 1
ATOM 4305 O O . ASP A 1 522 ? 16.963 -16.294 -19.387 1.00 94.25 522 ASP A O 1
ATOM 4309 N N . LYS A 1 523 ? 18.346 -14.733 -20.192 1.00 96.69 523 LYS A N 1
ATOM 4310 C CA . LYS A 1 523 ? 18.004 -13.730 -19.181 1.00 96.69 523 LYS A CA 1
ATOM 4311 C C . LYS A 1 523 ? 17.009 -12.714 -19.718 1.00 96.69 523 LYS A C 1
ATOM 4313 O O . LYS A 1 523 ? 17.171 -12.201 -20.828 1.00 96.69 523 LYS A O 1
ATOM 4318 N N . PHE A 1 524 ? 16.040 -12.388 -18.872 1.00 97.50 524 PHE A N 1
ATOM 4319 C CA . PHE A 1 524 ? 15.051 -11.346 -19.093 1.00 97.50 524 PHE A CA 1
ATOM 4320 C C . PHE A 1 524 ? 15.125 -10.315 -17.965 1.00 97.50 524 PHE A C 1
ATOM 4322 O O . PHE A 1 524 ? 15.290 -10.679 -16.800 1.00 97.50 524 PHE A O 1
ATOM 4329 N N . TRP A 1 525 ? 15.017 -9.046 -18.330 1.00 98.12 525 TRP A N 1
ATOM 4330 C CA . TRP A 1 525 ? 14.873 -7.919 -17.425 1.00 98.12 525 TRP A CA 1
ATOM 4331 C C . TRP A 1 525 ? 13.601 -7.175 -17.791 1.00 98.12 525 TRP A C 1
ATOM 4333 O O . TRP A 1 525 ? 13.446 -6.740 -18.931 1.00 98.12 525 TRP A O 1
ATOM 4343 N N . ASP A 1 526 ? 12.736 -6.969 -16.812 1.00 97.19 526 ASP A N 1
ATOM 4344 C CA . ASP A 1 526 ? 11.535 -6.153 -16.947 1.00 97.19 526 ASP A CA 1
ATOM 4345 C C . ASP A 1 526 ? 11.909 -4.739 -17.398 1.00 97.19 526 ASP A C 1
ATOM 4347 O O . ASP A 1 526 ? 11.331 -4.170 -18.325 1.00 97.19 526 ASP A O 1
ATOM 4351 N N . GLY A 1 527 ? 12.977 -4.198 -16.818 1.00 97.75 527 GLY A N 1
ATOM 4352 C CA . GLY A 1 527 ? 13.496 -2.908 -17.221 1.00 97.75 527 GLY A CA 1
ATOM 4353 C C . GLY A 1 527 ? 14.900 -2.625 -16.723 1.00 97.75 527 GLY A C 1
ATOM 4354 O O . GLY A 1 527 ? 15.368 -3.193 -15.734 1.00 97.75 527 GLY A O 1
ATOM 4355 N N . ILE A 1 528 ? 15.575 -1.725 -17.432 1.00 98.25 528 ILE A N 1
ATOM 4356 C CA . ILE A 1 528 ? 16.903 -1.214 -17.091 1.00 98.25 528 ILE A CA 1
ATOM 4357 C C . ILE A 1 528 ? 16.904 0.295 -17.331 1.00 98.25 528 ILE A C 1
ATOM 4359 O O . ILE A 1 528 ? 16.673 0.748 -18.450 1.00 98.25 528 ILE A O 1
ATOM 4363 N N . ASN A 1 529 ? 17.196 1.080 -16.298 1.00 96.94 529 ASN A N 1
ATOM 4364 C CA . ASN A 1 529 ? 17.465 2.508 -16.414 1.00 96.94 529 ASN A CA 1
ATOM 4365 C C . ASN A 1 529 ? 18.975 2.753 -16.289 1.00 96.94 529 ASN A C 1
ATOM 4367 O O . ASN A 1 529 ? 19.607 2.360 -15.307 1.00 96.94 529 ASN A O 1
ATOM 4371 N N . ILE A 1 530 ? 19.556 3.381 -17.307 1.00 95.50 530 ILE A N 1
ATOM 4372 C CA . ILE A 1 530 ? 20.999 3.577 -17.435 1.00 95.50 530 ILE A CA 1
ATOM 4373 C C . ILE A 1 530 ? 21.301 4.984 -17.928 1.00 95.50 530 ILE A C 1
ATOM 4375 O O . ILE A 1 530 ? 20.551 5.575 -18.711 1.00 95.50 530 ILE A O 1
ATOM 4379 N N . ARG A 1 531 ? 22.430 5.525 -17.474 1.00 95.00 531 ARG A N 1
ATOM 4380 C CA . ARG A 1 531 ? 22.922 6.823 -17.919 1.00 95.00 531 ARG A CA 1
ATOM 4381 C C . ARG A 1 531 ? 24.142 6.661 -18.804 1.00 95.00 531 ARG A C 1
ATOM 4383 O O . ARG A 1 531 ? 25.097 5.976 -18.440 1.00 95.00 531 ARG A O 1
ATOM 4390 N N . PHE A 1 532 ? 24.121 7.333 -19.946 1.00 94.75 532 PHE A N 1
ATOM 4391 C CA . PHE A 1 532 ? 25.265 7.440 -20.846 1.00 94.75 532 PHE A CA 1
ATOM 4392 C C . PHE A 1 532 ? 25.741 8.892 -20.844 1.00 94.75 532 PHE A C 1
ATOM 4394 O O . PHE A 1 532 ? 24.927 9.800 -20.981 1.00 94.75 532 PHE A O 1
ATOM 4401 N N . GLY A 1 533 ? 27.039 9.144 -20.689 1.00 92.75 533 GLY A N 1
ATOM 4402 C CA . GLY A 1 533 ? 27.552 10.507 -20.579 1.00 92.75 533 GLY A CA 1
ATOM 4403 C C . GLY A 1 533 ? 29.029 10.686 -20.902 1.00 92.75 533 GLY A C 1
ATOM 4404 O O . GLY A 1 533 ? 29.747 9.750 -21.238 1.00 92.75 533 GLY A O 1
ATOM 4405 N N . THR A 1 534 ? 29.495 11.926 -20.795 1.00 89.88 534 THR A N 1
ATOM 4406 C CA . THR A 1 534 ? 30.872 12.337 -21.076 1.00 89.88 534 THR A CA 1
ATOM 4407 C C . THR A 1 534 ? 31.342 13.436 -20.125 1.00 89.88 534 THR A C 1
ATOM 4409 O O . THR A 1 534 ? 30.575 14.300 -19.694 1.00 89.88 534 THR A O 1
ATOM 4412 N N . ASP A 1 535 ? 32.640 13.426 -19.827 1.00 87.56 535 ASP A N 1
ATOM 4413 C CA . ASP A 1 535 ? 33.300 14.411 -18.962 1.00 87.56 535 ASP A CA 1
ATOM 4414 C C . ASP A 1 535 ? 34.193 15.399 -19.724 1.00 87.56 535 ASP A C 1
ATOM 4416 O O . ASP A 1 535 ? 35.008 16.093 -19.109 1.00 87.56 535 ASP A O 1
ATOM 4420 N N . ILE A 1 536 ? 34.006 15.526 -21.043 1.00 85.50 536 ILE A N 1
ATOM 4421 C CA . ILE A 1 536 ? 34.819 16.394 -21.918 1.00 85.50 536 ILE A CA 1
ATOM 4422 C C . ILE A 1 536 ? 34.903 17.858 -21.475 1.00 85.50 536 ILE A C 1
ATOM 4424 O O . ILE A 1 536 ? 35.950 18.495 -21.613 1.00 85.50 536 ILE A O 1
ATOM 4428 N N . ASN A 1 537 ? 33.861 18.346 -20.804 1.00 83.62 537 ASN A N 1
ATOM 4429 C CA . ASN A 1 537 ? 33.771 19.717 -20.296 1.00 83.62 537 ASN A CA 1
ATOM 4430 C C . ASN A 1 537 ? 34.254 19.883 -18.842 1.00 83.62 537 ASN A C 1
ATOM 4432 O O . ASN A 1 537 ? 34.157 20.964 -18.253 1.00 83.62 537 ASN A O 1
ATOM 4436 N N . SER A 1 538 ? 34.752 18.820 -18.203 1.00 81.38 538 SER A N 1
ATOM 4437 C CA . SER A 1 538 ? 35.163 18.856 -16.798 1.00 81.38 538 SER A CA 1
ATOM 4438 C C . SER A 1 538 ? 36.500 19.579 -16.599 1.00 81.38 538 SER A C 1
ATOM 4440 O O . SER A 1 538 ? 37.565 19.077 -16.950 1.00 81.38 538 SER A O 1
ATOM 4442 N N . LYS A 1 539 ? 36.462 20.747 -15.941 1.00 72.81 539 LYS A N 1
ATOM 4443 C CA . LYS A 1 539 ? 37.662 21.554 -15.626 1.00 72.81 539 LYS A CA 1
ATOM 4444 C C . LYS A 1 539 ? 38.445 21.088 -14.387 1.00 72.81 539 LYS A C 1
ATOM 4446 O O . LYS A 1 539 ? 39.617 21.412 -14.250 1.00 72.81 539 LYS A O 1
ATOM 4451 N N . LYS A 1 540 ? 37.816 20.346 -13.461 1.00 60.03 540 LYS A N 1
ATOM 4452 C CA . LYS A 1 540 ? 38.390 20.042 -12.126 1.00 60.03 540 LYS A CA 1
ATOM 4453 C C . LYS A 1 540 ? 39.300 18.806 -12.079 1.00 60.03 540 LYS A C 1
ATOM 4455 O O . LYS A 1 540 ? 39.964 18.602 -11.070 1.00 60.03 540 LYS A O 1
ATOM 4460 N N . LYS A 1 541 ? 39.308 17.950 -13.107 1.00 62.59 541 LYS A N 1
ATOM 4461 C CA . LYS A 1 541 ? 40.073 16.689 -13.106 1.00 62.59 541 LYS A CA 1
ATOM 4462 C C . LYS A 1 541 ? 40.548 16.358 -14.525 1.00 62.59 541 LYS A C 1
ATOM 4464 O O . LYS A 1 541 ? 39.894 15.576 -15.205 1.00 62.59 541 LYS A O 1
ATOM 4469 N N . GLN A 1 542 ? 41.675 16.933 -14.966 1.00 64.06 542 GLN A N 1
ATOM 4470 C CA . GLN A 1 542 ? 42.206 16.727 -16.329 1.00 64.06 542 GLN A CA 1
ATOM 4471 C C . GLN A 1 542 ? 42.317 15.239 -16.715 1.00 64.06 542 GLN A C 1
ATOM 4473 O O . GLN A 1 542 ? 41.979 14.873 -17.835 1.00 64.06 542 GLN A O 1
ATOM 4478 N N . LYS A 1 543 ? 42.648 14.360 -15.756 1.00 68.62 543 LYS A N 1
ATOM 4479 C CA . LYS A 1 543 ? 42.690 12.897 -15.947 1.00 68.62 543 LYS A CA 1
ATOM 4480 C C . LYS A 1 543 ? 41.360 12.227 -16.331 1.00 68.62 543 LYS A C 1
ATOM 4482 O O . LYS A 1 543 ? 41.369 11.078 -16.755 1.00 68.62 543 LYS A O 1
ATOM 4487 N N . TYR A 1 544 ? 40.223 12.900 -16.151 1.00 70.69 544 TYR A N 1
ATOM 4488 C CA . TYR A 1 544 ? 38.888 12.376 -16.472 1.00 70.69 544 TYR A CA 1
ATOM 4489 C C . TYR A 1 544 ? 38.214 13.131 -17.617 1.00 70.69 544 TYR A C 1
ATOM 4491 O O . TYR A 1 544 ? 37.077 12.822 -17.945 1.00 70.69 544 TYR A O 1
ATOM 4499 N N . LYS A 1 545 ? 38.911 14.076 -18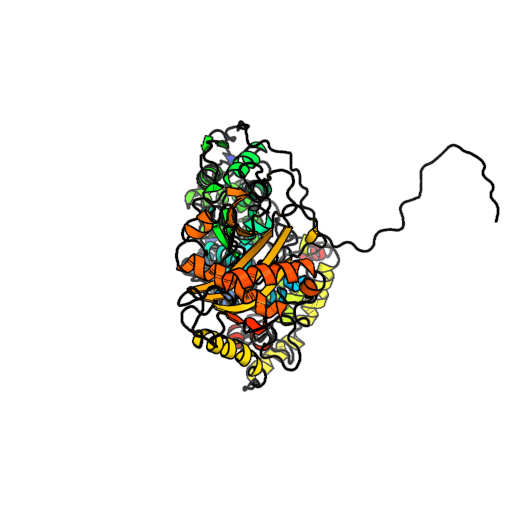.261 1.00 69.31 545 LYS A N 1
ATOM 4500 C CA . LYS A 1 545 ? 38.385 14.869 -19.382 1.00 69.31 545 LYS A CA 1
ATOM 4501 C C . LYS A 1 545 ? 37.934 14.003 -20.570 1.00 69.31 545 LYS A C 1
ATOM 4503 O O . LYS A 1 545 ? 37.177 14.457 -21.400 1.00 69.31 545 LYS A O 1
ATOM 4508 N N . HIS A 1 546 ? 38.347 12.743 -20.659 1.00 73.62 546 HIS A N 1
ATOM 4509 C CA . HIS A 1 546 ? 37.935 11.836 -21.738 1.00 73.62 546 HIS A CA 1
ATOM 4510 C C . HIS A 1 546 ? 37.187 10.600 -21.219 1.00 73.62 546 HIS A C 1
ATOM 4512 O O . HIS A 1 546 ? 37.207 9.553 -21.856 1.00 73.62 546 HIS A O 1
ATOM 4518 N N . LEU A 1 547 ? 36.559 10.694 -20.039 1.00 81.31 547 LEU A N 1
ATOM 4519 C CA . LEU A 1 547 ? 35.711 9.624 -19.515 1.00 81.31 547 LEU A CA 1
ATOM 4520 C C . LEU A 1 547 ? 34.402 9.564 -20.316 1.00 81.31 547 LEU A C 1
ATOM 4522 O O . LEU A 1 547 ? 33.573 10.469 -20.208 1.00 81.31 547 LEU A O 1
ATOM 4526 N N . ASN A 1 548 ? 34.214 8.480 -21.069 1.00 86.12 548 ASN A N 1
ATOM 4527 C CA . ASN A 1 548 ? 32.940 8.110 -21.687 1.00 86.12 548 ASN A CA 1
ATOM 4528 C C . ASN A 1 548 ? 32.133 7.305 -20.669 1.00 86.12 548 ASN A C 1
ATOM 4530 O O . ASN A 1 548 ? 32.315 6.103 -20.527 1.00 86.12 548 ASN A O 1
ATOM 4534 N N . ARG A 1 549 ? 31.312 7.977 -19.871 1.00 89.25 549 ARG A N 1
ATOM 4535 C CA . ARG A 1 549 ? 30.664 7.384 -18.706 1.00 89.25 549 ARG A CA 1
ATOM 4536 C C . ARG A 1 549 ? 29.472 6.517 -19.109 1.00 89.25 549 ARG A C 1
ATOM 4538 O O . ARG A 1 549 ? 28.541 6.994 -19.748 1.00 89.25 549 ARG A O 1
ATOM 4545 N N . VAL A 1 550 ? 29.453 5.284 -18.620 1.00 91.88 550 VAL A N 1
ATOM 4546 C CA . VAL A 1 550 ? 28.214 4.539 -18.365 1.00 91.88 550 VAL A CA 1
ATOM 4547 C C . VAL A 1 550 ? 27.956 4.558 -16.862 1.00 91.88 550 VAL A C 1
ATOM 4549 O O . VAL A 1 550 ? 28.890 4.316 -16.099 1.00 91.88 550 VAL A O 1
ATOM 4552 N N . GLU A 1 551 ? 26.744 4.887 -16.422 1.00 92.75 551 GLU A N 1
ATOM 4553 C CA . GLU A 1 551 ? 26.376 4.942 -15.005 1.00 92.75 551 GLU A CA 1
ATOM 4554 C C . GLU A 1 551 ? 25.057 4.220 -14.718 1.00 92.75 551 GLU A C 1
ATOM 4556 O O . GLU A 1 551 ? 24.074 4.354 -15.446 1.00 92.75 551 GLU A O 1
ATOM 4561 N N . LEU A 1 552 ? 25.066 3.437 -13.640 1.00 93.19 552 LEU A N 1
ATOM 4562 C CA . LEU A 1 552 ? 23.976 2.576 -13.193 1.00 93.19 552 LEU A CA 1
ATOM 4563 C C . LEU A 1 552 ? 23.771 2.745 -11.693 1.00 93.19 552 LEU A C 1
ATOM 4565 O O . LEU A 1 552 ? 24.743 2.850 -10.942 1.00 93.19 552 LEU A O 1
ATOM 4569 N N . HIS A 1 553 ? 22.515 2.721 -11.262 1.00 92.88 553 HIS A N 1
ATOM 4570 C CA . HIS A 1 553 ? 22.138 2.813 -9.856 1.00 92.88 553 HIS A CA 1
ATOM 4571 C C . HIS A 1 553 ? 21.480 1.511 -9.394 1.00 92.88 553 HIS A C 1
ATOM 4573 O O . HIS A 1 553 ? 20.668 0.923 -10.107 1.00 92.88 553 HIS A O 1
ATOM 4579 N N . HIS A 1 554 ? 21.818 1.059 -8.191 1.00 92.88 554 HIS A N 1
ATOM 4580 C CA . HIS A 1 554 ? 21.189 -0.113 -7.588 1.00 92.88 554 HIS A CA 1
ATOM 4581 C C . HIS A 1 554 ? 19.701 0.149 -7.323 1.00 92.88 554 HIS A C 1
ATOM 4583 O O . HIS A 1 554 ? 19.356 1.198 -6.776 1.00 92.88 554 HIS A O 1
ATOM 4589 N N . GLY A 1 555 ? 18.834 -0.788 -7.726 1.00 92.88 555 GLY A N 1
ATOM 4590 C CA . GLY A 1 555 ? 17.376 -0.621 -7.686 1.00 92.88 555 GLY A CA 1
ATOM 4591 C C . GLY A 1 555 ? 16.769 0.020 -8.942 1.00 92.88 555 GLY A C 1
ATOM 4592 O O . GLY A 1 555 ? 15.570 0.267 -8.973 1.00 92.88 555 GLY A O 1
ATOM 4593 N N . TYR A 1 556 ? 17.568 0.291 -9.981 1.00 94.69 556 TYR A N 1
ATOM 4594 C CA . TYR A 1 556 ? 17.112 0.851 -11.266 1.00 94.69 556 TYR A CA 1
ATOM 4595 C C . TYR A 1 556 ? 17.191 -0.162 -12.423 1.00 94.69 556 TYR A C 1
ATOM 4597 O O . TYR A 1 556 ? 17.190 0.199 -13.600 1.00 94.69 556 TYR A O 1
ATOM 4605 N N . SER A 1 557 ? 17.236 -1.447 -12.082 1.00 96.88 557 SER A N 1
ATOM 4606 C CA . SER A 1 557 ? 17.045 -2.576 -12.989 1.00 96.88 557 SER A CA 1
ATOM 4607 C C . SER A 1 557 ? 16.297 -3.683 -12.259 1.00 96.88 557 SER A C 1
ATOM 4609 O O . SER A 1 557 ? 16.490 -3.838 -11.051 1.00 96.88 557 SER A O 1
ATOM 4611 N N . PHE A 1 558 ? 15.489 -4.466 -12.970 1.00 96.62 558 PHE A N 1
ATOM 4612 C CA . PHE A 1 558 ? 14.900 -5.672 -12.397 1.00 96.62 558 PHE A CA 1
ATOM 4613 C C . PHE A 1 558 ? 14.851 -6.824 -13.412 1.00 96.62 558 PHE A C 1
ATOM 4615 O O . PHE A 1 558 ? 14.324 -6.626 -14.507 1.00 96.62 558 PHE A O 1
ATOM 4622 N N . PRO A 1 559 ? 15.385 -8.015 -13.069 1.00 95.81 559 PRO A N 1
ATOM 4623 C CA . PRO A 1 559 ? 16.292 -8.284 -11.941 1.00 95.81 559 PRO A CA 1
ATOM 4624 C C . PRO A 1 559 ? 17.554 -7.401 -11.965 1.00 95.81 559 PRO A C 1
ATOM 4626 O O . PRO A 1 559 ? 17.809 -6.695 -12.936 1.00 95.81 559 PRO A O 1
ATOM 4629 N N . ASP A 1 560 ? 18.377 -7.403 -10.917 1.00 93.50 560 ASP A N 1
ATOM 4630 C CA . ASP A 1 560 ? 19.596 -6.586 -10.950 1.00 93.50 560 ASP A CA 1
ATOM 4631 C C . ASP A 1 560 ? 20.567 -7.041 -12.053 1.00 93.50 560 ASP A C 1
ATOM 4633 O O . ASP A 1 560 ? 20.822 -8.232 -12.257 1.00 93.50 560 ASP A O 1
ATOM 4637 N N . ILE A 1 561 ? 21.136 -6.075 -12.779 1.00 92.62 561 ILE A N 1
ATOM 4638 C CA . ILE A 1 561 ? 22.096 -6.360 -13.858 1.00 92.62 561 ILE A CA 1
ATOM 4639 C C . ILE A 1 561 ? 23.446 -6.863 -13.341 1.00 92.62 561 ILE A C 1
ATOM 4641 O O . ILE A 1 561 ? 24.128 -7.604 -14.048 1.00 92.62 561 ILE A O 1
ATOM 4645 N N . PHE A 1 562 ? 23.839 -6.467 -12.126 1.00 91.19 562 PHE A N 1
ATOM 4646 C CA . PHE A 1 562 ? 25.102 -6.855 -11.516 1.00 91.19 562 PHE A CA 1
ATOM 4647 C C . PHE A 1 562 ? 24.871 -7.863 -10.407 1.00 91.19 562 PHE A C 1
ATOM 4649 O O . PHE A 1 562 ? 24.070 -7.632 -9.507 1.00 91.19 562 PHE A O 1
ATOM 4656 N N . LYS A 1 563 ? 25.657 -8.944 -10.415 1.00 86.25 563 LYS A N 1
ATOM 4657 C CA . LYS A 1 563 ? 25.663 -9.897 -9.292 1.00 86.25 563 LYS A CA 1
ATOM 4658 C C . LYS A 1 563 ? 26.211 -9.280 -8.001 1.00 86.25 563 LYS A C 1
ATOM 4660 O O . LYS A 1 563 ? 25.839 -9.702 -6.913 1.00 86.25 563 LYS A O 1
ATOM 4665 N N . SER A 1 564 ? 27.129 -8.323 -8.131 1.00 84.88 564 SER A N 1
ATOM 4666 C CA . SER A 1 564 ? 27.747 -7.597 -7.022 1.00 84.88 564 SER A CA 1
ATOM 4667 C C . SER A 1 564 ? 27.973 -6.136 -7.401 1.00 84.88 564 SER A C 1
ATOM 4669 O O . SER A 1 564 ? 28.416 -5.816 -8.512 1.00 84.88 564 SER A O 1
ATOM 4671 N N . TRP A 1 565 ? 27.707 -5.255 -6.440 1.00 87.75 565 TRP A N 1
ATOM 4672 C CA . TRP A 1 565 ? 27.963 -3.819 -6.526 1.00 87.75 565 TRP A CA 1
ATOM 4673 C C . TRP A 1 565 ? 29.341 -3.430 -5.962 1.00 87.75 565 TRP A C 1
ATOM 4675 O O . TRP A 1 565 ? 29.592 -2.255 -5.705 1.00 87.75 565 TRP A O 1
ATOM 4685 N N . GLU A 1 566 ? 30.272 -4.375 -5.810 1.00 79.75 566 GLU A N 1
ATOM 4686 C CA . GLU A 1 566 ? 31.664 -4.083 -5.447 1.00 79.75 566 GLU A CA 1
ATOM 4687 C C . GLU A 1 566 ? 32.327 -3.098 -6.436 1.00 79.75 566 GLU A C 1
ATOM 4689 O O . GLU A 1 566 ? 32.089 -3.134 -7.649 1.00 79.75 566 GLU A O 1
ATOM 4694 N N . GLY A 1 567 ? 33.129 -2.163 -5.911 1.00 77.69 567 GLY A N 1
ATOM 4695 C CA . GLY A 1 567 ? 33.743 -1.076 -6.687 1.00 77.69 567 GLY A CA 1
ATOM 4696 C C . GLY A 1 567 ? 32.796 0.080 -7.051 1.00 77.69 567 GLY A C 1
ATOM 4697 O O . GLY A 1 567 ? 33.202 1.003 -7.765 1.00 77.69 567 GLY A O 1
ATOM 4698 N N . SER A 1 568 ? 31.552 0.042 -6.568 1.00 86.31 568 SER A N 1
ATOM 4699 C CA . SER A 1 568 ? 30.587 1.148 -6.637 1.00 86.31 568 SER A CA 1
ATOM 4700 C C . SER A 1 568 ? 30.824 2.151 -5.506 1.00 86.31 568 SER A C 1
ATOM 4702 O O . SER A 1 568 ? 31.455 1.833 -4.500 1.00 86.31 568 SER A O 1
ATOM 4704 N N . TRP A 1 569 ? 30.309 3.369 -5.646 1.00 86.38 569 TRP A N 1
ATOM 4705 C CA . TRP A 1 569 ? 30.322 4.375 -4.577 1.00 86.38 569 TRP A CA 1
ATOM 4706 C C . TRP A 1 569 ? 28.895 4.783 -4.224 1.00 86.38 569 TRP A C 1
ATOM 4708 O O . TRP A 1 569 ? 27.972 4.607 -5.014 1.00 86.38 569 TRP A O 1
ATOM 4718 N N . ILE A 1 570 ? 28.708 5.340 -3.032 1.00 84.12 570 ILE A N 1
ATOM 4719 C CA . ILE A 1 570 ? 27.407 5.847 -2.595 1.00 84.12 570 ILE A CA 1
ATOM 4720 C C . ILE A 1 570 ? 27.239 7.275 -3.123 1.00 84.12 570 ILE A C 1
ATOM 4722 O O . ILE A 1 570 ? 28.080 8.141 -2.869 1.00 84.12 570 ILE A O 1
ATOM 4726 N N . SER A 1 571 ? 26.163 7.531 -3.868 1.00 75.75 571 SER A N 1
ATOM 4727 C CA . SER A 1 571 ? 25.788 8.895 -4.257 1.00 75.75 571 SER A CA 1
ATOM 4728 C C . SER A 1 571 ? 25.314 9.673 -3.030 1.00 75.75 571 SER A C 1
ATOM 4730 O O . SER A 1 571 ? 24.415 9.221 -2.330 1.00 75.75 571 SER A O 1
ATOM 4732 N N . SER A 1 572 ? 25.860 10.864 -2.780 1.00 66.56 572 SER A N 1
ATOM 4733 C CA . SER A 1 572 ? 25.413 11.713 -1.665 1.00 66.56 572 SER A CA 1
ATOM 4734 C C . SER A 1 572 ? 24.007 12.294 -1.856 1.00 66.56 572 SER A C 1
ATOM 4736 O O . SER A 1 572 ? 23.443 12.828 -0.906 1.00 66.56 572 SER A O 1
ATOM 4738 N N . TRP A 1 573 ? 23.451 12.225 -3.071 1.00 68.56 573 TRP A N 1
ATOM 4739 C CA . TRP A 1 573 ? 22.131 12.778 -3.378 1.00 68.56 573 TRP A CA 1
ATOM 4740 C C . TRP A 1 573 ? 20.999 11.813 -3.005 1.00 68.56 573 TRP A C 1
ATOM 4742 O O . TRP A 1 573 ? 20.096 12.217 -2.286 1.00 68.56 573 TRP A O 1
ATOM 4752 N N . ASN A 1 574 ? 21.101 10.535 -3.398 1.00 70.88 574 ASN A N 1
ATOM 4753 C CA . ASN A 1 574 ? 20.049 9.530 -3.148 1.00 70.88 574 ASN A CA 1
ATOM 4754 C C . ASN A 1 574 ? 20.509 8.358 -2.270 1.00 70.88 574 ASN A C 1
ATOM 4756 O O . ASN A 1 574 ? 19.772 7.398 -2.050 1.00 70.88 574 ASN A O 1
ATOM 4760 N N . GLY A 1 575 ? 21.771 8.355 -1.844 1.00 79.19 575 GLY A N 1
ATOM 4761 C CA . GLY A 1 575 ? 22.341 7.303 -1.011 1.00 79.19 575 GLY A CA 1
ATOM 4762 C C . GLY A 1 575 ? 22.392 5.918 -1.652 1.00 79.19 575 GLY A C 1
ATOM 4763 O O . GLY A 1 575 ? 22.628 4.977 -0.914 1.00 79.19 575 GLY A O 1
ATOM 4764 N N . HIS A 1 576 ? 22.139 5.740 -2.957 1.00 86.12 576 HIS A N 1
ATOM 4765 C CA . HIS A 1 576 ? 22.256 4.435 -3.628 1.00 86.12 576 HIS A CA 1
ATOM 4766 C C . HIS A 1 576 ? 23.696 4.148 -4.047 1.00 86.12 576 HIS A C 1
ATOM 4768 O O . HIS A 1 576 ? 24.469 5.078 -4.305 1.00 86.12 576 HIS A O 1
ATOM 4774 N N . TYR A 1 577 ? 24.035 2.861 -4.173 1.00 90.81 577 TYR A N 1
ATOM 4775 C CA . TYR A 1 577 ? 25.228 2.483 -4.912 1.00 90.81 577 TYR A CA 1
ATOM 4776 C C . TYR A 1 577 ? 25.078 2.899 -6.372 1.00 90.81 577 TYR A C 1
ATOM 4778 O O . TYR A 1 577 ? 24.130 2.514 -7.056 1.00 90.81 577 TYR A O 1
ATOM 4786 N N . SER A 1 578 ? 26.042 3.690 -6.821 1.00 90.31 578 SER A N 1
ATOM 4787 C CA . SER A 1 578 ? 26.265 4.053 -8.206 1.00 90.31 578 SER A CA 1
ATOM 4788 C C . SER A 1 578 ? 27.504 3.333 -8.704 1.00 90.31 578 SER A C 1
ATOM 4790 O O . SER A 1 578 ? 28.562 3.376 -8.070 1.00 90.31 578 SER A O 1
ATOM 4792 N N . TRP A 1 579 ? 27.389 2.718 -9.870 1.00 91.81 579 TRP A N 1
ATOM 4793 C CA . TRP A 1 579 ? 28.517 2.153 -10.588 1.00 91.81 579 TRP A CA 1
ATOM 4794 C C . TRP A 1 579 ? 28.734 2.928 -11.882 1.00 91.81 579 TRP A C 1
ATOM 4796 O O . TRP A 1 579 ? 27.782 3.197 -12.608 1.00 91.81 579 TRP A O 1
ATOM 4806 N N . ASN A 1 580 ? 29.987 3.279 -12.177 1.00 89.38 580 ASN A N 1
ATOM 4807 C CA . ASN A 1 580 ? 30.379 3.893 -13.435 1.00 89.38 580 ASN A CA 1
ATOM 4808 C C . ASN A 1 580 ? 31.767 3.455 -13.878 1.00 89.38 580 ASN A C 1
ATOM 4810 O O . ASN A 1 580 ? 32.644 3.086 -13.085 1.00 89.38 580 ASN A O 1
ATOM 4814 N N . SER A 1 581 ? 31.948 3.511 -15.187 1.00 89.38 581 SER A N 1
ATOM 4815 C CA . SER A 1 581 ? 33.191 3.183 -15.864 1.00 89.38 581 SER A CA 1
ATOM 4816 C C . SER A 1 581 ? 33.290 3.973 -17.164 1.00 89.38 581 SER A C 1
ATOM 4818 O O . SER A 1 581 ? 32.269 4.462 -17.657 1.00 89.38 581 SER A O 1
ATOM 4820 N N . SER A 1 582 ? 34.509 4.092 -17.708 1.00 88.50 582 SER A N 1
ATOM 4821 C CA . SER A 1 582 ? 34.626 4.401 -19.133 1.00 88.50 582 SER A CA 1
ATOM 4822 C C . SER A 1 582 ? 34.094 3.225 -19.921 1.00 88.50 582 SER A C 1
ATOM 4824 O O . SER A 1 582 ? 34.442 2.078 -19.639 1.00 88.50 582 SER A O 1
ATOM 4826 N N . PHE A 1 583 ? 33.287 3.525 -20.917 1.00 81.88 583 PHE A N 1
ATOM 4827 C CA . PHE A 1 583 ? 32.690 2.543 -21.781 1.00 81.88 583 PHE A CA 1
ATOM 4828 C C . PHE A 1 583 ? 32.384 3.188 -23.145 1.00 81.88 583 PHE A C 1
ATOM 4830 O O . PHE A 1 583 ? 31.777 4.261 -23.173 1.00 81.88 583 PHE A O 1
ATOM 4837 N N . PRO A 1 584 ? 32.782 2.565 -24.268 1.00 73.00 584 PRO A N 1
ATOM 4838 C CA . PRO A 1 584 ? 33.594 1.344 -24.366 1.00 73.00 584 PRO A CA 1
ATOM 4839 C C . PRO A 1 584 ? 35.097 1.565 -24.100 1.00 73.00 584 PRO A C 1
ATOM 4841 O O . PRO A 1 584 ? 35.776 0.623 -23.700 1.00 73.00 584 PRO A O 1
ATOM 4844 N N . GLU A 1 585 ? 35.602 2.796 -24.242 1.00 79.81 585 GLU A N 1
ATOM 4845 C CA . GLU A 1 585 ? 37.019 3.140 -24.037 1.00 79.81 585 GLU A CA 1
ATOM 4846 C C . GLU A 1 585 ? 37.220 4.405 -23.181 1.00 79.81 585 GLU A C 1
ATOM 4848 O O . GLU A 1 585 ? 36.297 5.198 -22.958 1.00 79.81 585 GLU A O 1
ATOM 4853 N N . GLY A 1 586 ? 38.449 4.596 -22.683 1.00 83.75 586 GLY A N 1
ATOM 4854 C CA . GLY A 1 586 ? 38.894 5.777 -21.933 1.00 83.75 586 GLY A CA 1
ATOM 4855 C C . GLY A 1 586 ? 39.384 5.494 -20.498 1.00 83.75 586 GLY A C 1
ATOM 4856 O O . GLY A 1 586 ? 39.647 4.345 -20.118 1.00 83.75 586 GLY A O 1
ATOM 4857 N N . PRO A 1 587 ? 39.557 6.534 -19.664 1.00 82.62 587 PRO A N 1
ATOM 4858 C CA . PRO A 1 587 ? 40.037 6.390 -18.288 1.00 82.62 587 PRO A CA 1
ATOM 4859 C C . PRO A 1 587 ? 39.040 5.620 -17.413 1.00 82.62 587 PRO A C 1
ATOM 4861 O O . PRO A 1 587 ? 37.866 5.943 -17.417 1.00 82.62 587 PRO A O 1
ATOM 4864 N N . ARG A 1 588 ? 39.481 4.681 -16.563 1.00 84.25 588 ARG A N 1
ATOM 4865 C CA . ARG A 1 588 ? 38.609 3.827 -15.712 1.00 84.25 588 ARG A CA 1
ATOM 4866 C C . ARG A 1 588 ? 37.881 2.682 -16.434 1.00 84.25 588 ARG A C 1
ATOM 4868 O O . ARG A 1 588 ? 36.973 2.088 -15.846 1.00 84.25 588 ARG A O 1
ATOM 4875 N N . THR A 1 589 ? 38.288 2.323 -17.653 1.00 87.56 589 THR A N 1
ATOM 4876 C CA . THR A 1 589 ? 37.760 1.142 -18.376 1.00 87.56 589 THR A CA 1
ATOM 4877 C C . THR A 1 589 ? 38.021 -0.175 -17.626 1.00 87.56 589 THR A C 1
ATOM 4879 O O . THR A 1 589 ? 37.306 -1.155 -17.816 1.00 87.56 589 THR A O 1
ATOM 4882 N N . GLN A 1 590 ? 38.981 -0.220 -16.691 1.00 87.69 590 GLN A N 1
ATOM 4883 C CA . GLN A 1 590 ? 39.198 -1.397 -15.843 1.00 87.69 590 GLN A CA 1
ATOM 4884 C C . GLN A 1 590 ? 37.951 -1.811 -15.044 1.00 87.69 590 GLN A C 1
ATOM 4886 O O . GLN A 1 590 ? 37.741 -3.002 -14.841 1.00 87.69 590 GLN A O 1
ATOM 4891 N N . ASN A 1 591 ? 37.090 -0.859 -14.654 1.00 88.12 591 ASN A N 1
ATOM 4892 C CA . ASN A 1 591 ? 35.844 -1.162 -13.944 1.00 88.12 591 ASN A CA 1
ATOM 4893 C C . ASN A 1 591 ? 34.875 -1.955 -14.833 1.00 88.12 591 ASN A C 1
ATOM 4895 O O . ASN A 1 591 ? 34.257 -2.908 -14.365 1.00 88.12 591 ASN A O 1
ATOM 4899 N N . PHE A 1 592 ? 34.755 -1.581 -16.109 1.00 89.44 592 PHE A N 1
ATOM 4900 C CA . PHE A 1 592 ? 34.001 -2.322 -17.114 1.00 89.44 592 PHE A CA 1
ATOM 4901 C C . PHE A 1 592 ? 34.639 -3.690 -17.371 1.00 89.44 592 PHE A C 1
ATOM 4903 O O . PHE A 1 592 ? 33.944 -4.702 -17.347 1.00 89.44 592 PHE A O 1
ATOM 4910 N N . ASN A 1 593 ? 35.966 -3.750 -17.527 1.00 89.12 593 ASN A N 1
ATOM 4911 C CA . ASN A 1 593 ? 36.697 -5.001 -17.763 1.00 89.12 593 ASN A CA 1
ATOM 4912 C C . ASN A 1 593 ? 36.610 -6.001 -16.601 1.00 89.12 593 ASN A C 1
ATOM 4914 O O . ASN A 1 593 ? 36.689 -7.203 -16.850 1.00 89.12 593 ASN A O 1
ATOM 4918 N N . ALA A 1 594 ? 36.414 -5.521 -15.371 1.00 90.00 594 ALA A N 1
ATOM 4919 C CA . ALA A 1 594 ? 36.197 -6.353 -14.190 1.00 90.00 594 ALA A CA 1
ATOM 4920 C C . ALA A 1 594 ? 34.818 -7.039 -14.174 1.00 90.00 594 ALA A C 1
ATOM 4922 O O . ALA A 1 594 ? 34.631 -8.013 -13.446 1.00 90.00 594 ALA A O 1
ATOM 4923 N N . LYS A 1 595 ? 33.845 -6.566 -14.968 1.00 91.00 595 LYS A N 1
ATOM 4924 C CA . LYS A 1 595 ? 32.530 -7.208 -15.080 1.00 91.00 595 LYS A CA 1
ATOM 4925 C C . LYS A 1 595 ? 32.616 -8.517 -15.867 1.00 91.00 595 LYS A C 1
ATOM 4927 O O . LYS A 1 595 ? 33.454 -8.706 -16.758 1.00 91.00 595 LYS A O 1
ATOM 4932 N N . SER A 1 596 ? 31.707 -9.437 -15.561 1.00 92.12 596 SER A N 1
ATOM 4933 C CA . SER A 1 596 ? 31.618 -10.727 -16.246 1.00 92.12 596 SER A CA 1
ATOM 4934 C C . SER A 1 596 ? 31.409 -10.550 -17.754 1.00 92.12 596 SER A C 1
ATOM 4936 O O . SER A 1 596 ? 30.969 -9.503 -18.235 1.00 92.12 596 SER A O 1
ATOM 4938 N N . LYS A 1 597 ? 31.713 -11.592 -18.537 1.00 91.50 597 LYS A N 1
ATOM 4939 C CA . LYS A 1 597 ? 31.516 -11.558 -19.996 1.00 91.50 597 LYS A CA 1
ATOM 4940 C C . LYS A 1 597 ? 30.061 -11.229 -20.369 1.00 91.50 597 LYS A C 1
ATOM 4942 O O . LYS A 1 597 ? 29.850 -10.438 -21.280 1.00 91.50 597 LYS A O 1
ATOM 4947 N N . SER A 1 598 ? 29.081 -11.786 -19.649 1.00 92.19 598 SER A N 1
ATOM 4948 C CA . SER A 1 598 ? 27.654 -11.533 -19.895 1.00 92.19 598 SER A CA 1
ATOM 4949 C C . SER A 1 598 ? 27.226 -10.109 -19.540 1.00 92.19 598 SER A C 1
ATOM 4951 O O . SER A 1 598 ? 26.459 -9.512 -20.284 1.00 92.19 598 SER A O 1
ATOM 4953 N N . GLU A 1 599 ? 27.729 -9.549 -18.434 1.00 93.75 599 GLU A N 1
ATOM 4954 C CA . GLU A 1 599 ? 27.427 -8.162 -18.039 1.00 93.75 599 GLU A CA 1
ATOM 4955 C C . GLU A 1 599 ? 28.024 -7.173 -19.045 1.00 93.75 599 GLU A C 1
ATOM 4957 O O . GLU A 1 599 ? 27.350 -6.244 -19.479 1.00 93.75 599 GLU A O 1
ATOM 4962 N N . ARG A 1 600 ? 29.270 -7.405 -19.480 1.00 92.25 600 ARG A N 1
ATOM 4963 C CA . ARG A 1 600 ? 29.907 -6.589 -20.522 1.00 92.25 600 ARG A CA 1
ATOM 4964 C C . ARG A 1 600 ? 29.155 -6.660 -21.844 1.00 92.25 600 ARG A C 1
ATOM 4966 O O . ARG A 1 600 ? 28.927 -5.620 -22.452 1.00 92.25 600 ARG A O 1
ATOM 4973 N N . LEU A 1 601 ? 28.751 -7.862 -22.265 1.00 93.88 601 LEU A N 1
ATOM 4974 C CA . LEU A 1 601 ? 27.957 -8.041 -23.479 1.00 93.88 601 LEU A CA 1
ATOM 4975 C C . LEU A 1 601 ? 26.630 -7.276 -23.392 1.00 93.88 601 LEU A C 1
ATOM 4977 O O . LEU A 1 601 ? 26.287 -6.578 -24.337 1.00 93.88 601 LEU A O 1
ATOM 4981 N N . LEU A 1 602 ? 25.922 -7.344 -22.260 1.00 95.69 602 LEU A N 1
ATOM 4982 C CA . LEU A 1 602 ? 24.681 -6.593 -22.060 1.00 95.69 602 LEU A CA 1
ATOM 4983 C C . LEU A 1 602 ? 24.895 -5.083 -22.219 1.00 95.69 602 LEU A C 1
ATOM 4985 O O . LEU A 1 602 ? 24.175 -4.455 -22.985 1.00 95.69 602 LEU A O 1
ATOM 4989 N N . LEU A 1 603 ? 25.901 -4.505 -21.557 1.00 94.38 603 LEU A N 1
ATOM 4990 C CA . LEU A 1 603 ? 26.199 -3.069 -21.663 1.00 94.38 603 LEU A CA 1
ATOM 4991 C C . LEU A 1 603 ? 26.567 -2.653 -23.098 1.00 94.38 603 LEU A C 1
ATOM 4993 O O . LEU A 1 603 ? 26.109 -1.612 -23.568 1.00 94.38 603 LEU A O 1
ATOM 4997 N N . ILE A 1 604 ? 27.333 -3.493 -23.809 1.00 93.75 604 ILE A N 1
ATOM 4998 C CA . ILE A 1 604 ? 27.625 -3.330 -25.244 1.00 93.75 604 ILE A CA 1
ATOM 4999 C C . ILE A 1 604 ? 26.340 -3.285 -26.056 1.00 93.75 604 ILE A C 1
ATOM 5001 O O . ILE A 1 604 ? 26.122 -2.340 -26.814 1.00 93.75 604 ILE A O 1
ATOM 5005 N N . ARG A 1 605 ? 25.468 -4.272 -25.868 1.00 95.38 605 ARG A N 1
ATOM 5006 C CA . ARG A 1 605 ? 24.225 -4.363 -26.622 1.00 95.38 605 ARG A CA 1
ATOM 5007 C C . ARG A 1 605 ? 23.264 -3.221 -26.302 1.00 95.38 605 ARG A C 1
ATOM 5009 O O . ARG A 1 605 ? 22.667 -2.684 -27.224 1.00 95.38 605 ARG A O 1
ATOM 5016 N N . LEU A 1 606 ? 23.149 -2.793 -25.045 1.00 96.25 606 LEU A N 1
ATOM 5017 C CA . LEU A 1 606 ? 22.298 -1.659 -24.667 1.00 96.25 606 LEU A CA 1
ATOM 5018 C C . LEU A 1 606 ? 22.712 -0.376 -25.399 1.00 96.25 606 LEU A C 1
ATOM 5020 O O . LEU A 1 606 ? 21.853 0.315 -25.939 1.00 96.25 606 LEU A O 1
ATOM 5024 N N . LEU A 1 607 ? 24.018 -0.092 -25.492 1.00 94.62 607 LEU A N 1
ATOM 5025 C CA . LEU A 1 607 ? 24.503 1.050 -26.270 1.00 94.62 607 LEU A CA 1
ATOM 5026 C C . LEU A 1 607 ? 24.243 0.872 -27.771 1.00 94.62 607 LEU A C 1
ATOM 5028 O O . LEU A 1 607 ? 23.732 1.792 -28.398 1.00 94.62 607 LEU A O 1
ATOM 5032 N N . GLN A 1 608 ? 24.526 -0.307 -28.337 1.00 94.06 608 GLN A N 1
ATOM 5033 C CA . GLN A 1 608 ? 24.244 -0.602 -29.751 1.00 94.06 608 GLN A CA 1
ATOM 5034 C C . GLN A 1 608 ? 22.759 -0.450 -30.098 1.00 94.06 608 GLN A C 1
ATOM 5036 O O . GLN A 1 608 ? 22.420 0.010 -31.180 1.00 94.06 608 GLN A O 1
ATOM 5041 N N . THR A 1 609 ? 21.858 -0.743 -29.161 1.00 94.00 609 THR A N 1
ATOM 5042 C CA . THR A 1 609 ? 20.413 -0.634 -29.412 1.00 94.00 609 THR A CA 1
ATOM 5043 C C . THR A 1 609 ? 19.978 0.817 -29.656 1.00 94.00 609 THR A C 1
ATOM 5045 O O . THR A 1 609 ? 18.943 1.061 -30.273 1.00 94.00 609 THR A O 1
ATOM 5048 N N . MET A 1 610 ? 20.775 1.804 -29.234 1.00 92.81 610 MET A N 1
ATOM 5049 C CA . MET A 1 610 ? 20.498 3.214 -29.511 1.00 92.81 610 MET A CA 1
ATOM 5050 C C . MET A 1 610 ? 20.547 3.555 -31.011 1.00 92.81 610 MET A C 1
ATOM 5052 O O . MET A 1 610 ? 19.949 4.556 -31.400 1.00 92.81 610 MET A O 1
ATOM 5056 N N . GLU A 1 611 ? 21.173 2.729 -31.865 1.00 90.62 611 GLU A N 1
ATOM 5057 C CA . GLU A 1 611 ? 21.152 2.904 -33.333 1.00 90.62 611 GLU A CA 1
ATOM 5058 C C . GLU A 1 611 ? 19.726 2.943 -33.881 1.00 90.62 611 GLU A C 1
ATOM 5060 O O . GLU A 1 611 ? 19.403 3.803 -34.697 1.00 90.62 611 GLU A O 1
ATOM 5065 N N . HIS A 1 612 ? 18.833 2.107 -33.336 1.00 89.56 612 HIS A N 1
ATOM 5066 C CA . HIS A 1 612 ? 17.427 2.058 -33.745 1.00 89.56 612 HIS A CA 1
ATOM 5067 C C . HIS A 1 612 ? 16.692 3.399 -33.553 1.00 89.56 612 HIS A C 1
ATOM 5069 O O . HIS A 1 612 ? 15.695 3.641 -34.236 1.00 89.56 612 HIS A O 1
ATOM 5075 N N . LEU A 1 613 ? 17.172 4.262 -32.645 1.00 87.75 613 LEU A N 1
ATOM 5076 C CA . LEU A 1 613 ? 16.644 5.613 -32.424 1.00 87.75 613 LEU A CA 1
ATOM 5077 C C . LEU A 1 613 ? 17.366 6.687 -33.252 1.00 87.75 613 LEU A C 1
ATOM 5079 O O . LEU A 1 613 ? 16.772 7.721 -33.540 1.00 87.75 613 LEU A O 1
ATOM 5083 N N . ILE A 1 614 ? 18.641 6.481 -33.593 1.00 85.88 614 ILE A N 1
ATOM 5084 C CA . ILE A 1 614 ? 19.475 7.469 -34.297 1.00 85.88 614 ILE A CA 1
ATOM 5085 C C . ILE A 1 614 ? 19.205 7.473 -35.796 1.00 85.88 614 ILE A C 1
ATOM 5087 O O . ILE A 1 614 ? 19.136 8.549 -36.392 1.00 85.88 614 ILE A O 1
ATOM 5091 N N . ASP A 1 615 ? 19.054 6.292 -36.393 1.00 74.06 615 ASP A N 1
ATOM 5092 C CA . ASP A 1 615 ? 18.941 6.106 -37.848 1.00 74.06 615 ASP A CA 1
ATOM 5093 C C . ASP A 1 615 ? 17.589 6.588 -38.408 1.00 74.06 615 ASP A C 1
ATOM 5095 O O . ASP A 1 615 ? 17.205 6.272 -39.530 1.00 74.06 615 ASP A O 1
ATOM 5099 N N . ASN A 1 616 ? 16.814 7.292 -37.582 1.00 69.94 616 ASN A N 1
ATOM 5100 C CA . ASN A 1 616 ? 15.375 7.186 -37.608 1.00 69.94 616 ASN A CA 1
ATOM 5101 C C . ASN A 1 616 ? 14.739 8.451 -36.978 1.00 69.94 616 ASN A C 1
ATOM 5103 O O . ASN A 1 616 ? 14.097 8.422 -35.929 1.00 69.94 616 ASN A O 1
ATOM 5107 N N . GLU A 1 617 ? 14.959 9.591 -37.645 1.00 62.97 617 GLU A N 1
ATOM 5108 C CA . GLU A 1 617 ? 14.712 10.971 -37.160 1.00 62.97 617 GLU A CA 1
ATOM 5109 C C . GLU A 1 617 ? 13.242 11.295 -36.847 1.00 62.97 617 GLU A C 1
ATOM 5111 O O . GLU A 1 617 ? 12.914 12.244 -36.141 1.00 62.97 617 GLU A O 1
ATOM 5116 N N . THR A 1 618 ? 12.300 10.507 -37.359 1.00 60.75 618 THR A N 1
ATOM 5117 C CA . THR A 1 618 ? 10.877 10.682 -37.034 1.00 60.75 618 THR A CA 1
ATOM 5118 C C . THR A 1 618 ? 10.533 10.120 -35.644 1.00 60.75 618 THR A C 1
ATOM 5120 O O . THR A 1 618 ? 9.490 10.457 -35.084 1.00 60.75 618 THR A O 1
ATOM 5123 N N . PHE A 1 619 ? 11.403 9.288 -35.053 1.00 65.06 619 PHE A N 1
ATOM 5124 C CA . PHE A 1 619 ? 11.076 8.452 -33.887 1.00 65.06 619 PHE A CA 1
ATOM 5125 C C . PHE A 1 619 ? 11.563 8.972 -32.550 1.00 65.06 619 PHE A C 1
ATOM 5127 O O . PHE A 1 619 ? 11.076 8.517 -31.511 1.00 65.06 619 PHE A O 1
ATOM 5134 N N . SER A 1 620 ? 12.476 9.942 -32.557 1.00 68.31 620 SER A N 1
ATOM 5135 C CA . SER A 1 620 ? 12.968 10.560 -31.334 1.00 68.31 620 SER A CA 1
ATOM 5136 C C . SER A 1 620 ? 13.177 12.068 -31.510 1.00 68.31 620 SER A C 1
ATOM 5138 O O . SER A 1 620 ? 14.309 12.540 -31.407 1.00 68.31 620 SER A O 1
ATOM 5140 N N . PRO A 1 621 ? 12.088 12.860 -31.650 1.00 70.12 621 PRO A N 1
ATOM 5141 C CA . PRO A 1 621 ? 12.171 14.316 -31.828 1.00 70.12 621 PRO A CA 1
ATOM 5142 C C . PRO A 1 621 ? 13.050 15.013 -30.777 1.00 70.12 621 PRO A C 1
ATOM 5144 O O . PRO A 1 621 ? 13.663 16.046 -31.030 1.00 70.12 621 PRO A O 1
ATOM 5147 N N . TYR A 1 622 ? 13.129 14.434 -29.576 1.00 69.94 622 TYR A N 1
ATOM 5148 C CA . TYR A 1 622 ? 13.975 14.912 -28.487 1.00 69.94 622 TYR A CA 1
ATOM 5149 C C . TYR A 1 622 ? 15.464 14.661 -28.709 1.00 69.94 622 TYR A C 1
ATOM 5151 O O . TYR A 1 622 ? 16.274 15.521 -28.367 1.00 69.94 622 TYR A O 1
ATOM 5159 N N . LEU A 1 623 ? 15.830 13.516 -29.283 1.00 79.38 623 LEU A N 1
ATOM 5160 C CA . LEU A 1 623 ? 17.209 13.256 -29.682 1.00 79.38 623 LEU A CA 1
ATOM 5161 C C . LEU A 1 623 ? 17.594 14.148 -30.868 1.00 79.38 623 LEU A C 1
ATOM 5163 O O . LEU A 1 623 ? 18.671 14.735 -30.848 1.00 79.38 623 LEU A O 1
ATOM 5167 N N . ASP A 1 624 ? 16.691 14.335 -31.834 1.00 73.75 624 ASP A N 1
ATOM 5168 C CA . ASP A 1 624 ? 16.944 15.191 -32.999 1.00 73.75 624 ASP A CA 1
ATOM 5169 C C . ASP A 1 624 ? 17.028 16.680 -32.638 1.00 73.75 624 ASP A C 1
ATOM 5171 O O . ASP A 1 624 ? 17.776 17.431 -33.261 1.00 73.75 624 ASP A O 1
ATOM 5175 N N . SER A 1 625 ? 16.362 17.111 -31.560 1.00 78.50 625 SER A N 1
ATOM 5176 C CA . SER A 1 625 ? 16.519 18.471 -31.026 1.00 78.50 625 SER A CA 1
ATOM 5177 C C . SER A 1 625 ? 17.914 18.765 -30.451 1.00 78.50 625 SER A C 1
ATOM 5179 O O . SER A 1 625 ? 18.226 19.924 -30.178 1.00 78.50 625 SER A O 1
ATOM 5181 N N . ASN A 1 626 ? 18.762 17.745 -30.257 1.00 86.81 626 ASN A N 1
ATOM 5182 C CA . ASN A 1 626 ? 20.122 17.894 -29.743 1.00 86.81 626 ASN A CA 1
ATOM 5183 C C . ASN A 1 626 ? 21.137 17.125 -30.607 1.00 86.81 626 ASN A C 1
ATOM 5185 O O . ASN A 1 626 ? 21.562 16.013 -30.278 1.00 86.81 626 ASN A O 1
ATOM 5189 N N . VAL A 1 627 ? 21.569 17.767 -31.698 1.00 87.94 627 VAL A N 1
ATOM 5190 C CA . VAL A 1 627 ? 22.541 17.217 -32.662 1.00 87.94 627 VAL A CA 1
ATOM 5191 C C . VAL A 1 627 ? 23.828 16.711 -31.996 1.00 87.94 627 VAL A C 1
ATOM 5193 O O . VAL A 1 627 ? 24.361 15.677 -32.389 1.00 87.94 627 VAL A O 1
ATOM 5196 N N . TYR A 1 628 ? 24.291 17.367 -30.928 1.00 90.31 628 TYR A N 1
ATOM 5197 C CA . TYR A 1 628 ? 25.505 16.972 -30.213 1.00 90.31 628 TYR A CA 1
ATOM 5198 C C . TYR A 1 628 ? 25.374 15.612 -29.534 1.00 90.31 628 TYR A C 1
ATOM 5200 O O . TYR A 1 628 ? 26.309 14.817 -29.582 1.00 90.31 628 TYR A O 1
ATOM 5208 N N . VAL A 1 629 ? 24.222 15.321 -28.921 1.00 91.25 629 VAL A N 1
ATOM 5209 C CA . VAL A 1 629 ? 23.963 14.007 -28.312 1.00 91.25 629 VAL A CA 1
ATOM 5210 C C . VAL A 1 629 ? 23.919 12.928 -29.388 1.00 91.25 629 VAL A C 1
ATOM 5212 O O . VAL A 1 629 ? 24.485 11.855 -29.187 1.00 91.25 629 VAL A O 1
ATOM 5215 N N . LYS A 1 630 ? 23.283 13.212 -30.530 1.00 89.94 630 LYS A N 1
ATOM 5216 C CA . LYS A 1 630 ? 23.172 12.276 -31.656 1.00 89.94 630 LYS A CA 1
ATOM 5217 C C . LYS A 1 630 ? 24.548 11.909 -32.216 1.00 89.94 630 LYS A C 1
ATOM 5219 O O . LYS A 1 630 ? 24.878 10.728 -32.289 1.00 89.94 630 LYS A O 1
ATOM 5224 N N . GLU A 1 631 ? 25.373 12.904 -32.537 1.00 90.44 631 GLU A N 1
ATOM 5225 C CA . GLU A 1 631 ? 26.731 12.681 -33.053 1.00 90.44 631 GLU A CA 1
ATOM 5226 C C . GLU A 1 631 ? 27.643 12.020 -32.014 1.00 90.44 631 GLU A C 1
ATOM 5228 O O . GLU A 1 631 ? 28.413 11.111 -32.333 1.00 90.44 631 GLU A O 1
ATOM 5233 N N . TRP A 1 632 ? 27.506 12.400 -30.742 1.00 91.25 632 TRP A N 1
ATOM 5234 C CA . TRP A 1 632 ? 28.224 11.747 -29.654 1.00 91.25 632 TRP A CA 1
ATOM 5235 C C . TRP A 1 632 ? 27.841 10.265 -29.515 1.00 91.25 632 TRP A C 1
ATOM 5237 O O . TRP A 1 632 ? 28.733 9.420 -29.439 1.00 91.25 632 TRP A O 1
ATOM 5247 N N . LEU A 1 633 ? 26.548 9.920 -29.539 1.00 91.88 633 LEU A N 1
ATOM 5248 C CA . LEU A 1 633 ? 26.102 8.525 -29.489 1.00 91.88 633 LEU A CA 1
ATOM 5249 C C . LEU A 1 633 ? 26.597 7.727 -30.699 1.00 91.88 633 LEU A C 1
ATOM 5251 O O . LEU A 1 633 ? 27.109 6.629 -30.503 1.00 91.88 633 LEU A O 1
ATOM 5255 N N . LYS A 1 634 ? 26.522 8.274 -31.922 1.00 91.19 634 LYS A N 1
ATOM 5256 C CA . LYS A 1 634 ? 27.067 7.622 -33.131 1.00 91.19 634 LYS A CA 1
ATOM 5257 C C . LYS A 1 634 ? 28.541 7.256 -32.957 1.00 91.19 634 LYS A C 1
ATOM 5259 O O . LYS A 1 634 ? 28.931 6.123 -33.239 1.00 91.19 634 LYS A O 1
ATOM 5264 N N . ALA A 1 635 ? 29.344 8.193 -32.450 1.00 89.44 635 ALA A N 1
ATOM 5265 C CA . ALA A 1 635 ? 30.760 7.962 -32.182 1.00 89.44 635 ALA A CA 1
ATOM 5266 C C . ALA A 1 635 ? 30.986 6.891 -31.100 1.00 89.44 635 ALA A C 1
ATOM 5268 O O . ALA A 1 635 ? 31.872 6.055 -31.234 1.00 89.44 635 ALA A O 1
ATOM 5269 N N . ARG A 1 636 ? 30.174 6.870 -30.037 1.00 89.88 636 ARG A N 1
ATOM 5270 C CA . ARG A 1 636 ? 30.280 5.843 -28.986 1.00 89.88 636 ARG A CA 1
ATOM 5271 C C . ARG A 1 636 ? 29.858 4.462 -29.468 1.00 89.88 636 ARG A C 1
ATOM 5273 O O . ARG A 1 636 ? 30.460 3.466 -29.081 1.00 89.88 636 ARG A O 1
ATOM 5280 N N . ILE A 1 637 ? 28.833 4.379 -30.308 1.00 90.44 637 ILE A N 1
ATOM 5281 C CA . ILE A 1 637 ? 28.366 3.100 -30.833 1.00 90.44 637 ILE A CA 1
ATOM 5282 C C . ILE A 1 637 ? 29.385 2.515 -31.815 1.00 90.44 637 ILE A C 1
ATOM 5284 O O . ILE A 1 637 ? 29.651 1.312 -31.755 1.00 90.44 637 ILE A O 1
ATOM 5288 N N . SER A 1 638 ? 30.002 3.331 -32.675 1.00 88.00 638 SER A N 1
ATOM 5289 C CA . SER A 1 638 ? 31.002 2.849 -33.636 1.00 88.00 638 SER A CA 1
ATOM 5290 C C . SER A 1 638 ? 32.214 2.201 -32.954 1.00 88.00 638 SER A C 1
ATOM 5292 O O . SER A 1 638 ? 32.683 1.163 -33.420 1.00 88.00 638 SER A O 1
ATOM 5294 N N . GLU A 1 639 ? 32.640 2.714 -31.795 1.00 86.56 639 GLU A N 1
ATOM 5295 C CA . GLU A 1 639 ? 33.692 2.116 -30.955 1.00 86.56 639 GLU A CA 1
ATOM 5296 C C . GLU A 1 639 ? 33.342 0.689 -30.481 1.00 86.56 639 GLU A C 1
ATOM 5298 O O . GLU A 1 639 ? 34.227 -0.124 -30.222 1.00 86.56 639 GLU A O 1
ATOM 5303 N N . THR A 1 640 ? 32.054 0.334 -30.400 1.00 83.94 640 THR A N 1
ATOM 5304 C CA . THR A 1 640 ? 31.621 -1.018 -30.001 1.00 83.94 640 THR A CA 1
ATOM 5305 C C . THR A 1 640 ? 31.612 -2.035 -31.143 1.00 83.94 640 THR A C 1
ATOM 5307 O O . THR A 1 640 ? 31.521 -3.234 -30.876 1.00 83.94 640 THR A O 1
ATOM 5310 N N . LYS A 1 641 ? 31.723 -1.605 -32.410 1.00 74.12 641 LYS A N 1
ATOM 5311 C CA . LYS A 1 641 ? 31.585 -2.467 -33.606 1.00 74.12 641 LYS A CA 1
ATOM 5312 C C . LYS A 1 641 ? 32.816 -3.336 -33.905 1.00 74.12 641 LYS A C 1
ATOM 5314 O O . LYS A 1 641 ? 32.980 -3.830 -35.020 1.00 74.12 641 LYS A O 1
ATOM 5319 N N . ILE A 1 642 ? 33.676 -3.573 -32.918 1.00 68.62 642 ILE A N 1
ATOM 5320 C CA . ILE A 1 642 ? 34.842 -4.453 -33.034 1.00 68.62 642 ILE A CA 1
ATOM 5321 C C . ILE A 1 642 ? 34.358 -5.899 -33.245 1.00 68.62 642 ILE A C 1
ATOM 5323 O O . ILE A 1 642 ? 33.613 -6.421 -32.414 1.00 68.62 642 ILE A O 1
ATOM 5327 N N . LYS A 1 643 ? 34.836 -6.575 -34.310 1.00 62.09 643 LYS A N 1
ATOM 5328 C CA . LYS A 1 643 ? 34.406 -7.931 -34.743 1.00 62.09 643 LYS A CA 1
ATOM 5329 C C . LYS A 1 643 ? 34.222 -8.946 -33.607 1.00 62.09 643 LYS A C 1
ATOM 5331 O O . LYS A 1 643 ? 33.326 -9.774 -33.668 1.00 62.09 643 LYS A O 1
ATOM 5336 N N . LYS A 1 644 ? 35.036 -8.859 -32.549 1.00 67.62 644 LYS A N 1
ATOM 5337 C CA . LYS A 1 644 ? 35.008 -9.744 -31.370 1.00 67.62 644 LYS A CA 1
ATOM 5338 C C . LYS A 1 644 ? 33.633 -9.867 -30.690 1.00 67.62 644 LYS A C 1
ATOM 5340 O O . LYS A 1 644 ? 33.390 -10.877 -30.035 1.00 67.62 644 LYS A O 1
ATOM 5345 N N . TRP A 1 645 ? 32.780 -8.850 -30.787 1.00 71.12 645 TRP A N 1
ATOM 5346 C CA . TRP A 1 645 ? 31.475 -8.813 -30.115 1.00 71.12 645 TRP A CA 1
ATOM 5347 C C . TRP A 1 645 ? 30.295 -8.819 -31.086 1.00 71.12 645 TRP A C 1
ATOM 5349 O O . TRP A 1 645 ? 29.152 -8.756 -30.636 1.00 71.12 645 TRP A O 1
ATOM 5359 N N . ASN A 1 646 ? 30.537 -8.874 -32.393 1.00 79.44 646 ASN A N 1
ATOM 5360 C CA . ASN A 1 646 ? 29.466 -8.884 -33.380 1.00 79.44 646 ASN A CA 1
ATOM 5361 C C . ASN A 1 646 ? 28.986 -10.313 -33.629 1.00 79.44 646 ASN A C 1
ATOM 5363 O O . ASN A 1 646 ? 29.752 -11.268 -33.504 1.00 79.44 646 ASN A O 1
ATOM 5367 N N . LEU A 1 647 ? 27.707 -10.437 -33.967 1.00 84.12 647 LEU A N 1
ATOM 5368 C CA . LEU A 1 647 ? 27.191 -11.637 -34.614 1.00 84.12 647 LEU A CA 1
ATOM 5369 C C . LEU A 1 647 ? 27.792 -11.767 -36.025 1.00 84.12 647 LEU A C 1
ATOM 5371 O O . LEU A 1 647 ? 28.557 -10.905 -36.466 1.00 84.12 647 LEU A O 1
ATOM 5375 N N . GLU A 1 648 ? 27.476 -12.868 -36.707 1.00 81.00 648 GLU A N 1
ATOM 5376 C CA . GLU A 1 648 ? 27.910 -13.106 -38.086 1.00 81.00 648 GLU A CA 1
ATOM 5377 C C . GLU A 1 648 ? 27.563 -11.928 -39.008 1.00 81.00 648 GLU A C 1
ATOM 5379 O O . GLU A 1 648 ? 26.594 -11.193 -38.780 1.00 81.00 648 GLU A O 1
ATOM 5384 N N . ASP A 1 649 ? 28.369 -11.755 -40.059 1.00 71.75 649 ASP A N 1
ATOM 5385 C CA . ASP A 1 649 ? 28.176 -10.687 -41.035 1.00 71.75 649 ASP A CA 1
ATOM 5386 C C . ASP A 1 649 ? 26.737 -10.755 -41.598 1.00 71.75 649 ASP A C 1
ATOM 5388 O O . ASP A 1 649 ? 26.279 -11.811 -42.037 1.00 71.75 649 ASP A O 1
ATOM 5392 N N . ASN A 1 650 ? 26.029 -9.615 -41.580 1.00 76.75 650 ASN A N 1
ATOM 5393 C CA . ASN A 1 650 ? 24.609 -9.416 -41.944 1.00 76.75 650 ASN A CA 1
ATOM 5394 C C . ASN A 1 650 ? 23.545 -9.702 -40.864 1.00 76.75 650 ASN A C 1
ATOM 5396 O O . ASN A 1 650 ? 22.359 -9.500 -41.130 1.00 76.75 650 ASN A O 1
ATOM 5400 N N . ILE A 1 651 ? 23.918 -10.095 -39.642 1.00 84.94 651 ILE A N 1
ATOM 5401 C CA . ILE A 1 651 ? 22.967 -10.214 -38.525 1.00 84.94 651 ILE A CA 1
ATOM 5402 C C . ILE A 1 651 ? 23.059 -8.977 -37.624 1.00 84.94 651 ILE A C 1
ATOM 5404 O O . ILE A 1 651 ? 24.120 -8.653 -37.092 1.00 84.94 651 ILE A O 1
ATOM 5408 N N . GLN A 1 652 ? 21.933 -8.290 -37.397 1.00 89.56 652 GLN A N 1
ATOM 5409 C CA . GLN A 1 652 ? 21.893 -7.189 -36.430 1.00 89.56 652 GLN A CA 1
ATOM 5410 C C . GLN A 1 652 ? 22.121 -7.709 -35.003 1.00 89.56 652 GLN A C 1
ATOM 5412 O O . GLN A 1 652 ? 21.438 -8.624 -34.536 1.00 89.56 652 GLN A O 1
ATOM 5417 N N . ASN A 1 653 ? 23.054 -7.077 -34.288 1.00 93.62 653 ASN A N 1
ATOM 5418 C CA . ASN A 1 653 ? 23.381 -7.388 -32.892 1.00 93.62 653 ASN A CA 1
ATOM 5419 C C . ASN A 1 653 ? 22.203 -7.164 -31.929 1.00 93.62 653 ASN A C 1
ATOM 5421 O O . ASN A 1 653 ? 22.142 -7.771 -30.855 1.00 93.62 653 ASN A O 1
ATOM 5425 N N . THR A 1 654 ? 21.293 -6.264 -32.292 1.00 95.38 654 THR A N 1
ATOM 5426 C CA . THR A 1 654 ? 20.159 -5.834 -31.478 1.00 95.38 654 THR A CA 1
ATOM 5427 C C . THR A 1 654 ? 18.899 -5.790 -32.326 1.00 95.38 654 THR A C 1
ATOM 5429 O O . THR A 1 654 ? 18.966 -5.605 -33.539 1.00 95.38 654 THR A O 1
ATOM 5432 N N . LYS A 1 655 ? 17.744 -5.960 -31.687 1.00 95.31 655 LYS A N 1
ATOM 5433 C CA . LYS A 1 655 ? 16.436 -5.750 -32.305 1.00 95.31 655 LYS A CA 1
ATOM 5434 C C . LYS A 1 655 ? 15.476 -5.099 -31.317 1.00 95.31 655 LYS A C 1
ATOM 5436 O O . LYS A 1 655 ? 15.534 -5.366 -30.115 1.00 95.31 655 LYS A O 1
ATOM 5441 N N . VAL A 1 656 ? 14.574 -4.275 -31.841 1.00 95.19 656 VAL A N 1
ATOM 5442 C CA . VAL A 1 656 ? 13.562 -3.540 -31.071 1.00 95.19 656 VAL A CA 1
ATOM 5443 C C . VAL A 1 656 ? 12.182 -3.879 -31.615 1.00 95.19 656 VAL A C 1
ATOM 5445 O O . VAL A 1 656 ? 11.986 -3.863 -32.829 1.00 95.19 656 VAL A O 1
ATOM 5448 N N . TYR A 1 657 ? 11.238 -4.208 -30.735 1.00 95.44 657 TYR A N 1
ATOM 5449 C CA . TYR A 1 657 ? 9.881 -4.578 -31.146 1.00 95.44 657 TYR A CA 1
ATOM 5450 C C . TYR A 1 657 ? 9.035 -3.356 -31.508 1.00 95.44 657 TYR A C 1
ATOM 5452 O O . TYR A 1 657 ? 8.331 -3.336 -32.521 1.00 95.44 657 TYR A O 1
ATOM 5460 N N . SER A 1 658 ? 9.100 -2.329 -30.662 1.00 93.31 658 SER A N 1
ATOM 5461 C CA . SER A 1 658 ? 8.215 -1.179 -30.737 1.00 93.31 658 SER A CA 1
ATOM 5462 C C . SER A 1 658 ? 8.910 0.129 -30.378 1.00 93.31 658 SER A C 1
ATOM 5464 O O . SER A 1 658 ? 9.914 0.152 -29.669 1.00 93.31 658 SER A O 1
ATOM 5466 N N . LEU A 1 659 ? 8.349 1.231 -30.873 1.00 90.62 659 LEU A N 1
ATOM 5467 C CA . LEU A 1 659 ? 8.781 2.594 -30.571 1.00 90.62 659 LEU A CA 1
ATOM 5468 C C . LEU A 1 659 ? 7.586 3.429 -30.101 1.00 90.62 659 LEU A C 1
ATOM 5470 O O . LEU A 1 659 ? 6.427 3.087 -30.348 1.00 90.62 659 LEU A O 1
ATOM 5474 N N . LEU A 1 660 ? 7.849 4.560 -29.441 1.00 87.12 660 LEU A N 1
ATOM 5475 C CA . LEU A 1 660 ? 6.781 5.463 -28.991 1.00 87.12 660 LEU A CA 1
ATOM 5476 C C . LEU A 1 660 ? 6.007 6.094 -30.166 1.00 87.12 660 LEU A C 1
ATOM 5478 O O . LEU A 1 660 ? 4.801 6.324 -30.046 1.00 87.12 660 LEU A O 1
ATOM 5482 N N . TYR A 1 661 ? 6.683 6.329 -31.296 1.00 80.06 661 TYR A N 1
ATOM 5483 C CA . TYR A 1 661 ? 6.169 7.108 -32.428 1.00 80.06 661 TYR A CA 1
ATOM 5484 C C . TYR A 1 661 ? 6.479 6.528 -33.820 1.00 80.06 661 TYR A C 1
ATOM 5486 O O . TYR A 1 661 ? 6.877 7.297 -34.685 1.00 80.06 661 TYR A O 1
ATOM 5494 N N . PRO A 1 662 ? 6.311 5.219 -34.089 1.00 76.25 662 PRO A N 1
ATOM 5495 C CA . PRO A 1 662 ? 6.702 4.636 -35.379 1.00 76.25 662 PRO A CA 1
ATOM 5496 C C . PRO A 1 662 ? 5.996 5.333 -36.555 1.00 76.25 662 PRO A C 1
ATOM 5498 O O . PRO A 1 662 ? 4.848 5.766 -36.426 1.00 76.25 662 PRO A O 1
ATOM 5501 N N . ALA A 1 663 ? 6.664 5.434 -37.704 1.00 65.62 663 ALA A N 1
ATOM 5502 C CA . ALA A 1 663 ? 6.103 6.069 -38.886 1.00 65.62 663 ALA A CA 1
ATOM 5503 C C . ALA A 1 663 ? 5.378 4.999 -39.677 1.00 65.62 663 ALA A C 1
ATOM 5505 O O . ALA A 1 663 ? 5.677 3.802 -39.578 1.00 65.62 663 ALA A O 1
ATOM 5506 N N . TYR A 1 664 ? 4.428 5.463 -40.476 1.00 61.28 664 TYR A N 1
ATOM 5507 C CA . TYR A 1 664 ? 3.813 4.656 -41.509 1.00 61.28 664 TYR A CA 1
ATOM 5508 C C . TYR A 1 664 ? 4.938 4.164 -42.432 1.00 61.28 664 TYR A C 1
ATOM 5510 O O . TYR A 1 664 ? 5.684 4.996 -42.937 1.00 61.28 664 TYR A O 1
ATOM 5518 N N . ASP A 1 665 ? 5.072 2.841 -42.586 1.00 61.38 665 ASP A N 1
ATOM 5519 C CA . ASP A 1 665 ? 6.120 2.138 -43.359 1.00 61.38 665 ASP A CA 1
ATOM 5520 C C . ASP A 1 665 ? 7.422 1.749 -42.619 1.00 61.38 665 ASP A C 1
ATOM 5522 O O . ASP A 1 665 ? 8.440 1.441 -43.233 1.00 61.38 665 ASP A O 1
ATOM 5526 N N . THR A 1 666 ? 7.417 1.704 -41.282 1.00 68.81 666 THR A N 1
ATOM 5527 C CA . THR A 1 666 ? 8.540 1.110 -40.525 1.00 68.81 666 THR A CA 1
ATOM 5528 C C . THR A 1 666 ? 8.272 -0.324 -40.078 1.00 68.81 666 THR A C 1
ATOM 5530 O O . THR A 1 666 ? 7.130 -0.725 -39.864 1.00 68.81 666 THR A O 1
ATOM 5533 N N . GLN A 1 667 ? 9.346 -1.087 -39.847 1.00 80.88 667 GLN A N 1
ATOM 5534 C CA . GLN A 1 667 ? 9.271 -2.433 -39.260 1.00 80.88 667 GLN A CA 1
ATOM 5535 C C . GLN A 1 667 ? 8.848 -2.450 -37.775 1.00 80.88 667 GLN A C 1
ATOM 5537 O O . GLN A 1 667 ? 8.656 -3.525 -37.209 1.00 80.88 667 GLN A O 1
ATOM 5542 N N . TYR A 1 668 ? 8.739 -1.285 -37.121 1.00 87.50 668 TYR A N 1
ATOM 5543 C CA . TYR A 1 668 ? 8.469 -1.181 -35.685 1.00 87.50 668 TYR A CA 1
ATOM 5544 C C . TYR A 1 668 ? 6.976 -1.037 -35.400 1.00 87.50 668 TYR A C 1
ATOM 5546 O O . TYR A 1 668 ? 6.279 -0.234 -36.023 1.00 87.50 668 TYR A O 1
ATOM 5554 N N . LYS A 1 669 ? 6.486 -1.748 -34.378 1.00 89.75 669 LYS A N 1
ATOM 5555 C CA . LYS A 1 669 ? 5.132 -1.525 -33.858 1.00 89.75 669 LYS A CA 1
ATOM 5556 C C . LYS A 1 669 ? 5.072 -0.261 -32.996 1.00 89.75 669 LYS A C 1
ATOM 5558 O O . LYS A 1 669 ? 6.082 0.253 -32.512 1.00 89.75 669 LYS A O 1
ATOM 5563 N N . LYS A 1 670 ? 3.860 0.238 -32.756 1.00 89.38 670 LYS A N 1
ATOM 5564 C CA . LYS A 1 670 ? 3.623 1.291 -31.762 1.00 89.38 670 LYS A CA 1
ATOM 5565 C C . LYS A 1 670 ? 3.652 0.670 -30.371 1.00 89.38 670 LYS A C 1
ATOM 5567 O O . LYS A 1 670 ? 2.941 -0.301 -30.147 1.00 89.38 670 LYS A O 1
ATOM 5572 N N . PHE A 1 671 ? 4.440 1.235 -29.459 1.00 91.50 671 PHE A N 1
ATOM 5573 C CA . PHE A 1 671 ? 4.554 0.733 -28.090 1.00 91.50 671 PHE A CA 1
ATOM 5574 C C . PHE A 1 671 ? 3.210 0.817 -27.368 1.00 91.50 671 PHE A C 1
ATOM 5576 O O . PHE A 1 671 ? 2.712 1.922 -27.115 1.00 91.50 671 PHE A O 1
ATOM 5583 N N . ASP A 1 672 ? 2.630 -0.330 -27.030 1.00 90.50 672 ASP A N 1
ATOM 5584 C CA . ASP A 1 672 ? 1.418 -0.422 -26.226 1.00 90.50 672 ASP A CA 1
ATOM 5585 C C . ASP A 1 672 ? 1.777 -0.576 -24.744 1.00 90.50 672 ASP A C 1
ATOM 5587 O O . ASP A 1 672 ? 2.618 -1.385 -24.371 1.00 90.50 672 ASP A O 1
ATOM 5591 N N . CYS A 1 673 ? 1.126 0.216 -23.891 1.00 90.94 673 CYS A N 1
ATOM 5592 C CA . CYS A 1 673 ? 1.305 0.209 -22.439 1.00 90.94 673 CYS A CA 1
ATOM 5593 C C . CYS A 1 673 ? -0.046 0.341 -21.726 1.00 90.94 673 CYS A C 1
ATOM 5595 O O . CYS A 1 673 ? -1.080 0.573 -22.366 1.00 90.94 673 CYS A O 1
ATOM 5597 N N . GLY A 1 674 ? -0.047 0.223 -20.396 1.00 89.88 674 GLY A N 1
ATOM 5598 C CA . GLY A 1 674 ? -1.269 0.360 -19.614 1.00 89.88 674 GLY A CA 1
ATOM 5599 C C . GLY A 1 674 ? -2.246 -0.798 -19.825 1.00 89.88 674 GLY A C 1
ATOM 5600 O O . GLY A 1 674 ? -1.811 -1.907 -20.136 1.00 89.88 674 GLY A O 1
ATOM 5601 N N . PRO A 1 675 ? -3.566 -0.546 -19.736 1.00 86.75 675 PRO A N 1
ATOM 5602 C CA . PRO A 1 675 ? -4.593 -1.579 -19.856 1.00 86.75 675 PRO A CA 1
ATOM 5603 C C . PRO A 1 675 ? -4.467 -2.481 -21.076 1.00 86.75 675 PRO A C 1
ATOM 5605 O O . PRO A 1 675 ? -4.588 -3.687 -20.930 1.00 86.75 675 PRO A O 1
ATOM 5608 N N . LYS A 1 676 ? -4.157 -1.904 -22.247 1.00 83.88 676 LYS A N 1
ATOM 5609 C CA . LYS A 1 676 ? -4.040 -2.656 -23.502 1.00 83.88 676 LYS A CA 1
ATOM 5610 C C . LYS A 1 676 ? -2.889 -3.664 -23.460 1.00 83.88 676 LYS A C 1
ATOM 5612 O O . LYS A 1 676 ? -3.008 -4.780 -23.941 1.00 83.88 676 LYS A O 1
ATOM 5617 N N . ARG A 1 677 ? -1.754 -3.262 -22.883 1.00 88.38 677 ARG A N 1
ATOM 5618 C CA . ARG A 1 677 ? -0.585 -4.138 -22.710 1.00 88.38 677 ARG A CA 1
ATOM 5619 C C . ARG A 1 677 ? -0.823 -5.185 -21.627 1.00 88.38 677 ARG A C 1
ATOM 5621 O O . ARG A 1 677 ? -0.356 -6.314 -21.755 1.00 88.38 677 ARG A O 1
ATOM 5628 N N . ALA A 1 678 ? -1.543 -4.783 -20.584 1.00 89.25 678 ALA A N 1
ATOM 5629 C CA . ALA A 1 678 ? -1.917 -5.591 -19.435 1.00 89.25 678 ALA A CA 1
ATOM 5630 C C . ALA A 1 678 ? -3.093 -6.555 -19.700 1.00 89.25 678 ALA A C 1
ATOM 5632 O O . ALA A 1 678 ? -3.366 -7.401 -18.852 1.00 89.25 678 ALA A O 1
ATOM 5633 N N . GLY A 1 679 ? -3.777 -6.450 -20.847 1.00 84.31 679 GLY A N 1
ATOM 5634 C CA . GLY A 1 679 ? -4.907 -7.312 -21.201 1.00 84.31 679 GLY A CA 1
ATOM 5635 C C . GLY A 1 679 ? -6.156 -7.069 -20.347 1.00 84.31 679 GLY A C 1
ATOM 5636 O O . GLY A 1 679 ? -6.857 -8.022 -20.005 1.00 84.31 679 GLY A O 1
ATOM 5637 N N . ILE A 1 680 ? -6.405 -5.825 -19.921 1.00 85.81 680 ILE A N 1
ATOM 5638 C CA . ILE A 1 680 ? -7.535 -5.507 -19.036 1.00 85.81 680 ILE A CA 1
ATOM 5639 C C . ILE A 1 680 ? -8.812 -5.308 -19.854 1.00 85.81 680 ILE A C 1
ATOM 5641 O O . ILE A 1 680 ? -9.066 -4.231 -20.404 1.00 85.81 680 ILE A O 1
ATOM 5645 N N . ASP A 1 681 ? -9.693 -6.307 -19.816 1.00 82.50 681 ASP A N 1
ATOM 5646 C CA . ASP A 1 681 ? -11.051 -6.178 -20.338 1.00 82.50 681 ASP A CA 1
ATOM 5647 C C . ASP A 1 681 ? -11.949 -5.403 -19.359 1.00 82.50 681 ASP A C 1
ATOM 5649 O O . ASP A 1 681 ? -12.625 -5.959 -18.489 1.00 82.50 681 ASP A O 1
ATOM 5653 N N . PHE A 1 682 ? -12.008 -4.082 -19.531 1.00 81.06 682 PHE A N 1
ATOM 5654 C CA . PHE A 1 682 ? -12.885 -3.234 -18.723 1.00 81.06 682 PHE A CA 1
ATOM 5655 C C . PHE A 1 682 ? -14.372 -3.529 -18.882 1.00 81.06 682 PHE A C 1
ATOM 5657 O O . PHE A 1 682 ? -15.133 -3.195 -17.974 1.00 81.06 682 PHE A O 1
ATOM 5664 N N . ALA A 1 683 ? -14.818 -4.101 -20.002 1.00 79.38 683 ALA A N 1
ATOM 5665 C CA . ALA A 1 683 ? -16.214 -4.493 -20.124 1.00 79.38 683 ALA A CA 1
ATOM 5666 C C . ALA A 1 683 ? -16.493 -5.668 -19.177 1.00 79.38 683 ALA A C 1
ATOM 5668 O O . ALA A 1 683 ? -17.430 -5.586 -18.384 1.00 79.38 683 ALA A O 1
ATOM 5669 N N . ALA A 1 684 ? -15.631 -6.688 -19.177 1.00 78.38 684 ALA A N 1
ATOM 5670 C CA . ALA A 1 684 ? -15.741 -7.846 -18.292 1.00 78.38 684 ALA A CA 1
ATOM 5671 C C . ALA A 1 684 ? -15.531 -7.495 -16.808 1.00 78.38 684 ALA A C 1
ATOM 5673 O O . ALA A 1 684 ? -16.318 -7.917 -15.957 1.00 78.38 684 ALA A O 1
ATOM 5674 N N . VAL A 1 685 ? -14.523 -6.683 -16.477 1.00 80.50 685 VAL A N 1
ATOM 5675 C CA . VAL A 1 685 ? -14.217 -6.266 -15.093 1.00 80.50 685 VAL A CA 1
ATOM 5676 C C . VAL A 1 685 ? -15.353 -5.443 -14.491 1.00 80.50 685 VAL A C 1
ATOM 5678 O O . VAL A 1 685 ? -15.756 -5.656 -13.346 1.00 80.50 685 VAL A O 1
ATOM 5681 N N . ARG A 1 686 ? -15.927 -4.525 -15.271 1.00 81.19 686 ARG A N 1
ATOM 5682 C CA . ARG A 1 686 ? -17.086 -3.752 -14.818 1.00 81.19 686 ARG A CA 1
ATOM 5683 C C . ARG A 1 686 ? -18.317 -4.630 -14.702 1.00 81.19 686 ARG A C 1
ATOM 5685 O O . ARG A 1 686 ? -19.189 -4.295 -13.906 1.00 81.19 686 ARG A O 1
ATOM 5692 N N . SER A 1 687 ? -18.395 -5.702 -15.493 1.00 77.50 687 SER A N 1
ATOM 5693 C CA . SER A 1 687 ? -19.601 -6.502 -15.604 1.00 77.50 687 SER A CA 1
ATOM 5694 C C . SER A 1 687 ? -19.950 -7.285 -14.342 1.00 77.50 687 SER A C 1
ATOM 5696 O O . SER A 1 687 ? -19.093 -7.699 -13.562 1.00 77.50 687 SER A O 1
ATOM 5698 N N . VAL A 1 688 ? -21.246 -7.505 -14.183 1.00 74.81 688 VAL A N 1
ATOM 5699 C CA . VAL A 1 688 ? -21.852 -8.415 -13.222 1.00 74.81 688 VAL A CA 1
ATOM 5700 C C . VAL A 1 688 ? -22.182 -9.715 -13.960 1.00 74.81 688 VAL A C 1
ATOM 5702 O O . VAL A 1 688 ? -23.072 -9.719 -14.812 1.00 74.81 688 VAL A O 1
ATOM 5705 N N . GLY A 1 689 ? -21.464 -10.799 -13.657 1.00 69.62 689 GLY A N 1
ATOM 5706 C CA . GLY A 1 689 ? -21.733 -12.129 -14.220 1.00 69.62 689 GLY A CA 1
ATOM 5707 C C . GLY A 1 689 ? -22.874 -12.864 -13.505 1.00 69.62 689 GLY A C 1
ATOM 5708 O O . GLY A 1 689 ? -23.199 -12.550 -12.360 1.00 69.62 689 GLY A O 1
ATOM 5709 N N . ASP A 1 690 ? -23.458 -13.880 -14.144 1.00 68.25 690 ASP A N 1
ATOM 5710 C CA . ASP A 1 690 ? -24.652 -14.571 -13.623 1.00 68.25 690 ASP A CA 1
ATOM 5711 C C . ASP A 1 690 ? -24.414 -15.321 -12.305 1.00 68.25 690 ASP A C 1
ATOM 5713 O O . ASP A 1 690 ? -25.238 -15.248 -11.395 1.00 68.25 690 ASP A O 1
ATOM 5717 N N . ASN A 1 691 ? -23.247 -15.946 -12.126 1.00 67.44 691 ASN A N 1
ATOM 5718 C CA . ASN A 1 691 ? -22.883 -16.577 -10.848 1.00 67.44 691 ASN A CA 1
ATOM 5719 C C . ASN A 1 691 ? -22.867 -15.569 -9.690 1.00 67.44 691 ASN A C 1
ATOM 5721 O O . ASN A 1 691 ? -23.315 -15.861 -8.582 1.00 67.44 691 ASN A O 1
ATOM 5725 N N . PHE A 1 692 ? -22.379 -14.358 -9.960 1.00 71.19 692 PHE A N 1
ATOM 5726 C CA . PHE A 1 692 ? -22.343 -13.278 -8.984 1.00 71.19 692 PHE A CA 1
ATOM 5727 C C . PHE A 1 692 ? -23.755 -12.714 -8.714 1.00 71.19 692 PHE A C 1
ATOM 5729 O O . PHE A 1 692 ? -24.011 -12.215 -7.623 1.00 71.19 692 PHE A O 1
ATOM 5736 N N . ARG A 1 693 ? -24.710 -12.853 -9.651 1.00 67.50 693 ARG A N 1
ATOM 5737 C CA . ARG A 1 693 ? -26.154 -12.582 -9.438 1.00 67.50 693 ARG A CA 1
ATOM 5738 C C . ARG A 1 693 ? -26.817 -13.534 -8.489 1.00 67.50 693 ARG A C 1
ATOM 5740 O O . ARG A 1 693 ? -27.433 -13.085 -7.530 1.00 67.50 693 ARG A O 1
ATOM 5747 N N . LEU A 1 694 ? -26.610 -14.824 -8.681 1.00 65.69 694 LEU A N 1
ATOM 5748 C CA . LEU A 1 694 ? -27.206 -15.823 -7.802 1.00 65.69 694 LEU A CA 1
ATOM 5749 C C . LEU A 1 694 ? -26.802 -15.613 -6.334 1.00 65.69 694 LEU A C 1
ATOM 5751 O O . LEU A 1 694 ? -27.651 -15.705 -5.445 1.00 65.69 694 LEU A O 1
ATOM 5755 N N . LEU A 1 695 ? -25.534 -15.258 -6.088 1.00 67.50 695 LEU A N 1
ATOM 5756 C CA . LEU A 1 695 ? -25.019 -14.951 -4.747 1.00 67.50 695 LEU A CA 1
ATOM 5757 C C . LEU A 1 695 ? -25.700 -13.749 -4.083 1.00 67.50 695 LEU A C 1
ATOM 5759 O O . LEU A 1 695 ? -25.781 -13.708 -2.858 1.00 67.50 695 LEU A O 1
ATOM 5763 N N . LEU A 1 696 ? -26.174 -12.788 -4.875 1.00 64.19 696 LEU A N 1
ATOM 5764 C CA . LEU A 1 696 ? -26.762 -11.541 -4.399 1.00 64.19 696 LEU A CA 1
ATOM 5765 C C . LEU A 1 696 ? -28.290 -11.518 -4.520 1.00 64.19 696 LEU A C 1
ATOM 5767 O O . LEU A 1 696 ? -28.876 -10.477 -4.294 1.00 64.19 696 LEU A O 1
ATOM 5771 N N . SER A 1 697 ? -28.960 -12.623 -4.852 1.00 62.88 697 SER A N 1
ATOM 5772 C CA . SER A 1 697 ? -30.422 -12.631 -5.037 1.00 62.88 697 SER A CA 1
ATOM 5773 C C . SER A 1 697 ? -31.210 -12.180 -3.788 1.00 62.88 697 SER A C 1
ATOM 5775 O O . SER A 1 697 ? -30.874 -12.483 -2.640 1.00 62.88 697 SER A O 1
ATOM 5777 N N . SER A 1 698 ? -32.312 -11.460 -4.015 1.00 62.50 698 SER A N 1
ATOM 5778 C CA . SER A 1 698 ? -33.133 -10.797 -2.984 1.00 62.50 698 SER A CA 1
ATOM 5779 C C . SER A 1 698 ? -34.167 -11.726 -2.325 1.00 62.50 698 SER A C 1
ATOM 5781 O O . SER A 1 698 ? -35.356 -11.416 -2.259 1.00 62.50 698 SER A O 1
ATOM 5783 N N . LYS A 1 699 ? -33.718 -12.865 -1.775 1.00 64.50 699 LYS A N 1
ATOM 5784 C CA . LYS A 1 699 ? -34.587 -13.887 -1.140 1.00 64.50 699 LYS A CA 1
ATOM 5785 C C . LYS A 1 699 ? -35.495 -13.366 -0.018 1.00 64.50 699 LYS A C 1
ATOM 5787 O O . LYS A 1 699 ? -36.499 -13.993 0.296 1.00 64.50 699 LYS A O 1
ATOM 5792 N N . PHE A 1 700 ? -35.186 -12.207 0.567 1.00 67.44 700 PHE A N 1
ATOM 5793 C CA . PHE A 1 700 ? -36.056 -11.566 1.559 1.00 67.44 700 PHE A CA 1
ATOM 5794 C C . PHE A 1 700 ? -37.443 -11.205 1.000 1.00 67.44 700 PHE A C 1
ATOM 5796 O O . PHE A 1 700 ? -38.382 -11.075 1.776 1.00 67.44 700 PHE A O 1
ATOM 5803 N N . LEU A 1 701 ? -37.593 -11.047 -0.323 1.00 67.62 701 LEU A N 1
ATOM 5804 C CA . LEU A 1 701 ? -38.887 -10.773 -0.960 1.00 67.62 701 LEU A CA 1
ATOM 5805 C C . LEU A 1 701 ? -39.869 -11.954 -0.856 1.00 67.62 701 LEU A C 1
ATOM 5807 O O . LEU A 1 701 ? -41.063 -11.770 -1.086 1.00 67.62 701 LEU A O 1
ATOM 5811 N N . GLU A 1 702 ? -39.383 -13.149 -0.512 1.00 68.94 702 GLU A N 1
ATOM 5812 C CA . GLU A 1 702 ? -40.178 -14.380 -0.429 1.00 68.94 702 GLU A CA 1
ATOM 5813 C C . GLU A 1 702 ? -40.664 -14.684 1.002 1.00 68.94 702 GLU A C 1
ATOM 5815 O O . GLU A 1 702 ? -41.647 -15.407 1.178 1.00 68.94 702 GLU A O 1
ATOM 5820 N N . ASP A 1 703 ? -40.031 -14.108 2.033 1.00 70.25 703 ASP A N 1
ATOM 5821 C CA . ASP A 1 703 ? -40.354 -14.358 3.443 1.00 70.25 703 ASP A CA 1
ATOM 5822 C C . ASP A 1 703 ? -41.266 -13.263 4.022 1.00 70.25 703 ASP A C 1
ATOM 5824 O O . ASP A 1 703 ? -40.843 -12.138 4.279 1.00 70.25 703 ASP A O 1
ATOM 5828 N N . LYS A 1 704 ? -42.532 -13.607 4.295 1.00 67.62 704 LYS A N 1
ATOM 5829 C CA . LYS A 1 704 ? -43.539 -12.673 4.839 1.00 67.62 704 LYS A CA 1
ATOM 5830 C C . LYS A 1 704 ? -43.211 -12.143 6.241 1.00 67.62 704 LYS A C 1
ATOM 5832 O O . LYS A 1 704 ? -43.788 -11.132 6.639 1.00 67.62 704 LYS A O 1
ATOM 5837 N N . ASN A 1 705 ? -42.318 -12.796 6.988 1.00 67.75 705 ASN A N 1
ATOM 5838 C CA . ASN A 1 705 ? -41.909 -12.349 8.323 1.00 67.75 705 ASN A CA 1
ATOM 5839 C C . ASN A 1 705 ? -40.816 -11.269 8.279 1.00 67.75 705 ASN A C 1
ATOM 5841 O O . ASN A 1 705 ? -40.532 -10.642 9.302 1.00 67.75 705 ASN A O 1
ATOM 5845 N N . PHE A 1 706 ? -40.228 -11.018 7.105 1.00 70.38 706 PHE A N 1
ATOM 5846 C CA . PHE A 1 706 ? -39.195 -10.014 6.897 1.00 70.38 706 PHE A CA 1
ATOM 5847 C C . PHE A 1 706 ? -39.692 -8.935 5.938 1.00 70.38 706 PHE A C 1
ATOM 5849 O O . PHE A 1 706 ? -40.074 -9.204 4.806 1.00 70.38 706 PHE A O 1
ATOM 5856 N N . SER A 1 707 ? -39.666 -7.678 6.381 1.00 73.12 707 SER A N 1
ATOM 5857 C CA . SER A 1 707 ? -39.893 -6.541 5.490 1.00 73.12 707 SER A CA 1
ATOM 5858 C C . SER A 1 707 ? -38.573 -5.838 5.198 1.00 73.12 707 SER A C 1
ATOM 5860 O O . SER A 1 707 ? -37.685 -5.766 6.051 1.00 73.12 707 SER A O 1
ATOM 5862 N N . LEU A 1 708 ? -38.451 -5.280 3.992 1.00 71.31 708 LEU A N 1
ATOM 5863 C CA . LEU A 1 708 ? -37.281 -4.490 3.614 1.00 71.31 708 LEU A CA 1
ATOM 5864 C C . LEU A 1 708 ? -37.063 -3.310 4.572 1.00 71.31 708 LEU A C 1
ATOM 5866 O O . LEU A 1 708 ? -35.929 -3.017 4.938 1.00 71.31 708 LEU A O 1
ATOM 5870 N N . ASN A 1 709 ? -38.156 -2.689 5.023 1.00 71.19 709 ASN A N 1
ATOM 5871 C CA . ASN A 1 709 ? -38.103 -1.617 6.010 1.00 71.19 709 ASN A CA 1
ATOM 5872 C C . ASN A 1 709 ? -37.445 -2.095 7.305 1.00 71.19 709 ASN A C 1
ATOM 5874 O O . ASN A 1 709 ? -36.590 -1.392 7.812 1.00 71.19 709 ASN A O 1
ATOM 5878 N N . LYS A 1 710 ? -37.747 -3.303 7.798 1.00 74.00 710 LYS A N 1
ATOM 5879 C CA . LYS A 1 710 ? -37.092 -3.842 9.002 1.00 74.00 710 LYS A CA 1
ATOM 5880 C C . LYS A 1 710 ? -35.598 -4.106 8.790 1.00 74.00 710 LYS A C 1
ATOM 5882 O O . LYS A 1 710 ? -34.810 -3.804 9.672 1.00 74.00 710 LYS A O 1
ATOM 5887 N N . LEU A 1 711 ? -35.193 -4.626 7.626 1.00 76.06 711 LEU A N 1
ATOM 5888 C CA . LEU A 1 711 ? -33.776 -4.897 7.319 1.00 76.06 711 LEU A CA 1
ATOM 5889 C C . LEU A 1 711 ? -32.933 -3.623 7.178 1.00 76.06 711 LEU A C 1
ATOM 5891 O O . LEU A 1 711 ? -31.768 -3.597 7.572 1.00 76.06 711 LEU A O 1
ATOM 5895 N N . LEU A 1 712 ? -33.516 -2.580 6.589 1.00 73.12 712 LEU A N 1
ATOM 5896 C CA . LEU A 1 712 ? -32.854 -1.295 6.394 1.00 73.12 712 LEU A CA 1
ATOM 5897 C C . LEU A 1 712 ? -33.009 -0.378 7.616 1.00 73.12 712 LEU A C 1
ATOM 5899 O O . LEU A 1 712 ? -32.195 0.506 7.834 1.00 73.12 712 LEU A O 1
ATOM 5903 N N . LEU A 1 713 ? -34.053 -0.534 8.417 1.00 70.88 713 LEU A N 1
ATOM 5904 C CA . LEU A 1 713 ? -34.395 0.398 9.489 1.00 70.88 713 LEU A CA 1
ATOM 5905 C C . LEU A 1 713 ? -34.947 -0.365 10.704 1.00 70.88 713 LEU A C 1
ATOM 5907 O O . LEU A 1 713 ? -36.125 -0.222 11.030 1.00 70.88 713 LEU A O 1
ATOM 5911 N N . PRO A 1 714 ? -34.120 -1.187 11.375 1.00 67.06 714 PRO A N 1
ATOM 5912 C CA . PRO A 1 714 ? -34.572 -1.986 12.516 1.00 67.06 714 PRO A CA 1
ATOM 5913 C C . PRO A 1 714 ? -34.977 -1.134 13.731 1.00 67.06 714 PRO A C 1
ATOM 5915 O O . PRO A 1 714 ? -35.755 -1.599 14.551 1.00 67.06 714 PRO A O 1
ATOM 5918 N N . ASP A 1 715 ? -34.494 0.109 13.832 1.00 69.69 715 ASP A N 1
ATOM 5919 C CA . ASP A 1 715 ? -34.683 0.991 14.994 1.00 69.69 715 ASP A CA 1
ATOM 5920 C C . ASP A 1 715 ? -35.721 2.118 14.758 1.00 69.69 715 ASP A C 1
ATOM 5922 O O . ASP A 1 715 ? -35.715 3.139 15.441 1.00 69.69 715 ASP A O 1
ATOM 5926 N N . LEU A 1 716 ? -36.608 1.976 13.763 1.00 59.94 716 LEU A N 1
ATOM 5927 C CA . LEU A 1 716 ? -37.586 3.014 13.379 1.00 59.94 716 LEU A CA 1
ATOM 5928 C C . LEU A 1 716 ? -38.691 3.266 14.426 1.00 59.94 716 LEU A C 1
ATOM 5930 O O . LEU A 1 716 ? -39.247 4.362 14.463 1.00 59.94 716 LEU A O 1
ATOM 5934 N N . ASP A 1 717 ? -38.999 2.281 15.273 1.00 57.62 717 ASP A N 1
ATOM 5935 C CA . ASP A 1 717 ? -40.121 2.326 16.228 1.00 57.62 717 ASP A CA 1
ATOM 5936 C C . ASP A 1 717 ? -39.788 3.063 17.548 1.00 57.62 717 ASP A C 1
ATOM 5938 O O . ASP A 1 717 ? -40.581 3.046 18.487 1.00 57.62 717 ASP A O 1
ATOM 5942 N N . LEU A 1 718 ? -38.640 3.752 17.638 1.00 58.53 718 LEU A N 1
ATOM 5943 C CA . LEU A 1 718 ? -38.135 4.388 18.869 1.00 58.53 718 LEU A CA 1
ATOM 5944 C C . LEU A 1 718 ? -38.937 5.610 19.384 1.00 58.53 718 LEU A C 1
ATOM 5946 O O . LEU A 1 718 ? -38.508 6.236 20.348 1.00 58.53 718 LEU A O 1
ATOM 5950 N N . GLY A 1 719 ? -40.102 5.944 18.809 1.00 49.53 719 GLY A N 1
ATOM 5951 C CA . GLY A 1 719 ? -40.998 6.985 19.349 1.00 49.53 719 GLY A CA 1
ATOM 5952 C C . GLY A 1 719 ? -40.357 8.377 19.419 1.00 49.53 719 GLY A C 1
ATOM 5953 O O . GLY A 1 719 ? -40.331 8.997 20.475 1.00 49.53 719 GLY A O 1
ATOM 5954 N N . LEU A 1 720 ? -39.796 8.828 18.299 1.00 53.16 720 LEU A N 1
ATOM 5955 C CA . LEU A 1 720 ? -38.870 9.959 18.233 1.00 53.16 720 LEU A CA 1
ATOM 5956 C C . LEU A 1 720 ? -39.586 11.309 18.108 1.00 53.16 720 LEU A C 1
ATOM 5958 O O . LEU A 1 720 ? -40.540 11.437 17.337 1.00 53.16 720 LEU A O 1
ATOM 5962 N N . ASN A 1 721 ? -39.075 12.324 18.806 1.00 54.03 721 ASN A N 1
ATOM 5963 C CA . ASN A 1 721 ? -39.552 13.703 18.705 1.00 54.03 721 ASN A CA 1
ATOM 5964 C C . ASN A 1 721 ? -38.897 14.410 17.493 1.00 54.03 721 ASN A C 1
ATOM 5966 O O . ASN A 1 721 ? -37.861 13.968 16.994 1.00 54.03 721 ASN A O 1
ATOM 5970 N N . ASP A 1 722 ? -39.452 15.532 17.015 1.00 50.34 722 ASP A N 1
ATOM 5971 C CA . ASP A 1 722 ? -38.960 16.223 15.802 1.00 50.34 722 ASP A CA 1
ATOM 5972 C C . ASP A 1 722 ? -37.487 16.694 15.889 1.00 50.34 722 ASP A C 1
ATOM 5974 O O . ASP A 1 722 ? -36.786 16.710 14.874 1.00 50.34 722 ASP A O 1
ATOM 5978 N N . GLU A 1 723 ? -36.982 17.030 17.083 1.00 50.94 723 GLU A N 1
ATOM 5979 C CA . GLU A 1 723 ? -35.564 17.379 17.308 1.00 50.94 723 GLU A CA 1
ATOM 5980 C C . GLU A 1 723 ? -34.636 16.148 17.282 1.00 50.94 723 GLU A C 1
ATOM 5982 O O . GLU A 1 723 ? -33.506 16.224 16.790 1.00 50.94 723 GLU A O 1
ATOM 5987 N N . ASP A 1 724 ? -35.130 14.981 17.709 1.00 55.41 724 ASP A N 1
ATOM 5988 C CA . ASP A 1 724 ? -34.399 13.709 17.639 1.00 55.41 724 ASP A CA 1
ATOM 5989 C C . ASP A 1 724 ? -34.283 13.215 16.193 1.00 55.41 724 ASP A C 1
ATOM 5991 O O . ASP A 1 724 ? -33.313 12.548 15.829 1.00 55.41 724 ASP A O 1
ATOM 5995 N N . PHE A 1 725 ? -35.234 13.594 15.333 1.00 52.34 725 PHE A N 1
ATOM 5996 C CA . PHE A 1 725 ? -35.289 13.164 13.940 1.00 52.34 725 PHE A CA 1
ATOM 5997 C C . PHE A 1 725 ? -34.044 13.587 13.146 1.00 52.34 725 PHE A C 1
ATOM 5999 O O . PHE A 1 725 ? -33.469 12.772 12.428 1.00 52.34 725 PHE A O 1
ATOM 6006 N N . GLN A 1 726 ? -33.568 14.831 13.296 1.00 52.00 726 GLN A N 1
ATOM 6007 C CA . GLN A 1 726 ? -32.346 15.291 12.614 1.00 52.00 726 GLN A CA 1
ATOM 6008 C C . GLN A 1 726 ? -31.079 14.617 13.152 1.00 52.00 726 GLN A C 1
ATOM 6010 O O . GL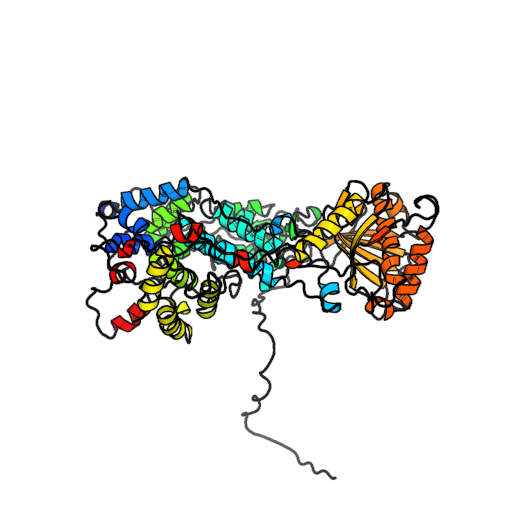N A 1 726 ? -30.180 14.293 12.375 1.00 52.00 726 GLN A O 1
ATOM 6015 N N . SER A 1 727 ? -31.024 14.362 14.461 1.00 54.72 727 SER A N 1
ATOM 6016 C CA . SER A 1 727 ? -29.927 13.619 15.088 1.00 54.72 727 SER A CA 1
ATOM 6017 C C . SER A 1 727 ? -29.905 12.164 14.619 1.00 54.72 727 SER A C 1
ATOM 6019 O O . SER A 1 727 ? -28.843 11.607 14.380 1.00 54.72 727 SER A O 1
ATOM 6021 N N . ILE A 1 728 ? -31.057 11.553 14.376 1.00 55.47 728 ILE A N 1
ATOM 6022 C CA . ILE A 1 728 ? -31.178 10.151 13.963 1.00 55.47 728 ILE A CA 1
ATOM 6023 C C . ILE A 1 728 ? -30.938 9.936 12.466 1.00 55.47 728 ILE A C 1
ATOM 6025 O O . ILE A 1 728 ? -30.330 8.931 12.095 1.00 55.47 728 ILE A O 1
ATOM 6029 N N . LEU A 1 729 ? -31.254 10.921 11.615 1.00 52.41 729 LEU A N 1
ATOM 6030 C CA . LEU A 1 729 ? -30.766 10.963 10.225 1.00 52.41 729 LEU A CA 1
ATOM 6031 C C . LEU A 1 729 ? -29.231 10.907 10.141 1.00 52.41 729 LEU A C 1
ATOM 6033 O O . LEU A 1 729 ? -28.681 10.613 9.078 1.00 52.41 729 LEU A O 1
ATOM 6037 N N . SER A 1 730 ? -28.544 11.213 11.247 1.00 56.12 730 SER A N 1
ATOM 6038 C CA . SER A 1 730 ? -27.093 11.275 11.315 1.00 56.12 730 SER A CA 1
ATOM 6039 C C . SER A 1 730 ? -26.414 9.983 11.775 1.00 56.12 730 SER A C 1
ATOM 6041 O O . SER A 1 730 ? -25.194 9.906 11.721 1.00 56.12 730 SER A O 1
ATOM 6043 N N . TYR A 1 731 ? -27.157 8.945 12.164 1.00 62.44 731 TYR A N 1
ATOM 6044 C CA . TYR A 1 731 ? -26.571 7.723 12.719 1.00 62.44 731 TYR A CA 1
ATOM 6045 C C . TYR A 1 731 ? -27.124 6.438 12.075 1.00 62.44 731 TYR A C 1
ATOM 6047 O O . TYR A 1 731 ? -27.939 6.532 11.168 1.00 62.44 731 TYR A O 1
ATOM 6055 N N . GLU A 1 732 ? -26.637 5.252 12.486 1.00 58.34 732 GLU A N 1
ATOM 6056 C CA . GLU A 1 732 ? -26.869 3.894 11.938 1.00 58.34 732 GLU A CA 1
ATOM 6057 C C . GLU A 1 732 ? -28.312 3.558 11.534 1.00 58.34 732 GLU A C 1
ATOM 6059 O O . GLU A 1 732 ? -28.994 2.719 12.107 1.00 58.34 732 GLU A O 1
ATOM 6064 N N . GLY A 1 733 ? -28.747 4.136 10.433 1.00 53.75 733 GLY A N 1
ATOM 6065 C CA . GLY A 1 733 ? -29.996 3.843 9.779 1.00 53.75 733 GLY A CA 1
ATOM 6066 C C . GLY A 1 733 ? -29.832 4.171 8.312 1.00 53.75 733 GLY A C 1
ATOM 6067 O O . GLY A 1 733 ? -29.144 5.115 7.926 1.00 53.75 733 GLY A O 1
ATOM 6068 N N . TYR A 1 734 ? -30.489 3.399 7.459 1.00 53.59 734 TYR A N 1
ATOM 6069 C CA . TYR A 1 734 ? -30.670 3.748 6.054 1.00 53.59 734 TYR A CA 1
ATOM 6070 C C . TYR A 1 734 ? -31.698 4.887 5.919 1.00 53.59 734 TYR A C 1
ATOM 6072 O O . TYR A 1 734 ? -32.591 4.831 5.073 1.00 53.59 734 TYR A O 1
ATOM 6080 N N . GLN A 1 735 ? -31.661 5.875 6.820 1.00 46.00 735 GLN A N 1
ATOM 6081 C CA . GLN A 1 735 ? -32.717 6.861 6.963 1.00 46.00 735 GLN A CA 1
ATOM 6082 C C . GLN A 1 735 ? -32.588 7.932 5.900 1.00 46.00 735 GLN A C 1
ATOM 6084 O O . GLN A 1 735 ? -32.059 9.016 6.109 1.00 46.00 735 GLN A O 1
ATOM 6089 N N . LEU A 1 736 ? -33.132 7.597 4.742 1.00 42.03 736 LEU A N 1
ATOM 6090 C CA . LEU A 1 736 ? -33.491 8.533 3.706 1.00 42.03 736 LEU A CA 1
ATOM 6091 C C . LEU A 1 736 ? -34.960 8.296 3.409 1.00 42.03 736 LEU A C 1
ATOM 6093 O O . LEU A 1 736 ? -35.331 7.282 2.826 1.00 42.03 736 LEU A O 1
ATOM 6097 N N . LYS A 1 737 ? -35.767 9.226 3.901 1.00 33.12 737 LYS A N 1
ATOM 6098 C CA . LYS A 1 737 ? -37.224 9.276 3.792 1.00 33.12 737 LYS A CA 1
ATOM 6099 C C . LYS A 1 737 ? -37.791 8.902 2.408 1.00 33.12 737 LYS A C 1
ATOM 6101 O O . LYS A 1 737 ? -37.318 9.411 1.353 1.00 33.12 737 LYS A O 1
#

Sequence (737 aa):
MSYIYIKSPIVSILTVFVFLIYCFPTFSAVKIKGGVITSAEILKTQKPEPRNDLIFNLNDFDKTHLEQKLTLEEAIRFENRIGFGAPYDRVKRYIGKTRKEAIDLVINELENYQDNFEWPNWKDNYIPTSFIEQGLERSKRSCRISSFRTDLEFKWSRAILSNKVPQFEKLALFWLDHFSVAFDEYNQTHSFVQHLEFIRKNSIGKFDDFLRQSIMDPAIIVYLNNEQSTTQKPNENLAREFLELFSLGEGNYSENEIKNLAKKLPGNGINHVSQNFQLFKYKISGQTLSAFGQDFQSADEFIDLVISHPAFGEFISKKFYNEFVDLNDPSAEDLAILVSTLRKYDFSIIKLLKATISLRKFWDNNNRLTLVKSPIELVYGTARTTGVQGWKKQNNLSWLLFLSKDFGQDLFNPPNIAGWPTGKEWLSGQFLEKRMSKLKTHFSYNNLMKTYKTETAIGNEINSKKIADEYEYNVGLEKFYSNTLKDQLAVETIVINWIPKDFETRKWAEINVGFYGVKLNDKFWDGINIRFGTDINSKKKQKYKHLNRVELHHGYSFPDIFKSWEGSWISSWNGHYSWNSSFPEGPRTQNFNAKSKSERLLLIRLLQTMEHLIDNETFSPYLDSNVYVKEWLKARISETKIKKWNLEDNIQNTKVYSLLYPAYDTQYKKFDCGPKRAGIDFAAVRSVGDNFRLLLSSKFLEDKNFSLNKLLLPDLDLGLNDEDFQSILSYEGYQLK

pLDDT: mean 83.82, std 18.47, range [21.55, 98.75]

Radius of gyration: 30.79 Å; chains: 1; bounding box: 86×85×80 Å

Foldseek 3Di:
DDDDDDDDDDDDDDDDDDDDDDDDDDPPDPPPPDDADFLPDFDDAAADDFDPLLADDLVPDDQPQQQDADALLNLLLQDLQLFFFRAPVRSVVRHRPGNVVNLVVLLVCLVPDDDPQDDALLLVVAWACQLQVLLCVVLVHDQPLVVLVVLVVLSLLLCRQQPPNRSLNLLLVLQCQLQDFFCVVDRQSNLVVQVSVLSSVCSQPFLLSNLVCSLQRLRNCVRQVLLLAASRGFRLRSLCCSCDRRWQHPPQFDPSSSVQLSNQSFQFHAQSGSSHTGGRPLRGDQDWHDGSNHIDRHNSVSSVVRCVRNRTQQVVLQSLLCSRFAVDGDDSNLSSQLSNQCVVVVRGPSSSNSSSCSDPRSVDPVRPFGFFDQLLSLLSNLCQRLLDDQFDPGQFDVVSQVRNVVLPDNPSGAVGSNGHDTALVSCPDCNLVSLQPVCCVVRPPVRSVVVLVVLVPDDDDDDDPPQVPLVPLVVVVVVQQVPADALAKEFAEKGFSDADPPQVQDAFGKTWMKTAFIDHHPDTKRIAIKIWTARCNPPPCPQRNGAGKIKGWPSRIVPDLAPDLPPFDQDPRSRTTMDMARPPDGPRNVSLVPGDPVSNSVVLNVLLQCCVVLVACQQCVPCVSPVPNSVVSVVRNVVSVPVVSDDPPPDRSYDYAAGCGDDDPDNHHHRNHHCSNSVDDPSVSRGDDSVSSVSSNRCQVVDPVDDSCCSQAVPPVVPDDPVVLVSSSSGRGSPND

Secondary structure (DSSP, 8-state):
------------------S--S----------------TT------PPPP-GGG---TTS---GGGGSBPPHHHHHHHHHHHSSS--HHHHTTTTTSBHHHHHHHHHHHHHT--------THHHH----GGGHHHHHHTT----THHHHHHHHHHHHHHHHH-S-HHHHHHHHHHHHHT---GGGSS-HHHHHHHHHHHHHHTTSBHHHHHHHHTT-HHHHHHTT-TT--SSS---HHHHHIIIIIIS-TTSS-HHHHHHHHTT-TTEEE-TTT--EEE-GGGS----EEETTEEESSHHHHHHHHHTSTTTTHHHHHHHHHHHT-SSPPPHHHHHHHHHHHHHTTTBHHHHHHHHHHSHHHH-GGGTT-S---HHHHHHHHHHHHT----SS--BSHHHHHHHHHTT--TT--SSTT-S--GGGGGSTHHHHHHHHHHHHHH-HHHHHHHHHHHTT-------TTSHHHHHHHHHHHHHHHTPPTT-EEEEEEEEEE--TTTTT-TTEEEEEEEEEEEETTEEEEEEEEEEEE-TT-SS-GGGTT-EEEEEETTSEES-S-S--TT-EE-TTT--EEEEEE-SSSTTHHHHHTS-HHHHHHHHHHHHHTHHHHS-TTS-HHHHT-HHHHHHHHHHHHHH--GGG--STT--SEEESEESSPPTT-SPEE---THHHHT--HHHHHB--HHHHHHT--GGGG-TT--HHHHH-TTTTS---HHHHHHHTTSSS----